Protein AF-0000000078270727 (afdb_homodimer)

Foldseek 3Di:
DDFFEQAFFDADPCLVVLLVVCVVVVPQDLPDDLQVLLQVLLCVQQVFPFKAKWQWLLLQLLLLCVLLVHAAAAEEEEEQQDDPSLCVSCVVRPYFYAYAYCDLLRWGDLVLVLVCCVPDPDHHAEYETECPLQADDPVVSVVVSCVVSNHFYEYECQAHQVKDALRGGRQERTAKGKHGADRRHLHHLVGIMMIGGNDPSSNVSSNCQCCQNFDPDPDTDHPDGHHPTGDGSSSSSSSSSRSVCSNVSLVLLVVLLVLLCVLCVVFWAWNDHDPRIDGSSSWTKIFGPDFPLVVLLQVLCVVVSYHKFFRGDGNCPDPVCPPRHYRYDCPSVNSRRGMITGRRYSPDDSVNSVVSSVSSVVSD/DDFFEQAFFDFDPCLVVLLVVCVVVVPQFLPDDLQVLLQVLLCVQQVFPFKAKWQWLLLQLLLLCVLLVHADAAEEEEEQQDDPSLCVSCVVRPYFYAYAYCDLLRWGDLVLVLVSCVPDPDHHAEYETECPLQADDPVVSVVVSCVVSNHFYEYECQAHQVKDALRGGRQERTAKGKHGADRRHLHHLVGIMMIGGNDPSSNVSSNCQCCQVFDPDPDTDHPDGHHPTGDGSSSSSSSSSRSVCSNVSLVLLVVLLVLLCVLCVVFWAWNDHDPRIDGSSSWTKIFGPDFPLVVLLQVLCVVVSYHKFFRGDTNCPDPVCPPRHYRYDCVSVNSRRGMITGRRYSPDDSVNSVVSSVSSVVSD

Radius of gyration: 26.37 Å; Cα contacts (8 Å, |Δi|>4): 1845; chains: 2; bounding box: 54×76×62 Å

Structure (mmCIF, N/CA/C/O backbone):
data_AF-0000000078270727-model_v1
#
loop_
_entity.id
_entity.type
_entity.pdbx_description
1 polymer 'UDP-4-amino-4, 6-dideoxy-alpha-D-N-acetyl-D-glucosamine transaminase'
#
loop_
_atom_site.group_PDB
_atom_site.id
_atom_site.type_symbol
_atom_site.label_atom_id
_atom_site.label_alt_id
_atom_site.label_comp_id
_atom_site.label_asym_id
_atom_site.label_entity_id
_atom_site.label_seq_id
_atom_site.pdbx_PDB_ins_code
_atom_site.Cartn_x
_atom_site.Cartn_y
_atom_site.Cartn_z
_atom_site.occupancy
_atom_site.B_iso_or_equiv
_atom_site.auth_seq_id
_atom_site.auth_comp_id
_atom_site.auth_asym_id
_atom_site.auth_atom_id
_atom_site.pdbx_PDB_model_num
ATOM 1 N N . MET A 1 1 ? 1.444 8.906 35.625 1 64.19 1 MET A N 1
ATOM 2 C CA . MET A 1 1 ? 0.424 9.148 34.625 1 64.19 1 MET A CA 1
ATOM 3 C C . MET A 1 1 ? 0.782 8.445 33.312 1 64.19 1 MET A C 1
ATOM 5 O O . MET A 1 1 ? 1.961 8.25 33 1 64.19 1 MET A O 1
ATOM 9 N N . ALA A 1 2 ? -0.271 7.973 32.688 1 81 2 ALA A N 1
ATOM 10 C CA . ALA A 1 2 ? -0.072 7.309 31.406 1 81 2 ALA A CA 1
ATOM 11 C C . ALA A 1 2 ? 0.426 8.289 30.344 1 81 2 ALA A C 1
ATOM 13 O O . ALA A 1 2 ? 0.163 9.492 30.438 1 81 2 ALA A O 1
ATOM 14 N N . ARG A 1 3 ? 1.215 7.836 29.469 1 87.88 3 ARG A N 1
ATOM 15 C CA . ARG A 1 3 ? 1.783 8.688 28.422 1 87.88 3 ARG A CA 1
ATOM 16 C C . ARG A 1 3 ? 0.686 9.344 27.594 1 87.88 3 ARG A C 1
ATOM 18 O O . ARG A 1 3 ? -0.294 8.688 27.219 1 87.88 3 ARG A O 1
ATOM 25 N N . VAL A 1 4 ? 0.88 10.656 27.406 1 92.5 4 VAL A N 1
ATOM 26 C CA . VAL A 1 4 ? -0.03 11.406 26.547 1 92.5 4 VAL A CA 1
ATOM 27 C C . VAL A 1 4 ? 0.571 11.531 25.141 1 92.5 4 VAL A C 1
ATOM 29 O O . VAL A 1 4 ? 1.655 12.094 24.969 1 92.5 4 VAL A O 1
ATOM 32 N N . PHE A 1 5 ? -0.192 10.945 24.172 1 90.62 5 PHE A N 1
ATOM 33 C CA . PHE A 1 5 ? 0.286 10.992 22.797 1 90.62 5 PHE A CA 1
ATOM 34 C C . PHE A 1 5 ? -0.259 12.219 22.078 1 90.62 5 PHE A C 1
ATOM 36 O O . PHE A 1 5 ? -1.197 12.859 22.562 1 90.62 5 PHE A O 1
ATOM 43 N N . LEU A 1 6 ? 0.42 12.531 21.016 1 93.19 6 LEU A N 1
ATOM 44 C CA . LEU A 1 6 ? 0.071 13.711 20.234 1 93.19 6 LEU A CA 1
ATOM 45 C C . LEU A 1 6 ? -1.374 13.633 19.75 1 93.19 6 LEU A C 1
ATOM 47 O O . LEU A 1 6 ? -2.133 14.594 19.906 1 93.19 6 LEU A O 1
ATOM 51 N N . SER A 1 7 ? -1.758 12.555 19.094 1 91.19 7 SER A N 1
ATOM 52 C CA . SER A 1 7 ? -3.105 12.266 18.609 1 91.19 7 SER A CA 1
ATOM 53 C C . SER A 1 7 ? -3.352 10.758 18.547 1 91.19 7 SER A C 1
ATOM 55 O O . SER A 1 7 ? -3.311 10.172 17.469 1 91.19 7 SER A O 1
ATOM 57 N N . ALA A 1 8 ? -3.689 10.156 19.609 1 85.25 8 ALA A N 1
ATOM 58 C CA . ALA A 1 8 ? -3.844 8.703 19.688 1 85.25 8 ALA A CA 1
ATOM 59 C C . ALA A 1 8 ? -5.164 8.258 19.078 1 85.25 8 ALA A C 1
ATOM 61 O O . ALA A 1 8 ? -6.16 8.984 19.125 1 85.25 8 ALA A O 1
ATOM 62 N N . PRO A 1 9 ? -5.082 7.027 18.5 1 82.44 9 PRO A N 1
ATOM 63 C CA . PRO A 1 9 ? -6.359 6.477 18.047 1 82.44 9 PRO A CA 1
ATOM 64 C C . PRO A 1 9 ? -7.352 6.258 19.188 1 82.44 9 PRO A C 1
ATOM 66 O O . PRO A 1 9 ? -6.945 5.98 20.312 1 82.44 9 PRO A O 1
ATOM 69 N N . TYR A 1 10 ? -8.594 6.434 18.875 1 80.94 10 TYR A N 1
ATOM 70 C CA . TYR A 1 10 ? -9.68 6.281 19.844 1 80.94 10 TYR A CA 1
ATOM 71 C C . TYR A 1 10 ? -10.891 5.617 19.203 1 80.94 10 TYR A C 1
ATOM 73 O O . TYR A 1 10 ? -11.461 6.145 18.25 1 80.94 10 TYR A O 1
ATOM 81 N N . MET A 1 11 ? -11.273 4.418 19.734 1 84.81 11 MET A N 1
ATOM 82 C CA . MET A 1 11 ? -12.359 3.654 19.125 1 84.81 11 MET A CA 1
ATOM 83 C C . MET A 1 11 ? -13.711 4.207 19.547 1 84.81 11 MET A C 1
ATOM 85 O O . MET A 1 11 ? -13.875 4.672 20.672 1 84.81 11 MET A O 1
ATOM 89 N N . GLY A 1 12 ? -14.625 4.164 18.609 1 85.56 12 GLY A N 1
ATOM 90 C CA . GLY A 1 12 ? -15.938 4.742 18.812 1 85.56 12 GLY A CA 1
ATOM 91 C C . GLY A 1 12 ? -16.938 3.76 19.391 1 85.56 12 GLY A C 1
ATOM 92 O O . GLY A 1 12 ? -18.016 4.156 19.844 1 85.56 12 GLY A O 1
ATOM 93 N N . GLY A 1 13 ? -16.672 2.484 19.328 1 86.62 13 GLY A N 1
ATOM 94 C CA . GLY A 1 13 ? -17.562 1.534 19.984 1 86.62 13 GLY A CA 1
ATOM 95 C C . GLY A 1 13 ? -18.094 0.48 19.031 1 86.62 13 GLY A C 1
ATOM 96 O O . GLY A 1 13 ? -18.297 -0.671 19.422 1 86.62 13 GLY A O 1
ATOM 97 N N . ASN A 1 14 ? -18.359 0.886 17.75 1 93.25 14 ASN A N 1
ATOM 98 C CA . ASN A 1 14 ? -19.031 -0.043 16.859 1 93.25 14 ASN A CA 1
ATOM 99 C C . ASN A 1 14 ? -18.047 -0.731 15.914 1 93.25 14 ASN A C 1
ATOM 101 O O . ASN A 1 14 ? -18.422 -1.662 15.195 1 93.25 14 ASN A O 1
ATOM 105 N N . GLU A 1 15 ? -16.828 -0.343 15.867 1 93.94 15 GLU A N 1
ATOM 106 C CA . GLU A 1 15 ? -15.844 -0.876 14.938 1 93.94 15 GLU A CA 1
ATOM 107 C C . GLU A 1 15 ? -15.703 -2.389 15.086 1 93.94 15 GLU A C 1
ATOM 109 O O . GLU A 1 15 ? -15.695 -3.117 14.094 1 93.94 15 GLU A O 1
ATOM 114 N N . LEU A 1 16 ? -15.578 -2.824 16.328 1 93.12 16 LEU A N 1
ATOM 115 C CA . LEU A 1 16 ? -15.391 -4.25 16.562 1 93.12 16 LEU A CA 1
ATOM 116 C C . LEU A 1 16 ? -16.609 -5.047 16.094 1 93.12 16 LEU A C 1
ATOM 118 O O . LEU A 1 16 ? -16.469 -6.168 15.602 1 93.12 16 LEU A O 1
ATOM 122 N N . LYS A 1 17 ? -17.797 -4.488 16.328 1 94.69 17 LYS A N 1
ATOM 123 C CA . LYS A 1 17 ? -19.016 -5.121 15.828 1 94.69 17 LYS A CA 1
ATOM 124 C C . LYS A 1 17 ? -18.922 -5.359 14.32 1 94.69 17 LYS A C 1
ATOM 126 O O . LYS A 1 17 ? -19.234 -6.453 13.844 1 94.69 17 LYS A O 1
ATOM 131 N N . TYR A 1 18 ? -18.516 -4.387 13.547 1 94.56 18 TYR A N 1
ATOM 132 C CA . TYR A 1 18 ? -18.438 -4.496 12.094 1 94.56 18 TYR A CA 1
ATOM 133 C C . TYR A 1 18 ? -17.312 -5.441 11.68 1 94.56 18 TYR A C 1
ATOM 135 O O . TYR A 1 18 ? -17.422 -6.152 10.68 1 94.56 18 TYR A O 1
ATOM 143 N N . VAL A 1 19 ? -16.188 -5.441 12.414 1 93.75 19 VAL A N 1
ATOM 144 C CA . VAL A 1 19 ? -15.117 -6.391 12.164 1 93.75 19 VAL A CA 1
ATOM 145 C C . VAL A 1 19 ? -15.641 -7.816 12.336 1 93.75 19 VAL A C 1
ATOM 147 O O . VAL A 1 19 ? -15.359 -8.688 11.516 1 93.75 19 VAL A O 1
ATOM 150 N N . ASN A 1 20 ? -16.391 -8.039 13.414 1 93.06 20 ASN A N 1
ATOM 151 C CA . ASN A 1 20 ? -17 -9.352 13.641 1 93.06 20 ASN A CA 1
ATOM 152 C C . ASN A 1 20 ? -17.906 -9.758 12.484 1 93.06 20 ASN A C 1
ATOM 154 O O . ASN A 1 20 ? -17.922 -10.922 12.086 1 93.06 20 ASN A O 1
ATOM 158 N N . GLU A 1 21 ? -18.641 -8.844 11.984 1 92.44 21 GLU A N 1
ATOM 159 C CA . GLU A 1 21 ? -19.516 -9.102 10.844 1 92.44 21 GLU A CA 1
ATOM 160 C C . GLU A 1 21 ? -18.703 -9.484 9.609 1 92.44 21 GLU A C 1
ATOM 162 O O . GLU A 1 21 ? -19.109 -10.367 8.844 1 92.44 21 GLU A O 1
ATOM 167 N N . ALA A 1 22 ? -17.609 -8.789 9.406 1 90.25 22 ALA A N 1
ATOM 168 C CA . ALA A 1 22 ? -16.734 -9.117 8.281 1 90.25 22 ALA A CA 1
ATOM 169 C C . ALA A 1 22 ? -16.203 -10.547 8.398 1 90.25 22 ALA A C 1
ATOM 171 O O . ALA A 1 22 ? -16.094 -11.25 7.391 1 90.25 22 ALA A O 1
ATOM 172 N N . PHE A 1 23 ? -15.844 -10.977 9.594 1 88.38 23 PHE A N 1
ATOM 173 C CA . PHE A 1 23 ? -15.336 -12.328 9.828 1 88.38 23 PHE A CA 1
ATOM 174 C C . PHE A 1 23 ? -16.438 -13.359 9.586 1 88.38 23 PHE A C 1
ATOM 176 O O . PHE A 1 23 ? -16.172 -14.43 9.039 1 88.38 23 PHE A O 1
ATOM 183 N N . LYS A 1 24 ? -17.578 -13.062 10 1 84.25 24 LYS A N 1
ATOM 184 C CA . LYS A 1 24 ? -18.703 -13.992 9.883 1 84.25 24 LYS A CA 1
ATOM 185 C C . LYS A 1 24 ? -19.078 -14.234 8.43 1 84.25 24 LYS A C 1
ATOM 187 O O . LYS A 1 24 ? -19.453 -15.344 8.055 1 84.25 24 LYS A O 1
ATOM 192 N N . SER A 1 25 ? -18.953 -13.266 7.641 1 76.5 25 SER A N 1
ATOM 193 C CA . SER A 1 25 ? -19.312 -13.391 6.234 1 76.5 25 SER A CA 1
ATOM 194 C C . SER A 1 25 ? -18.219 -14.086 5.434 1 76.5 25 SER A C 1
ATOM 196 O O . SER A 1 25 ? -18.406 -14.375 4.25 1 76.5 25 SER A O 1
ATOM 198 N N . ASN A 1 26 ? -17.172 -14.484 6.082 1 67.06 26 ASN A N 1
ATOM 199 C CA . ASN A 1 26 ? -16.016 -15.117 5.477 1 67.06 26 ASN A CA 1
ATOM 200 C C . ASN A 1 26 ? -15.422 -14.266 4.359 1 67.06 26 ASN A C 1
ATOM 202 O O . ASN A 1 26 ? -14.781 -14.789 3.447 1 67.06 26 ASN A O 1
ATOM 206 N N . TYR A 1 27 ? -15.828 -13.086 4.352 1 65.25 27 TYR A N 1
ATOM 207 C CA . TYR A 1 27 ? -15.297 -12.195 3.326 1 65.25 27 TYR A CA 1
ATOM 208 C C . TYR A 1 27 ? -14.227 -11.281 3.902 1 65.25 27 TYR A C 1
ATOM 210 O O . TYR A 1 27 ? -14.406 -10.062 3.963 1 65.25 27 TYR A O 1
ATOM 218 N N . ILE A 1 28 ? -13.188 -11.867 4.309 1 71.25 28 ILE A N 1
ATOM 219 C CA . ILE A 1 28 ? -12.078 -11.062 4.805 1 71.25 28 ILE A CA 1
ATOM 220 C C . ILE A 1 28 ? -11.211 -10.609 3.635 1 71.25 28 ILE A C 1
ATOM 222 O O . ILE A 1 28 ? -10.359 -9.734 3.789 1 71.25 28 ILE A O 1
ATOM 226 N N . ALA A 1 29 ? -11.648 -11.031 2.498 1 67 29 ALA A N 1
ATOM 227 C CA . ALA A 1 29 ? -10.883 -10.719 1.293 1 67 29 ALA A CA 1
ATOM 228 C C . ALA A 1 29 ? -11.047 -9.258 0.905 1 67 29 ALA A C 1
ATOM 230 O O . ALA A 1 29 ? -12.023 -8.609 1.292 1 67 29 ALA A O 1
ATOM 231 N N . PRO A 1 30 ? -10.039 -8.719 0.247 1 61 30 PRO A N 1
ATOM 232 C CA . PRO A 1 30 ? -9.992 -7.293 -0.098 1 61 30 PRO A CA 1
ATOM 233 C C . PRO A 1 30 ? -11.266 -6.812 -0.789 1 61 30 PRO A C 1
ATOM 235 O O . PRO A 1 30 ? -11.711 -5.684 -0.558 1 61 30 PRO A O 1
ATOM 238 N N . LEU A 1 31 ? -11.844 -7.648 -1.564 1 65.06 31 LEU A N 1
ATOM 239 C CA . LEU A 1 31 ? -13.109 -7.219 -2.156 1 65.06 31 LEU A CA 1
ATOM 240 C C . LEU A 1 31 ? -14.281 -7.629 -1.28 1 65.06 31 LEU A C 1
ATOM 242 O O . LEU A 1 31 ? -14.484 -8.82 -1.017 1 65.06 31 LEU A O 1
ATOM 246 N N . GLY A 1 32 ? -14.68 -6.68 -0.399 1 77.94 32 GLY A N 1
ATOM 247 C CA . GLY A 1 32 ? -15.75 -7.043 0.521 1 77.94 32 GLY A CA 1
ATOM 248 C C . GLY A 1 32 ? -16.75 -5.926 0.752 1 77.94 32 GLY A C 1
ATOM 249 O O . GLY A 1 32 ? -16.5 -4.777 0.377 1 77.94 32 GLY A O 1
ATOM 250 N N . GLU A 1 33 ? -17.766 -6.191 1.325 1 90.88 33 GLU A N 1
ATOM 251 C CA . GLU A 1 33 ? -18.922 -5.312 1.523 1 90.88 33 GLU A CA 1
ATOM 252 C C . GLU A 1 33 ? -18.547 -4.094 2.361 1 90.88 33 GLU A C 1
ATOM 254 O O . GLU A 1 33 ? -19.078 -3 2.148 1 90.88 33 GLU A O 1
ATOM 259 N N . PHE A 1 34 ? -17.578 -4.156 3.215 1 95.38 34 PHE A N 1
ATOM 260 C CA . PHE A 1 34 ? -17.297 -3.061 4.137 1 95.38 34 PHE A CA 1
ATOM 261 C C . PHE A 1 34 ? -16.453 -1.986 3.457 1 95.38 34 PHE A C 1
ATOM 263 O O . PHE A 1 34 ? -16.547 -0.807 3.805 1 95.38 34 PHE A O 1
ATOM 270 N N . VAL A 1 35 ? -15.641 -2.391 2.469 1 96.62 35 VAL A N 1
ATOM 271 C CA . VAL A 1 35 ? -14.969 -1.373 1.673 1 96.62 35 VAL A CA 1
ATOM 272 C C . VAL A 1 35 ? -16 -0.496 0.966 1 96.62 35 VAL A C 1
ATOM 274 O O . VAL A 1 35 ? -15.891 0.732 0.985 1 96.62 35 VAL A O 1
ATOM 277 N N . ASP A 1 36 ? -17.016 -1.146 0.432 1 96.62 36 ASP A N 1
ATOM 278 C CA . ASP A 1 36 ? -18.078 -0.41 -0.249 1 96.62 36 ASP A CA 1
ATOM 279 C C . ASP A 1 36 ? -18.828 0.5 0.724 1 96.62 36 ASP A C 1
ATOM 281 O O . ASP A 1 36 ? -19.094 1.661 0.412 1 96.62 36 ASP A O 1
ATOM 285 N N . ARG A 1 37 ? -19.172 -0.028 1.849 1 97.38 37 ARG A N 1
ATOM 286 C CA . ARG A 1 37 ? -19.875 0.75 2.861 1 97.38 37 ARG A CA 1
ATOM 287 C C . ARG A 1 37 ? -19.047 1.945 3.312 1 97.38 37 ARG A C 1
ATOM 289 O O . ARG A 1 37 ? -19.578 3.039 3.516 1 97.38 37 ARG A O 1
ATOM 296 N N . PHE A 1 38 ? -17.797 1.713 3.498 1 98.38 38 PHE A N 1
ATOM 297 C CA . PHE A 1 38 ? -16.891 2.779 3.916 1 98.38 38 PHE A CA 1
ATOM 298 C C . PHE A 1 38 ? -16.812 3.861 2.848 1 98.38 38 PHE A C 1
ATOM 300 O O . PHE A 1 38 ? -16.906 5.051 3.15 1 98.38 38 PHE A O 1
ATOM 307 N N . GLU A 1 39 ? -16.578 3.461 1.572 1 98.69 39 GLU A N 1
ATOM 308 C CA . GLU A 1 39 ? -16.578 4.41 0.462 1 98.69 39 GLU A CA 1
ATOM 309 C C . GLU A 1 39 ? -17.859 5.227 0.428 1 98.69 39 GLU A C 1
ATOM 311 O O . GLU A 1 39 ? -17.828 6.445 0.266 1 98.69 39 GLU A O 1
ATOM 316 N N . ASN A 1 40 ? -18.953 4.578 0.618 1 98.62 40 ASN A N 1
ATOM 317 C CA . ASN A 1 40 ? -20.25 5.258 0.567 1 98.62 40 ASN A CA 1
ATOM 318 C C . ASN A 1 40 ? -20.406 6.246 1.72 1 98.62 40 ASN A C 1
ATOM 320 O O . ASN A 1 40 ? -20.984 7.32 1.549 1 98.62 40 ASN A O 1
ATOM 324 N N . SER A 1 41 ? -19.953 5.867 2.885 1 98.69 41 SER A N 1
ATOM 325 C CA . SER A 1 41 ? -20.016 6.777 4.023 1 98.69 41 SER A CA 1
ATOM 326 C C . SER A 1 41 ? -19.219 8.055 3.752 1 98.69 41 SER A C 1
ATOM 328 O O . SER A 1 41 ? -19.656 9.148 4.117 1 98.69 41 SER A O 1
ATOM 330 N N . ILE A 1 42 ? -18.094 7.914 3.104 1 98.88 42 ILE A N 1
ATOM 331 C CA . ILE A 1 42 ? -17.266 9.07 2.768 1 98.88 42 ILE A CA 1
ATOM 332 C C . ILE A 1 42 ? -17.969 9.906 1.702 1 98.88 42 ILE A C 1
ATOM 334 O O . ILE A 1 42 ? -17.984 11.141 1.79 1 98.88 42 ILE A O 1
ATOM 338 N N . LYS A 1 43 ? -18.516 9.258 0.697 1 98.81 43 LYS A N 1
ATOM 339 C CA . LYS A 1 43 ? -19.266 9.961 -0.345 1 98.81 43 LYS A CA 1
ATOM 340 C C . LYS A 1 43 ? -20.391 10.797 0.254 1 98.81 43 LYS A C 1
ATOM 342 O O . LYS A 1 43 ? -20.531 11.977 -0.078 1 98.81 43 LYS A O 1
ATOM 347 N N . ASP A 1 44 ? -21.078 10.18 1.119 1 98.69 44 ASP A N 1
ATOM 348 C CA . ASP A 1 44 ? -22.234 10.844 1.737 1 98.69 44 ASP A CA 1
ATOM 349 C C . ASP A 1 44 ? -21.781 12.047 2.564 1 98.69 44 ASP A C 1
ATOM 351 O O . ASP A 1 44 ? -22.422 13.102 2.521 1 98.69 44 ASP A O 1
ATOM 355 N N . TYR A 1 45 ? -20.766 11.898 3.299 1 98.75 45 TYR A N 1
ATOM 356 C CA . TYR A 1 45 ? -20.281 12.945 4.199 1 98.75 45 TYR A CA 1
ATOM 357 C C . TYR A 1 45 ? -19.703 14.117 3.414 1 98.75 45 TYR A C 1
ATOM 359 O O . TYR A 1 45 ? -19.953 15.281 3.752 1 98.75 45 TYR A O 1
ATOM 367 N N . THR A 1 46 ? -18.891 13.82 2.375 1 98.69 46 THR A N 1
ATOM 368 C CA . THR A 1 46 ? -18.141 14.852 1.658 1 98.69 46 THR A CA 1
ATOM 369 C C . THR A 1 46 ? -18.953 15.367 0.469 1 98.69 46 THR A C 1
ATOM 371 O O . THR A 1 46 ? -18.594 16.375 -0.142 1 98.69 46 THR A O 1
ATOM 374 N N . LYS A 1 47 ? -19.984 14.633 0.118 1 98.44 47 LYS A N 1
ATOM 375 C CA . LYS A 1 47 ? -20.828 14.906 -1.044 1 98.44 47 LYS A CA 1
ATOM 376 C C . LYS A 1 47 ? -20.047 14.742 -2.342 1 98.44 47 LYS A C 1
ATOM 378 O O . LYS A 1 47 ? -20.391 15.336 -3.363 1 98.44 47 LYS A O 1
ATOM 383 N N . SER A 1 48 ? -18.922 14.055 -2.25 1 98.31 48 SER A N 1
ATOM 384 C CA . SER A 1 48 ? -18.266 13.602 -3.467 1 98.31 48 SER A CA 1
ATOM 385 C C . SER A 1 48 ? -18.938 12.359 -4.035 1 98.31 48 SER A C 1
ATOM 387 O O . SER A 1 48 ? -19.172 11.391 -3.312 1 98.31 48 SER A O 1
ATOM 389 N N . PRO A 1 49 ? -19.234 12.367 -5.297 1 98.56 49 PRO A N 1
ATOM 390 C CA . PRO A 1 49 ? -19.984 11.242 -5.859 1 98.56 49 PRO A CA 1
ATOM 391 C C . PRO A 1 49 ? -19.141 9.977 -5.984 1 98.56 49 PRO A C 1
ATOM 393 O O . PRO A 1 49 ? -19.672 8.883 -6.137 1 98.56 49 PRO A O 1
ATOM 396 N N . ASN A 1 50 ? -17.812 10.117 -5.988 1 98.81 50 ASN A N 1
ATOM 397 C CA . ASN A 1 50 ? -16.938 8.961 -6.168 1 98.81 50 ASN A CA 1
ATOM 398 C C . ASN A 1 50 ? -15.875 8.891 -5.07 1 98.81 50 ASN A C 1
ATOM 400 O O . ASN A 1 50 ? -15.344 9.914 -4.652 1 98.81 50 ASN A O 1
ATOM 404 N N . ALA A 1 51 ? -15.648 7.703 -4.625 1 98.88 51 ALA A N 1
ATOM 405 C CA . ALA A 1 51 ? -14.633 7.426 -3.609 1 98.88 51 ALA A CA 1
ATOM 406 C C . ALA A 1 51 ? -13.977 6.07 -3.848 1 98.88 51 ALA A C 1
ATOM 408 O O . ALA A 1 51 ? -14.641 5.117 -4.262 1 98.88 51 ALA A O 1
ATOM 409 N N . VAL A 1 52 ? -12.703 5.984 -3.691 1 98.81 52 VAL A N 1
ATOM 410 C CA . VAL A 1 52 ? -11.922 4.758 -3.822 1 98.81 52 VAL A CA 1
ATOM 411 C C . VAL A 1 52 ? -11.102 4.531 -2.559 1 98.81 52 VAL A C 1
ATOM 413 O O . VAL A 1 52 ? -10.164 5.281 -2.277 1 98.81 52 VAL A O 1
ATOM 416 N N . ALA A 1 53 ? -11.445 3.514 -1.771 1 98.56 53 ALA A N 1
ATOM 417 C CA . ALA A 1 53 ? -10.703 3.172 -0.56 1 98.56 53 ALA A CA 1
ATOM 418 C C . ALA A 1 53 ? -9.344 2.559 -0.902 1 98.56 53 ALA A C 1
ATOM 420 O O . ALA A 1 53 ? -9.258 1.684 -1.766 1 98.56 53 ALA A O 1
ATOM 421 N N . LEU A 1 54 ? -8.328 3.041 -0.268 1 98.56 54 LEU A N 1
ATOM 422 C CA . LEU A 1 54 ? -6.969 2.641 -0.607 1 98.56 54 LEU A CA 1
ATOM 423 C C . LEU A 1 54 ? -6.172 2.305 0.648 1 98.56 54 LEU A C 1
ATOM 425 O O . LEU A 1 54 ? -6.602 2.613 1.763 1 98.56 54 LEU A O 1
ATOM 429 N N . SER A 1 55 ? -5.035 1.697 0.473 1 97.31 55 SER A N 1
ATOM 430 C CA . SER A 1 55 ? -4.207 1.215 1.574 1 97.31 55 SER A CA 1
ATOM 431 C C . SER A 1 55 ? -3.582 2.373 2.346 1 97.31 55 SER A C 1
ATOM 433 O O . SER A 1 55 ? -3.152 2.203 3.488 1 97.31 55 SER A O 1
ATOM 435 N N . SER A 1 56 ? -3.479 3.527 1.739 1 98.38 56 SER A N 1
ATOM 436 C CA . SER A 1 56 ? -2.936 4.723 2.377 1 98.38 56 SER A CA 1
ATOM 437 C C . SER A 1 56 ? -3.309 5.98 1.6 1 98.38 56 SER A C 1
ATOM 439 O O . SER A 1 56 ? -3.721 5.902 0.441 1 98.38 56 SER A O 1
ATOM 441 N N . ALA A 1 57 ? -3.207 7.09 2.262 1 98.75 57 ALA A N 1
ATOM 442 C CA . ALA A 1 57 ? -3.369 8.359 1.556 1 98.75 57 ALA A CA 1
ATOM 443 C C . ALA A 1 57 ? -2.254 8.562 0.534 1 98.75 57 ALA A C 1
ATOM 445 O O . ALA A 1 57 ? -2.482 9.125 -0.54 1 98.75 57 ALA A O 1
ATOM 446 N N . THR A 1 58 ? -1.009 8.141 0.849 1 98.81 58 THR A N 1
ATOM 447 C CA . THR A 1 58 ? 0.115 8.227 -0.076 1 98.81 58 THR A CA 1
ATOM 448 C C . THR A 1 58 ? -0.2 7.504 -1.383 1 98.81 58 THR A C 1
ATOM 450 O O . THR A 1 58 ? 0.111 8.008 -2.465 1 98.81 58 THR A O 1
ATOM 453 N N . ALA A 1 59 ? -0.823 6.316 -1.264 1 98.88 59 ALA A N 1
ATOM 454 C CA . ALA A 1 59 ? -1.272 5.594 -2.449 1 98.88 59 ALA A CA 1
ATOM 455 C C . ALA A 1 59 ? -2.252 6.43 -3.266 1 98.88 59 ALA A C 1
ATOM 457 O O . ALA A 1 59 ? -2.213 6.414 -4.5 1 98.88 59 ALA A O 1
ATOM 458 N N . GLY A 1 60 ? -3.158 7.141 -2.557 1 98.94 60 GLY A N 1
ATOM 459 C CA . GLY A 1 60 ? -4.109 8 -3.236 1 98.94 60 GLY A CA 1
ATOM 460 C C . GLY A 1 60 ? -3.447 9.125 -4.012 1 98.94 60 GLY A C 1
ATOM 461 O O . GLY A 1 60 ? -3.818 9.406 -5.152 1 98.94 60 GLY A O 1
ATOM 462 N N . LEU A 1 61 ? -2.486 9.781 -3.398 1 98.94 61 LEU A N 1
ATOM 463 C CA . LEU A 1 61 ? -1.749 10.852 -4.059 1 98.94 61 LEU A CA 1
ATOM 464 C C . LEU A 1 61 ? -0.968 10.32 -5.254 1 98.94 61 LEU A C 1
ATOM 466 O O . LEU A 1 61 ? -0.885 10.977 -6.293 1 98.94 61 LEU A O 1
ATOM 470 N N . HIS A 1 62 ? -0.402 9.133 -5.109 1 98.94 62 HIS A N 1
ATOM 471 C CA . HIS A 1 62 ? 0.299 8.492 -6.215 1 98.94 62 HIS A CA 1
ATOM 472 C C . HIS A 1 62 ? -0.642 8.234 -7.387 1 98.94 62 HIS A C 1
ATOM 474 O O . HIS A 1 62 ? -0.326 8.586 -8.531 1 98.94 62 HIS A O 1
ATOM 480 N N . LEU A 1 63 ? -1.774 7.609 -7.094 1 98.94 63 LEU A N 1
ATOM 481 C CA . LEU A 1 63 ? -2.738 7.281 -8.141 1 98.94 63 LEU A CA 1
ATOM 482 C C . LEU A 1 63 ? -3.273 8.547 -8.797 1 98.94 63 LEU A C 1
ATOM 484 O O . LEU A 1 63 ? -3.58 8.547 -9.992 1 98.94 63 LEU A O 1
ATOM 488 N N . ALA A 1 64 ? -3.408 9.633 -7.992 1 98.94 64 ALA A N 1
ATOM 489 C CA . ALA A 1 64 ? -3.842 10.898 -8.578 1 98.94 64 ALA A CA 1
ATOM 490 C C . ALA A 1 64 ? -2.92 11.312 -9.719 1 98.94 64 ALA A C 1
ATOM 492 O O . ALA A 1 64 ? -3.389 11.688 -10.797 1 98.94 64 ALA A O 1
ATOM 493 N N . LEU A 1 65 ? -1.625 11.219 -9.523 1 98.94 65 LEU A N 1
ATOM 494 C CA . LEU A 1 65 ? -0.676 11.562 -10.578 1 98.94 65 LEU A CA 1
ATOM 495 C C . LEU A 1 65 ? -0.792 10.594 -11.75 1 98.94 65 LEU A C 1
ATOM 497 O O . LEU A 1 65 ? -0.816 11.016 -12.914 1 98.94 65 LEU A O 1
ATOM 501 N N . ARG A 1 66 ? -0.9 9.266 -11.445 1 98.81 66 ARG A N 1
ATOM 502 C CA . ARG A 1 66 ? -0.987 8.227 -12.461 1 98.81 66 ARG A CA 1
ATOM 503 C C . ARG A 1 66 ? -2.207 8.438 -13.352 1 98.81 66 ARG A C 1
ATOM 505 O O . ARG A 1 66 ? -2.107 8.352 -14.578 1 98.81 66 ARG A O 1
ATOM 512 N N . VAL A 1 67 ? -3.34 8.711 -12.727 1 98.81 67 VAL A N 1
ATOM 513 C CA . VAL A 1 67 ? -4.594 8.844 -13.461 1 98.81 67 VAL A CA 1
ATOM 514 C C . VAL A 1 67 ? -4.539 10.07 -14.367 1 98.81 67 VAL A C 1
ATOM 516 O O . VAL A 1 67 ? -5.094 10.07 -15.469 1 98.81 67 VAL A O 1
ATOM 519 N N . LEU A 1 68 ? -3.84 11.109 -13.898 1 98.81 68 LEU A N 1
ATOM 520 C CA . LEU A 1 68 ? -3.715 12.344 -14.656 1 98.81 68 LEU A CA 1
ATOM 521 C C . LEU A 1 68 ? -2.592 12.242 -15.68 1 98.81 68 LEU A C 1
ATOM 523 O O . LEU A 1 68 ? -2.303 13.211 -16.391 1 98.81 68 LEU A O 1
ATOM 527 N N . LYS A 1 69 ? -1.935 11.102 -15.773 1 98.5 69 LYS A N 1
ATOM 528 C CA . LYS A 1 69 ? -0.866 10.812 -16.734 1 98.5 69 LYS A CA 1
ATOM 529 C C . LYS A 1 69 ? 0.294 11.789 -16.562 1 98.5 69 LYS A C 1
ATOM 531 O O . LYS A 1 69 ? 0.853 12.273 -17.547 1 98.5 69 LYS A O 1
ATOM 536 N N . ILE A 1 70 ? 0.602 12.141 -15.367 1 98.81 70 ILE A N 1
ATOM 537 C CA . ILE A 1 70 ? 1.713 13.023 -15.016 1 98.81 70 ILE A CA 1
ATOM 538 C C . ILE A 1 70 ? 2.943 12.188 -14.672 1 98.81 70 ILE A C 1
ATOM 540 O O . ILE A 1 70 ? 2.908 11.375 -13.742 1 98.81 70 ILE A O 1
ATOM 544 N N . SER A 1 71 ? 4.039 12.32 -15.422 1 98.31 71 SER A N 1
ATOM 545 C CA . SER A 1 71 ? 5.203 11.461 -15.234 1 98.31 71 SER A CA 1
ATOM 546 C C . SER A 1 71 ? 6.426 12.031 -15.945 1 98.31 71 SER A C 1
ATOM 548 O O . SER A 1 71 ? 6.305 12.938 -16.766 1 98.31 71 SER A O 1
ATOM 550 N N . ASP A 1 72 ? 7.633 11.57 -15.539 1 97.62 72 ASP A N 1
ATOM 551 C CA . ASP A 1 72 ? 8.906 11.617 -16.25 1 97.62 72 ASP A CA 1
ATOM 552 C C . ASP A 1 72 ? 9.227 13.039 -16.703 1 97.62 72 ASP A C 1
ATOM 554 O O . ASP A 1 72 ? 9.273 13.32 -17.906 1 97.62 72 ASP A O 1
ATOM 558 N N . GLY A 1 73 ? 9.531 13.836 -15.734 1 97.69 73 GLY A N 1
ATOM 559 C CA . GLY A 1 73 ? 10.031 15.172 -16.016 1 97.69 73 GLY A CA 1
ATOM 560 C C . GLY A 1 73 ? 8.945 16.234 -15.945 1 97.69 73 GLY A C 1
ATOM 561 O O . GLY A 1 73 ? 9.242 17.422 -15.945 1 97.69 73 GLY A O 1
ATOM 562 N N . ASP A 1 74 ? 7.684 15.836 -15.875 1 98.62 74 ASP A N 1
ATOM 563 C CA . ASP A 1 74 ? 6.621 16.828 -15.711 1 98.62 74 ASP A CA 1
ATOM 564 C C . ASP A 1 74 ? 6.82 17.641 -14.43 1 98.62 74 ASP A C 1
ATOM 566 O O . ASP A 1 74 ? 7.309 17.125 -13.43 1 98.62 74 ASP A O 1
ATOM 570 N N . ALA A 1 75 ? 6.477 18.938 -14.477 1 98.75 75 ALA A N 1
ATOM 571 C CA . ALA A 1 75 ? 6.566 19.797 -13.305 1 98.75 75 ALA A CA 1
ATOM 572 C C . ALA A 1 75 ? 5.305 19.719 -12.453 1 98.75 75 ALA A C 1
ATOM 574 O O . ALA A 1 75 ? 4.191 19.797 -12.977 1 98.75 75 ALA A O 1
ATOM 575 N N . VAL A 1 76 ? 5.469 19.5 -11.195 1 98.94 76 VAL A N 1
ATOM 576 C CA . VAL A 1 76 ? 4.355 19.438 -10.25 1 98.94 76 VAL A CA 1
ATOM 577 C C . VAL A 1 76 ? 4.582 20.422 -9.109 1 98.94 76 VAL A C 1
ATOM 579 O O . VAL A 1 76 ? 5.617 20.391 -8.438 1 98.94 76 VAL A O 1
ATOM 582 N N . LEU A 1 77 ? 3.637 21.375 -8.93 1 98.94 77 LEU A N 1
ATOM 583 C CA . LEU A 1 77 ? 3.662 22.328 -7.812 1 98.94 77 LEU A CA 1
ATOM 584 C C . LEU A 1 77 ? 3.195 21.656 -6.523 1 98.94 77 LEU A C 1
ATOM 586 O O . LEU A 1 77 ? 2.34 20.766 -6.555 1 98.94 77 LEU A O 1
ATOM 590 N N . ALA A 1 78 ? 3.766 22.094 -5.41 1 98.94 78 ALA A N 1
ATOM 591 C CA . ALA A 1 78 ? 3.342 21.484 -4.152 1 98.94 78 ALA A CA 1
ATOM 592 C C . ALA A 1 78 ? 3.6 22.422 -2.975 1 98.94 78 ALA A C 1
ATOM 594 O O . ALA A 1 78 ? 4.504 23.25 -3.027 1 98.94 78 ALA A O 1
ATOM 595 N N . SER A 1 79 ? 2.807 22.234 -1.915 1 98.94 79 SER A N 1
ATOM 596 C CA . SER A 1 79 ? 3.078 22.906 -0.65 1 98.94 79 SER A CA 1
ATOM 597 C C . SER A 1 79 ? 4.445 22.516 -0.097 1 98.94 79 SER A C 1
ATOM 599 O O . SER A 1 79 ? 4.77 21.328 -0.014 1 98.94 79 SER A O 1
ATOM 601 N N . SER A 1 80 ? 5.23 23.531 0.276 1 98.94 80 SER A N 1
ATOM 602 C CA . SER A 1 80 ? 6.492 23.234 0.942 1 98.94 80 SER A CA 1
ATOM 603 C C . SER A 1 80 ? 6.27 22.859 2.406 1 98.94 80 SER A C 1
ATOM 605 O O . SER A 1 80 ? 6.875 21.922 2.912 1 98.94 80 SER A O 1
ATOM 607 N N . PHE A 1 81 ? 5.391 23.656 3.072 1 98.88 81 PHE A N 1
ATOM 608 C CA . PHE A 1 81 ? 5.125 23.469 4.496 1 98.88 81 PHE A CA 1
ATOM 609 C C . PHE A 1 81 ? 4.164 22.312 4.73 1 98.88 81 PHE A C 1
ATOM 611 O O . PHE A 1 81 ? 2.975 22.531 4.977 1 98.88 81 PHE A O 1
ATOM 618 N N . THR A 1 82 ? 4.695 21.125 4.645 1 98.62 82 THR A N 1
ATOM 619 C CA . THR A 1 82 ? 3.891 19.922 4.789 1 98.62 82 THR A CA 1
ATOM 620 C C . THR A 1 82 ? 4.77 18.734 5.156 1 98.62 82 THR A C 1
ATOM 622 O O . THR A 1 82 ? 5.945 18.891 5.477 1 98.62 82 THR A O 1
ATOM 625 N N . PHE A 1 83 ? 4.148 17.578 5.305 1 98.12 83 PHE A N 1
ATOM 626 C CA . PHE A 1 83 ? 4.828 16.312 5.562 1 98.12 83 PHE A CA 1
ATOM 627 C C . PHE A 1 83 ? 5.289 15.672 4.262 1 98.12 83 PHE A C 1
ATOM 629 O O . PHE A 1 83 ? 4.645 15.828 3.223 1 98.12 83 PHE A O 1
ATOM 636 N N . ALA A 1 84 ? 6.32 14.898 4.242 1 98.56 84 ALA A N 1
ATOM 637 C CA . ALA A 1 84 ? 6.98 14.359 3.059 1 98.56 84 ALA A CA 1
ATOM 638 C C . ALA A 1 84 ? 6.039 13.445 2.273 1 98.56 84 ALA A C 1
ATOM 640 O O . ALA A 1 84 ? 6.109 13.383 1.045 1 98.56 84 ALA A O 1
ATOM 641 N N . ALA A 1 85 ? 5.152 12.719 2.939 1 98.5 85 ALA A N 1
ATOM 642 C CA . ALA A 1 85 ? 4.246 11.781 2.279 1 98.5 85 ALA A CA 1
ATOM 643 C C . ALA A 1 85 ? 3.393 12.492 1.23 1 98.5 85 ALA A C 1
ATOM 645 O O . ALA A 1 85 ? 2.939 11.867 0.268 1 98.5 85 ALA A O 1
ATOM 646 N N . SER A 1 86 ? 3.148 13.781 1.396 1 98.5 86 SER A N 1
ATOM 647 C CA . SER A 1 86 ? 2.342 14.57 0.47 1 98.5 86 SER A CA 1
ATOM 648 C C . SER A 1 86 ? 3.027 14.703 -0.886 1 98.5 86 SER A C 1
ATOM 650 O O . SER A 1 86 ? 2.361 14.883 -1.908 1 98.5 86 SER A O 1
ATOM 652 N N . VAL A 1 87 ? 4.391 14.617 -0.909 1 98.81 87 VAL A N 1
ATOM 653 C CA . VAL A 1 87 ? 5.086 15.023 -2.129 1 98.81 87 VAL A CA 1
ATOM 654 C C . VAL A 1 87 ? 5.977 13.883 -2.613 1 98.81 87 VAL A C 1
ATOM 656 O O . VAL A 1 87 ? 6.445 13.891 -3.754 1 98.81 87 VAL A O 1
ATOM 659 N N . ASN A 1 88 ? 6.168 12.805 -1.798 1 98.88 88 ASN A N 1
ATOM 660 C CA . ASN A 1 88 ? 6.984 11.664 -2.203 1 98.88 88 ASN A CA 1
ATOM 661 C C . ASN A 1 88 ? 6.5 11.07 -3.523 1 98.88 88 ASN A C 1
ATOM 663 O O . ASN A 1 88 ? 7.309 10.672 -4.363 1 98.88 88 ASN A O 1
ATOM 667 N N . PRO A 1 89 ? 5.168 10.984 -3.793 1 98.88 89 PRO A N 1
ATOM 668 C CA . PRO A 1 89 ? 4.684 10.406 -5.043 1 98.88 89 PRO A CA 1
ATOM 669 C C . PRO A 1 89 ? 5.195 11.148 -6.277 1 98.88 89 PRO A C 1
ATOM 671 O O . PRO A 1 89 ? 5.273 10.562 -7.363 1 98.88 89 PRO A O 1
ATOM 674 N N . ILE A 1 90 ? 5.504 12.477 -6.133 1 98.94 90 ILE A N 1
ATOM 675 C CA . ILE A 1 90 ? 6.102 13.219 -7.234 1 98.94 90 ILE A CA 1
ATOM 676 C C . ILE A 1 90 ? 7.402 12.539 -7.668 1 98.94 90 ILE A C 1
ATOM 678 O O . ILE A 1 90 ? 7.699 12.461 -8.859 1 98.94 90 ILE A O 1
ATOM 682 N N . MET A 1 91 ? 8.141 12.008 -6.684 1 98.69 91 MET A N 1
ATOM 683 C CA . MET A 1 91 ? 9.398 11.32 -6.949 1 98.69 91 MET A CA 1
ATOM 684 C C . MET A 1 91 ? 9.156 9.93 -7.531 1 98.69 91 MET A C 1
ATOM 686 O O . MET A 1 91 ? 9.938 9.461 -8.359 1 98.69 91 MET A O 1
ATOM 690 N N . TYR A 1 92 ? 8.039 9.227 -7.086 1 98.69 92 TYR A N 1
ATOM 691 C CA . TYR A 1 92 ? 7.707 7.914 -7.641 1 98.69 92 TYR A CA 1
ATOM 692 C C . TYR A 1 92 ? 7.613 7.973 -9.164 1 98.69 92 TYR A C 1
ATOM 694 O O . TYR A 1 92 ? 8.086 7.066 -9.852 1 98.69 92 TYR A O 1
ATOM 702 N N . GLU A 1 93 ? 7.035 9.086 -9.648 1 98.69 93 GLU A N 1
ATOM 703 C CA . GLU A 1 93 ? 6.738 9.219 -11.07 1 98.69 93 GLU A CA 1
ATOM 704 C C . GLU A 1 93 ? 7.844 9.977 -11.797 1 98.69 93 GLU A C 1
ATOM 706 O O . GLU A 1 93 ? 7.684 10.367 -12.953 1 98.69 93 GLU A O 1
ATOM 711 N N . ARG A 1 94 ? 9.008 10.234 -11.125 1 98.38 94 ARG A N 1
ATOM 712 C CA . ARG A 1 94 ? 10.156 10.93 -11.688 1 98.38 94 ARG A CA 1
ATOM 713 C C . ARG A 1 94 ? 9.773 12.312 -12.203 1 98.38 94 ARG A C 1
ATOM 715 O O . ARG A 1 94 ? 10.25 12.742 -13.25 1 98.38 94 ARG A O 1
ATOM 722 N N . CYS A 1 95 ? 8.82 12.945 -11.508 1 98.62 95 CYS A N 1
ATOM 723 C CA . CYS A 1 95 ? 8.43 14.32 -11.805 1 98.62 95 CYS A CA 1
ATOM 724 C C . CYS A 1 95 ? 9.359 15.312 -11.117 1 98.62 95 CYS A C 1
ATOM 726 O O . CYS A 1 95 ? 10.18 14.93 -10.281 1 98.62 95 CYS A O 1
ATOM 728 N N . GLU A 1 96 ? 9.266 16.562 -11.531 1 98.25 96 GLU A N 1
ATOM 729 C CA . GLU A 1 96 ? 10.023 17.656 -10.922 1 98.25 96 GLU A CA 1
ATOM 730 C C . GLU A 1 96 ? 9.148 18.469 -9.961 1 98.25 96 GLU A C 1
ATOM 732 O O . GLU A 1 96 ? 8.273 19.219 -10.398 1 98.25 96 GLU A O 1
ATOM 737 N N . PRO A 1 97 ? 9.422 18.375 -8.711 1 98.75 97 PRO A N 1
ATOM 738 C CA . PRO A 1 97 ? 8.641 19.188 -7.777 1 98.75 97 PRO A CA 1
ATOM 739 C C . PRO A 1 97 ? 9.047 20.656 -7.785 1 98.75 97 PRO A C 1
ATOM 741 O O . PRO A 1 97 ? 10.227 20.984 -7.953 1 98.75 97 PRO A O 1
ATOM 744 N N . ILE A 1 98 ? 8.141 21.516 -7.684 1 98.88 98 ILE A N 1
ATOM 745 C CA . ILE A 1 98 ? 8.336 22.938 -7.398 1 98.88 98 ILE A CA 1
ATOM 746 C C . ILE A 1 98 ? 7.621 23.297 -6.102 1 98.88 98 ILE A C 1
ATOM 748 O O . ILE A 1 98 ? 6.391 23.328 -6.051 1 98.88 98 ILE A O 1
ATOM 752 N N . PHE A 1 99 ? 8.398 23.625 -5.082 1 98.94 99 PHE A N 1
ATOM 753 C CA . PHE A 1 99 ? 7.836 23.844 -3.756 1 98.94 99 PHE A CA 1
ATOM 754 C C . PHE A 1 99 ? 7.484 25.312 -3.551 1 98.94 99 PHE A C 1
ATOM 756 O O . PHE A 1 99 ? 8.273 26.203 -3.895 1 98.94 99 PHE A O 1
ATOM 763 N N . ILE A 1 100 ? 6.344 25.531 -3.031 1 98.94 100 ILE A N 1
ATOM 764 C CA . ILE A 1 100 ? 5.844 26.891 -2.799 1 98.94 100 ILE A CA 1
ATOM 765 C C . ILE A 1 100 ? 5.637 27.109 -1.303 1 98.94 100 ILE A C 1
ATOM 767 O O . ILE A 1 100 ? 5.023 26.281 -0.623 1 98.94 100 ILE A O 1
ATOM 771 N N . ASP A 1 101 ? 6.051 28.203 -0.769 1 98.94 101 ASP A N 1
ATOM 772 C CA . ASP A 1 101 ? 5.984 28.531 0.652 1 98.94 101 ASP A CA 1
ATOM 773 C C . ASP A 1 101 ? 4.555 28.875 1.07 1 98.94 101 ASP A C 1
ATOM 775 O O . ASP A 1 101 ? 3.664 28.984 0.225 1 98.94 101 ASP A O 1
ATOM 779 N N . CYS A 1 102 ? 4.379 28.906 2.361 1 98.88 102 CYS A N 1
ATOM 780 C CA . CYS A 1 102 ? 3.068 29.234 2.91 1 98.88 102 CYS A CA 1
ATOM 781 C C . CYS A 1 102 ? 2.941 30.734 3.162 1 98.88 102 CYS A C 1
ATOM 783 O O . CYS A 1 102 ? 3.9 31.484 2.965 1 98.88 102 CYS A O 1
ATOM 785 N N . ASP A 1 103 ? 1.707 31.266 3.42 1 98.69 103 ASP A N 1
ATOM 786 C CA . ASP A 1 103 ? 1.476 32.625 3.902 1 98.69 103 ASP A CA 1
ATOM 787 C C . ASP A 1 103 ? 1 32.594 5.355 1 98.69 103 ASP A C 1
ATOM 789 O O . ASP A 1 103 ? 1.261 31.656 6.094 1 98.69 103 ASP A O 1
ATOM 793 N N . GLU A 1 104 ? 0.404 33.625 5.828 1 98.25 104 GLU A N 1
ATOM 794 C CA . GLU A 1 104 ? 0.041 33.781 7.234 1 98.25 104 GLU A CA 1
ATOM 795 C C . GLU A 1 104 ? -1.012 32.75 7.648 1 98.25 104 GLU A C 1
ATOM 797 O O . GLU A 1 104 ? -1.22 32.5 8.844 1 98.25 104 GLU A O 1
ATOM 802 N N . SER A 1 105 ? -1.727 32.156 6.68 1 98.5 105 SER A N 1
ATOM 803 C CA . SER A 1 105 ? -2.695 31.109 6.977 1 98.5 105 SER A CA 1
ATOM 804 C C . SER A 1 105 ? -2.002 29.781 7.246 1 98.5 105 SER A C 1
ATOM 806 O O . SER A 1 105 ? -2.645 28.812 7.652 1 98.5 105 SER A O 1
ATOM 808 N N . TRP A 1 106 ? -0.682 29.688 7.023 1 98.81 106 TRP A N 1
ATOM 809 C CA . TRP A 1 106 ? 0.191 28.516 7.176 1 98.81 106 TRP A CA 1
ATOM 810 C C . TRP A 1 106 ? 0.059 27.578 5.984 1 98.81 106 TRP A C 1
ATOM 812 O O . TRP A 1 106 ? 0.854 26.656 5.828 1 98.81 106 TRP A O 1
ATOM 822 N N . ASN A 1 107 ? -0.926 27.719 5.145 1 98.88 107 ASN A N 1
ATOM 823 C CA . ASN A 1 107 ? -1.074 26.969 3.906 1 98.88 107 ASN A CA 1
ATOM 824 C C . ASN A 1 107 ? -0.443 27.703 2.725 1 98.88 107 ASN A C 1
ATOM 826 O O . ASN A 1 107 ? -0.026 28.844 2.854 1 98.88 107 ASN A O 1
ATOM 830 N N . LEU A 1 108 ? -0.327 27.047 1.639 1 98.94 108 LEU A N 1
ATOM 831 C CA . LEU A 1 108 ? 0.336 27.531 0.434 1 98.94 108 LEU A CA 1
ATOM 832 C C . LEU A 1 108 ? -0.151 28.938 0.074 1 98.94 108 LEU A C 1
ATOM 834 O O . LEU A 1 108 ? -1.355 29.203 0.093 1 98.94 108 LEU A O 1
ATOM 838 N N . SER A 1 109 ? 0.781 29.859 -0.234 1 98.94 109 SER A N 1
ATOM 839 C CA . SER A 1 109 ? 0.486 31.25 -0.584 1 98.94 109 SER A CA 1
ATOM 840 C C . SER A 1 109 ? 0.003 31.359 -2.027 1 98.94 109 SER A C 1
ATOM 842 O O . SER A 1 109 ? 0.744 31.047 -2.961 1 98.94 109 SER A O 1
ATOM 844 N N . PRO A 1 110 ? -1.186 31.875 -2.221 1 98.88 110 PRO A N 1
ATOM 845 C CA . PRO A 1 110 ? -1.635 32.094 -3.598 1 98.88 110 PRO A CA 1
ATOM 846 C C . PRO A 1 110 ? -0.732 33.062 -4.367 1 98.88 110 PRO A C 1
ATOM 848 O O . PRO A 1 110 ? -0.507 32.875 -5.566 1 98.88 110 PRO A O 1
ATOM 851 N N . LYS A 1 111 ? -0.254 34.062 -3.66 1 98.88 111 LYS A N 1
ATOM 852 C CA . LYS A 1 111 ? 0.656 35 -4.309 1 98.88 111 LYS A CA 1
ATOM 853 C C . LYS A 1 111 ? 1.91 34.312 -4.812 1 98.88 111 LYS A C 1
ATOM 855 O O . LYS A 1 111 ? 2.32 34.5 -5.957 1 98.88 111 LYS A O 1
ATOM 860 N N . LEU A 1 112 ? 2.508 33.5 -4.016 1 98.94 112 LEU A N 1
ATOM 861 C CA . LEU A 1 112 ? 3.715 32.781 -4.398 1 98.94 112 LEU A CA 1
ATOM 862 C C . LEU A 1 112 ? 3.4 31.719 -5.445 1 98.94 112 LEU A C 1
ATOM 864 O O . LEU A 1 112 ? 4.246 31.391 -6.281 1 98.94 112 LEU A O 1
ATOM 868 N N . LEU A 1 113 ? 2.188 31.172 -5.379 1 98.94 113 LEU A N 1
ATOM 869 C CA . LEU A 1 113 ? 1.748 30.234 -6.414 1 98.94 113 LEU A CA 1
ATOM 870 C C . LEU A 1 113 ? 1.805 30.891 -7.793 1 98.94 113 LEU A C 1
ATOM 872 O O . LEU A 1 113 ? 2.328 30.297 -8.742 1 98.94 113 LEU A O 1
ATOM 876 N N . LYS A 1 114 ? 1.271 32.094 -7.887 1 98.75 114 LYS A N 1
ATOM 877 C CA . LYS A 1 114 ? 1.316 32.812 -9.148 1 98.75 114 LYS A CA 1
ATOM 878 C C . LYS A 1 114 ? 2.756 33.031 -9.602 1 98.75 114 LYS A C 1
ATOM 880 O O . LYS A 1 114 ? 3.07 32.875 -10.781 1 98.75 114 LYS A O 1
ATOM 885 N N . ASP A 1 115 ? 3.582 33.406 -8.695 1 98.75 115 ASP A N 1
ATOM 886 C CA . ASP A 1 115 ? 4.992 33.625 -9 1 98.75 115 ASP A CA 1
ATOM 887 C C . ASP A 1 115 ? 5.648 32.375 -9.523 1 98.75 115 ASP A C 1
ATOM 889 O O . ASP A 1 115 ? 6.43 32.406 -10.477 1 98.75 115 ASP A O 1
ATOM 893 N N . ALA A 1 116 ? 5.359 31.266 -8.891 1 98.81 116 ALA A N 1
ATOM 894 C CA . ALA A 1 116 ? 5.949 29.984 -9.273 1 98.81 116 ALA A CA 1
ATOM 895 C C . ALA A 1 116 ? 5.559 29.609 -10.695 1 98.81 116 ALA A C 1
ATOM 897 O O . ALA A 1 116 ? 6.387 29.109 -11.461 1 98.81 116 ALA A O 1
ATOM 898 N N . ILE A 1 117 ? 4.301 29.781 -11.016 1 98.69 117 ILE A N 1
ATOM 899 C CA . ILE A 1 117 ? 3.814 29.453 -12.352 1 98.69 117 ILE A CA 1
ATOM 900 C C . ILE A 1 117 ? 4.516 30.328 -13.383 1 98.69 117 ILE A C 1
ATOM 902 O O . ILE A 1 117 ? 4.984 29.844 -14.414 1 98.69 117 ILE A O 1
ATOM 906 N N . ASN A 1 118 ? 4.684 31.609 -13.039 1 97.75 118 ASN A N 1
ATOM 907 C CA . ASN A 1 118 ? 5.293 32.562 -13.961 1 97.75 118 ASN A CA 1
ATOM 908 C C . ASN A 1 118 ? 6.777 32.281 -14.164 1 97.75 118 ASN A C 1
ATOM 910 O O . ASN A 1 118 ? 7.316 32.5 -15.242 1 97.75 118 ASN A O 1
ATOM 914 N N . LYS A 1 119 ? 7.422 31.766 -13.219 1 96.62 119 LYS A N 1
ATOM 915 C CA . LYS A 1 119 ? 8.875 31.578 -13.242 1 96.62 119 LYS A CA 1
ATOM 916 C C . LYS A 1 119 ? 9.242 30.188 -13.75 1 96.62 119 LYS A C 1
ATOM 918 O O . LYS A 1 119 ? 10.414 29.922 -14.039 1 96.62 119 LYS A O 1
ATOM 923 N N . SER A 1 120 ? 8.258 29.359 -13.844 1 96.38 120 SER A N 1
ATOM 924 C CA . SER A 1 120 ? 8.555 27.969 -14.203 1 96.38 120 SER A CA 1
ATOM 925 C C . SER A 1 120 ? 8.977 27.859 -15.664 1 96.38 120 SER A C 1
ATOM 927 O O . SER A 1 120 ? 8.375 28.484 -16.547 1 96.38 120 SER A O 1
ATOM 929 N N . ASP A 1 121 ? 10.055 27.031 -15.938 1 93.88 121 ASP A N 1
ATOM 930 C CA . ASP A 1 121 ? 10.508 26.781 -17.312 1 93.88 121 ASP A CA 1
ATOM 931 C C . ASP A 1 121 ? 9.508 25.922 -18.078 1 93.88 121 ASP A C 1
ATOM 933 O O . ASP A 1 121 ? 9.43 26.016 -19.297 1 93.88 121 ASP A O 1
ATOM 937 N N . LYS A 1 122 ? 8.922 25 -17.469 1 94.5 122 LYS A N 1
ATOM 938 C CA . LYS A 1 122 ? 7.891 24.125 -18.016 1 94.5 122 LYS A CA 1
ATOM 939 C C . LYS A 1 122 ? 6.547 24.359 -17.328 1 94.5 122 LYS A C 1
ATOM 941 O O . LYS A 1 122 ? 6.492 24.562 -16.109 1 94.5 122 LYS A O 1
ATOM 946 N N . LYS A 1 123 ? 5.539 24.344 -18.172 1 97.56 123 LYS A N 1
ATOM 947 C CA . LYS A 1 123 ? 4.211 24.5 -17.578 1 97.56 123 LYS A CA 1
ATOM 948 C C . LYS A 1 123 ? 3.912 23.406 -16.578 1 97.56 123 LYS A C 1
ATOM 950 O O . LYS A 1 123 ? 3.951 22.219 -16.922 1 97.56 123 LYS A O 1
ATOM 955 N N . PRO A 1 124 ? 3.6 23.766 -15.336 1 98.81 124 PRO A N 1
ATOM 956 C CA . PRO A 1 124 ? 3.232 22.734 -14.367 1 98.81 124 PRO A CA 1
ATOM 957 C C . PRO A 1 124 ? 1.933 22.016 -14.734 1 98.81 124 PRO A C 1
ATOM 959 O O . PRO A 1 124 ? 0.989 22.656 -15.211 1 98.81 124 PRO A O 1
ATOM 962 N N . LYS A 1 125 ? 1.9 20.75 -14.461 1 98.88 125 LYS A N 1
ATOM 963 C CA . LYS A 1 125 ? 0.735 19.969 -14.852 1 98.88 125 LYS A CA 1
ATOM 964 C C . LYS A 1 125 ? -0.255 19.844 -13.695 1 98.88 125 LYS A C 1
ATOM 966 O O . LYS A 1 125 ? -1.453 19.656 -13.922 1 98.88 125 LYS A O 1
ATOM 971 N N . ALA A 1 126 ? 0.228 19.906 -12.469 1 98.94 126 ALA A N 1
ATOM 972 C CA . ALA A 1 126 ? -0.639 19.75 -11.305 1 98.94 126 ALA A CA 1
ATOM 973 C C . ALA A 1 126 ? -0.099 20.516 -10.109 1 98.94 126 ALA A C 1
ATOM 975 O O . ALA A 1 126 ? 1.071 20.906 -10.086 1 98.94 126 ALA A O 1
ATOM 976 N N . LEU A 1 127 ? -0.969 20.797 -9.188 1 98.94 127 LEU A N 1
ATOM 977 C CA . LEU A 1 127 ? -0.669 21.297 -7.848 1 98.94 127 LEU A CA 1
ATOM 978 C C . LEU A 1 127 ? -1.162 20.328 -6.781 1 98.94 127 LEU A C 1
ATOM 980 O O . LEU A 1 127 ? -2.334 19.938 -6.781 1 98.94 127 LEU A O 1
ATOM 984 N N . ILE A 1 128 ? -0.262 19.875 -5.965 1 99 128 ILE A N 1
ATOM 985 C CA . ILE A 1 128 ? -0.663 19.188 -4.742 1 99 128 ILE A CA 1
ATOM 986 C C . ILE A 1 128 ? -0.736 20.188 -3.588 1 99 128 ILE A C 1
ATOM 988 O O . ILE A 1 128 ? 0.295 20.625 -3.07 1 99 128 ILE A O 1
ATOM 992 N N . ILE A 1 129 ? -1.906 20.562 -3.195 1 98.94 129 ILE A N 1
ATOM 993 C CA . ILE A 1 129 ? -2.131 21.531 -2.125 1 98.94 129 ILE A CA 1
ATOM 994 C C . ILE A 1 129 ? -2.533 20.797 -0.846 1 98.94 129 ILE A C 1
ATOM 996 O O . ILE A 1 129 ? -3.459 19.984 -0.854 1 98.94 129 ILE A O 1
ATOM 1000 N N . THR A 1 130 ? -1.848 21.031 0.21 1 98.88 130 THR A N 1
ATOM 1001 C CA . THR A 1 130 ? -2.133 20.406 1.501 1 98.88 130 THR A CA 1
ATOM 1002 C C . THR A 1 130 ? -3.008 21.328 2.355 1 98.88 130 THR A C 1
ATOM 1004 O O . THR A 1 130 ? -2.793 22.547 2.395 1 98.88 130 THR A O 1
ATOM 1007 N N . HIS A 1 131 ? -4.039 20.781 2.986 1 98.94 131 HIS A N 1
ATOM 1008 C CA . HIS A 1 131 ? -4.754 21.453 4.066 1 98.94 131 HIS A CA 1
ATOM 1009 C C . HIS A 1 131 ? -4.121 21.141 5.422 1 98.94 131 HIS A C 1
ATOM 1011 O O . HIS A 1 131 ? -4.531 20.188 6.102 1 98.94 131 HIS A O 1
ATOM 1017 N N . LEU A 1 132 ? -3.211 21.984 5.738 1 98.75 132 LEU A N 1
ATOM 1018 C CA . LEU A 1 132 ? -2.258 21.703 6.805 1 98.75 132 LEU A CA 1
ATOM 1019 C C . LEU A 1 132 ? -2.949 21.703 8.164 1 98.75 132 LEU A C 1
ATOM 1021 O O . LEU A 1 132 ? -3.748 22.594 8.461 1 98.75 132 LEU A O 1
ATOM 1025 N N . TYR A 1 133 ? -2.668 20.656 9 1 98.56 133 TYR A N 1
ATOM 1026 C CA . TYR A 1 133 ? -3.102 20.469 10.383 1 98.56 133 TYR A CA 1
ATOM 1027 C C . TYR A 1 133 ? -4.617 20.547 10.492 1 98.56 133 TYR A C 1
ATOM 1029 O O . TYR A 1 133 ? -5.152 20.891 11.555 1 98.56 133 TYR A O 1
ATOM 1037 N N . GLY A 1 134 ? -5.297 20.328 9.406 1 98.56 134 GLY A N 1
ATOM 1038 C CA . GLY A 1 134 ? -6.75 20.25 9.406 1 98.56 134 GLY A CA 1
ATOM 1039 C C . GLY A 1 134 ? -7.43 21.562 9.094 1 98.56 134 GLY A C 1
ATOM 1040 O O . GLY A 1 134 ? -8.633 21.719 9.32 1 98.56 134 GLY A O 1
ATOM 1041 N N . GLN A 1 135 ? -6.656 22.562 8.633 1 98.56 135 GLN A N 1
ATOM 1042 C CA . GLN A 1 135 ? -7.184 23.891 8.32 1 98.56 135 GLN A CA 1
ATOM 1043 C C . GLN A 1 135 ? -7.188 24.141 6.812 1 98.56 135 GLN A C 1
ATOM 1045 O O . GLN A 1 135 ? -6.27 23.719 6.105 1 98.56 135 GLN A O 1
ATOM 1050 N N . ALA A 1 136 ? -8.156 24.891 6.359 1 98.81 136 ALA A N 1
ATOM 1051 C CA . ALA A 1 136 ? -8.383 25.094 4.934 1 98.81 136 ALA A CA 1
ATOM 1052 C C . ALA A 1 136 ? -7.332 26.016 4.336 1 98.81 136 ALA A C 1
ATOM 1054 O O . ALA A 1 136 ? -6.934 27 4.965 1 98.81 136 ALA A O 1
ATOM 1055 N N . ALA A 1 137 ? -6.883 25.719 3.135 1 98.88 137 ALA A N 1
ATOM 1056 C CA . ALA A 1 137 ? -6.164 26.672 2.297 1 98.88 137 ALA A CA 1
ATOM 1057 C C . ALA A 1 137 ? -7.129 27.641 1.626 1 98.88 137 ALA A C 1
ATOM 1059 O O . ALA A 1 137 ? -8.344 27.453 1.666 1 98.88 137 ALA A O 1
ATOM 1060 N N . LYS A 1 138 ? -6.551 28.719 1.075 1 98.81 138 LYS A N 1
ATOM 1061 C CA . LYS A 1 138 ? -7.352 29.719 0.375 1 98.81 138 LYS A CA 1
ATOM 1062 C C . LYS A 1 138 ? -7.785 29.219 -0.998 1 98.81 138 LYS A C 1
ATOM 1064 O O . LYS A 1 138 ? -7.297 29.703 -2.023 1 98.81 138 LYS A O 1
ATOM 1069 N N . MET A 1 139 ? -8.797 28.344 -0.986 1 98.81 139 MET A N 1
ATOM 1070 C CA . MET A 1 139 ? -9.109 27.516 -2.15 1 98.81 139 MET A CA 1
ATOM 1071 C C . MET A 1 139 ? -9.727 28.359 -3.264 1 98.81 139 MET A C 1
ATOM 1073 O O . MET A 1 139 ? -9.547 28.062 -4.445 1 98.81 139 MET A O 1
ATOM 1077 N N . ASP A 1 140 ? -10.453 29.469 -2.922 1 98.75 140 ASP A N 1
ATOM 1078 C CA . ASP A 1 140 ? -10.984 30.297 -3.994 1 98.75 140 ASP A CA 1
ATOM 1079 C C . ASP A 1 140 ? -9.859 30.844 -4.879 1 98.75 140 ASP A C 1
ATOM 1081 O O . ASP A 1 140 ? -9.914 30.719 -6.102 1 98.75 140 ASP A O 1
ATOM 1085 N N . GLU A 1 141 ? -8.883 31.453 -4.285 1 98.81 141 GLU A N 1
ATOM 1086 C CA . GLU A 1 141 ? -7.758 32.031 -5.023 1 98.81 141 GLU A CA 1
ATOM 1087 C C . GLU A 1 141 ? -6.969 30.938 -5.746 1 98.81 141 GLU A C 1
ATOM 1089 O O . GLU A 1 141 ? -6.598 31.094 -6.91 1 98.81 141 GLU A O 1
ATOM 1094 N N . ILE A 1 142 ? -6.734 29.828 -5.121 1 98.88 142 ILE A N 1
ATOM 1095 C CA . ILE A 1 142 ? -5.934 28.734 -5.672 1 98.88 142 ILE A CA 1
ATOM 1096 C C . ILE A 1 142 ? -6.633 28.156 -6.895 1 98.88 142 ILE A C 1
ATOM 1098 O O . ILE A 1 142 ? -6.008 27.938 -7.934 1 98.88 142 ILE A O 1
ATOM 1102 N N . VAL A 1 143 ? -7.934 27.875 -6.742 1 98.88 143 VAL A N 1
ATOM 1103 C CA . VAL A 1 143 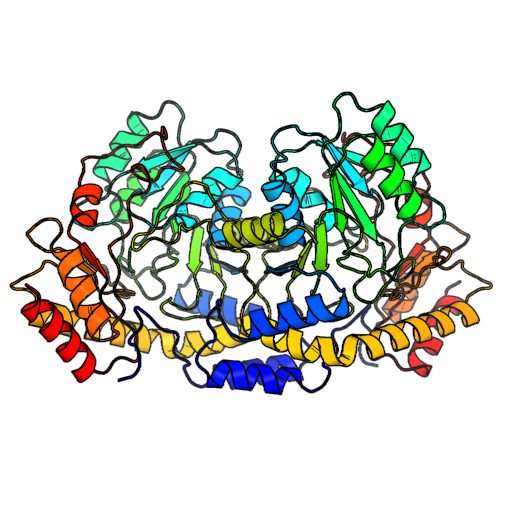? -8.703 27.312 -7.848 1 98.88 143 VAL A CA 1
ATOM 1104 C C . VAL A 1 143 ? -8.688 28.281 -9.031 1 98.88 143 VAL A C 1
ATOM 1106 O O . VAL A 1 143 ? -8.516 27.859 -10.18 1 98.88 143 VAL A O 1
ATOM 1109 N N . GLU A 1 144 ? -8.875 29.562 -8.742 1 98.88 144 GLU A N 1
ATOM 1110 C CA . GLU A 1 144 ? -8.867 30.562 -9.805 1 98.88 144 GLU A CA 1
ATOM 1111 C C . GLU A 1 144 ? -7.535 30.547 -10.555 1 98.88 144 GLU A C 1
ATOM 1113 O O . GLU A 1 144 ? -7.512 30.484 -11.789 1 98.88 144 GLU A O 1
ATOM 1118 N N . ILE A 1 145 ? -6.449 30.594 -9.844 1 98.88 145 ILE A N 1
ATOM 1119 C CA . ILE A 1 145 ? -5.109 30.641 -10.43 1 98.88 145 ILE A CA 1
ATOM 1120 C C . ILE A 1 145 ? -4.863 29.391 -11.258 1 98.88 145 ILE A C 1
ATOM 1122 O O . ILE A 1 145 ? -4.398 29.469 -12.391 1 98.88 145 ILE A O 1
ATOM 1126 N N . CYS A 1 146 ? -5.191 28.188 -10.727 1 98.88 146 CYS A N 1
ATOM 1127 C CA . CYS A 1 146 ? -4.926 26.922 -11.406 1 98.88 146 CYS A CA 1
ATOM 1128 C C . CYS A 1 146 ? -5.809 26.766 -12.641 1 98.88 146 CYS A C 1
ATOM 1130 O O . CYS A 1 146 ? -5.348 26.297 -13.688 1 98.88 146 CYS A O 1
ATOM 1132 N N . THR A 1 147 ? -7.07 27.156 -12.508 1 98.69 147 THR A N 1
ATOM 1133 C CA . THR A 1 147 ? -7.984 27.078 -13.633 1 98.69 147 THR A CA 1
ATOM 1134 C C . THR A 1 147 ? -7.496 27.953 -14.789 1 98.69 147 THR A C 1
ATOM 1136 O O . THR A 1 147 ? -7.477 27.516 -15.938 1 98.69 147 THR A O 1
ATOM 1139 N N . GLU A 1 148 ? -7.082 29.156 -14.469 1 98.44 148 GLU A N 1
ATOM 1140 C CA . GLU A 1 148 ? -6.602 30.094 -15.477 1 98.44 148 GLU A CA 1
ATOM 1141 C C . GLU A 1 148 ? -5.363 29.547 -16.188 1 98.44 148 GLU A C 1
ATOM 1143 O O . GLU A 1 148 ? -5.074 29.938 -17.328 1 98.44 148 GLU A O 1
ATOM 1148 N N . ASN A 1 149 ? -4.664 28.688 -15.586 1 98.62 149 ASN A N 1
ATOM 1149 C CA . ASN A 1 149 ? -3.41 28.203 -16.141 1 98.62 149 ASN A CA 1
ATOM 1150 C C . ASN A 1 149 ? -3.514 26.719 -16.547 1 98.62 149 ASN A C 1
ATOM 1152 O O . ASN A 1 149 ? -2.512 26.109 -16.891 1 98.62 149 ASN A O 1
ATOM 1156 N N . ASN A 1 150 ? -4.719 26.125 -16.484 1 98.56 150 ASN A N 1
ATOM 1157 C CA . ASN A 1 150 ? -4.977 24.734 -16.844 1 98.56 150 ASN A CA 1
ATOM 1158 C C . ASN A 1 150 ? -4.086 23.781 -16.062 1 98.56 150 ASN A C 1
ATOM 1160 O O . ASN A 1 150 ? -3.41 22.922 -16.641 1 98.56 150 ASN A O 1
ATOM 1164 N N . ILE A 1 151 ? -4 23.969 -14.781 1 98.94 151 ILE A N 1
ATOM 1165 C CA . ILE A 1 151 ? -3.254 23.141 -13.844 1 98.94 151 ILE A CA 1
ATOM 1166 C C . ILE A 1 151 ? -4.223 22.312 -13.008 1 98.94 151 ILE A C 1
ATOM 1168 O O . ILE A 1 151 ? -5.145 22.859 -12.391 1 98.94 151 ILE A O 1
ATOM 1172 N N . ALA A 1 152 ? -4.09 20.969 -12.992 1 98.94 152 ALA A N 1
ATOM 1173 C CA . ALA A 1 152 ? -4.941 20.109 -12.18 1 98.94 152 ALA A CA 1
ATOM 1174 C C . ALA A 1 152 ? -4.684 20.312 -10.695 1 98.94 152 ALA A C 1
ATOM 1176 O O . ALA A 1 152 ? -3.545 20.547 -10.281 1 98.94 152 ALA A O 1
ATOM 1177 N N . ILE A 1 153 ? -5.719 20.234 -9.875 1 98.94 153 ILE A N 1
ATOM 1178 C CA . ILE A 1 153 ? -5.582 20.438 -8.438 1 98.94 153 ILE A CA 1
ATOM 1179 C C . ILE A 1 153 ? -5.801 19.125 -7.711 1 98.94 153 ILE A C 1
ATOM 1181 O O . ILE A 1 153 ? -6.871 18.516 -7.809 1 98.94 153 ILE A O 1
ATOM 1185 N N . ILE A 1 154 ? -4.84 18.688 -7.059 1 99 154 ILE A N 1
ATOM 1186 C CA . ILE A 1 154 ? -4.906 17.547 -6.145 1 99 154 ILE A CA 1
ATOM 1187 C C . ILE A 1 154 ? -4.875 18.047 -4.699 1 99 154 ILE A C 1
ATOM 1189 O O . ILE A 1 154 ? -3.881 18.625 -4.258 1 99 154 ILE A O 1
ATOM 1193 N N . GLU A 1 155 ? -5.949 17.828 -3.953 1 99 155 GLU A N 1
ATOM 1194 C CA . GLU A 1 155 ? -6.008 18.219 -2.547 1 99 155 GLU A CA 1
ATOM 1195 C C . GLU A 1 155 ? -5.477 17.109 -1.646 1 99 155 GLU A C 1
ATOM 1197 O O . GLU A 1 155 ? -6.07 16.031 -1.562 1 99 155 GLU A O 1
ATOM 1202 N N . ASP A 1 156 ? -4.328 17.375 -1.049 1 98.94 156 ASP A N 1
ATOM 1203 C CA . ASP A 1 156 ? -3.943 16.547 0.089 1 98.94 156 ASP A CA 1
ATOM 1204 C C . ASP A 1 156 ? -4.73 16.938 1.34 1 98.94 156 ASP A C 1
ATOM 1206 O O . ASP A 1 156 ? -4.312 17.812 2.098 1 98.94 156 ASP A O 1
ATOM 1210 N N . ALA A 1 157 ? -5.781 16.25 1.587 1 98.94 157 ALA A N 1
ATOM 1211 C CA . ALA A 1 157 ? -6.656 16.453 2.74 1 98.94 157 ALA A CA 1
ATOM 1212 C C . ALA A 1 157 ? -6.465 15.336 3.77 1 98.94 157 ALA A C 1
ATOM 1214 O O . ALA A 1 157 ? -7.387 15.008 4.52 1 98.94 157 ALA A O 1
ATOM 1215 N N . ALA A 1 158 ? -5.293 14.719 3.754 1 98.75 158 ALA A N 1
ATOM 1216 C CA . ALA A 1 158 ? -4.977 13.633 4.68 1 98.75 158 ALA A CA 1
ATOM 1217 C C . ALA A 1 158 ? -5.273 14.039 6.121 1 98.75 158 ALA A C 1
ATOM 1219 O O . ALA A 1 158 ? -5.648 13.195 6.941 1 98.75 158 ALA A O 1
ATOM 1220 N N . GLU A 1 159 ? -5.195 15.305 6.43 1 98.56 159 GLU A N 1
ATOM 1221 C CA . GLU A 1 159 ? -5.332 15.789 7.797 1 98.56 159 GLU A CA 1
ATOM 1222 C C . GLU A 1 159 ? -6.645 16.547 7.984 1 98.56 159 GLU A C 1
ATOM 1224 O O . GLU A 1 159 ? -6.902 17.094 9.055 1 98.56 159 GLU A O 1
ATOM 1229 N N . ALA A 1 160 ? -7.535 16.516 6.957 1 98.88 160 ALA A N 1
ATOM 1230 C CA . ALA A 1 160 ? -8.516 17.594 6.984 1 98.88 160 ALA A CA 1
ATOM 1231 C C . ALA A 1 160 ? -9.938 17.047 6.84 1 98.88 160 ALA A C 1
ATOM 1233 O O . ALA A 1 160 ? -10.891 17.812 6.652 1 98.88 160 ALA A O 1
ATOM 1234 N N . LEU A 1 161 ? -10.125 15.703 6.891 1 98.88 161 LEU A N 1
ATOM 1235 C CA . LEU A 1 161 ? -11.484 15.18 6.898 1 98.88 161 LEU A CA 1
ATOM 1236 C C . LEU A 1 161 ? -12.297 15.805 8.023 1 98.88 161 LEU A C 1
ATOM 1238 O O . LEU A 1 161 ? -11.844 15.859 9.172 1 98.88 161 LEU A O 1
ATOM 1242 N N . GLY A 1 162 ? -13.484 16.25 7.711 1 98.81 162 GLY A N 1
ATOM 1243 C CA . GLY A 1 162 ? -14.305 16.953 8.688 1 98.81 162 GLY A CA 1
ATOM 1244 C C . GLY A 1 162 ? -14.195 18.453 8.594 1 98.81 162 GLY A C 1
ATOM 1245 O O . GLY A 1 162 ? -14.961 19.188 9.234 1 98.81 162 GLY A O 1
ATOM 1246 N N . GLY A 1 163 ? -13.242 18.969 7.809 1 98.81 163 GLY A N 1
ATOM 1247 C CA . GLY A 1 163 ? -13.109 20.391 7.543 1 98.81 163 GLY A CA 1
ATOM 1248 C C . GLY A 1 163 ? -13.875 20.844 6.316 1 98.81 163 GLY A C 1
ATOM 1249 O O . GLY A 1 163 ? -14.117 20.047 5.402 1 98.81 163 GLY A O 1
ATOM 1250 N N . PHE A 1 164 ? -14.18 22.109 6.301 1 98.81 164 PHE A N 1
ATOM 1251 C CA . PHE A 1 164 ? -15 22.656 5.223 1 98.81 164 PHE A CA 1
ATOM 1252 C C . PHE A 1 164 ? -14.508 24.047 4.82 1 98.81 164 PHE A C 1
ATOM 1254 O O . PHE A 1 164 ? -13.922 24.766 5.633 1 98.81 164 PHE A O 1
ATOM 1261 N N . TYR A 1 165 ? -14.648 24.391 3.602 1 98.88 165 TYR A N 1
ATOM 1262 C CA . TYR A 1 165 ? -14.445 25.719 3.031 1 98.88 165 TYR A CA 1
ATOM 1263 C C . TYR A 1 165 ? -15.648 26.141 2.199 1 98.88 165 TYR A C 1
ATOM 1265 O O . TYR A 1 165 ? -15.953 25.531 1.173 1 98.88 165 TYR A O 1
ATOM 1273 N N . LYS A 1 166 ? -16.359 27.188 2.67 1 98.38 166 LYS A N 1
ATOM 1274 C CA . LYS A 1 166 ? -17.578 27.672 2.041 1 98.38 166 LYS A CA 1
ATOM 1275 C C . LYS A 1 166 ? -18.578 26.547 1.83 1 98.38 166 LYS A C 1
ATOM 1277 O O . LYS A 1 166 ? -19.141 26.406 0.742 1 98.38 166 LYS A O 1
ATOM 1282 N N . GLY A 1 167 ? -18.688 25.688 2.811 1 97.69 167 GLY A N 1
ATOM 1283 C CA . GLY A 1 167 ? -19.703 24.625 2.832 1 97.69 167 GLY A CA 1
ATOM 1284 C C . GLY A 1 167 ? -19.266 23.375 2.086 1 97.69 167 GLY A C 1
ATOM 1285 O O . GLY A 1 167 ? -19.969 22.359 2.113 1 97.69 167 GLY A O 1
ATOM 1286 N N . LYS A 1 168 ? -18.172 23.422 1.433 1 98.69 168 LYS A N 1
ATOM 1287 C CA . LYS A 1 168 ? -17.656 22.25 0.722 1 98.69 168 LYS A CA 1
ATOM 1288 C C . LYS A 1 168 ? -16.594 21.531 1.544 1 98.69 168 LYS A C 1
ATOM 1290 O O . LYS A 1 168 ? -15.727 22.172 2.145 1 98.69 168 LYS A O 1
ATOM 1295 N N . ALA A 1 169 ? -16.734 20.203 1.576 1 98.88 169 ALA A N 1
ATOM 1296 C CA . ALA A 1 169 ? -15.742 19.438 2.33 1 98.88 169 ALA A CA 1
ATOM 1297 C C . ALA A 1 169 ? -14.344 19.641 1.751 1 98.88 169 ALA A C 1
ATOM 1299 O O . ALA A 1 169 ? -14.164 19.641 0.53 1 98.88 169 ALA A O 1
ATOM 1300 N N . LEU A 1 170 ? -13.375 19.906 2.639 1 98.94 170 LEU A N 1
ATOM 1301 C CA . LEU A 1 170 ? -11.992 19.891 2.166 1 98.94 170 LEU A CA 1
ATOM 1302 C C . LEU A 1 170 ? -11.648 18.547 1.541 1 98.94 170 LEU A C 1
ATOM 1304 O O . LEU A 1 170 ? -12.047 17.5 2.051 1 98.94 170 LEU A O 1
ATOM 1308 N N . GLY A 1 171 ? -10.93 18.516 0.419 1 98.81 171 GLY A N 1
ATOM 1309 C CA . GLY A 1 171 ? -10.664 17.312 -0.359 1 98.81 171 GLY A CA 1
ATOM 1310 C C . GLY A 1 171 ? -11.633 17.125 -1.516 1 98.81 171 GLY A C 1
ATOM 1311 O O . GLY A 1 171 ? -11.406 16.281 -2.387 1 98.81 171 GLY A O 1
ATOM 1312 N N . SER A 1 172 ? -12.688 17.938 -1.558 1 98.81 172 SER A N 1
ATOM 1313 C CA . SER A 1 172 ? -13.703 17.75 -2.588 1 98.81 172 SER A CA 1
ATOM 1314 C C . SER A 1 172 ? -13.82 18.984 -3.48 1 98.81 172 SER A C 1
ATOM 1316 O O . SER A 1 172 ? -14.812 19.141 -4.199 1 98.81 172 SER A O 1
ATOM 1318 N N . ILE A 1 173 ? -12.867 19.906 -3.42 1 98.88 173 ILE A N 1
ATOM 1319 C CA . ILE A 1 173 ? -12.969 21.188 -4.117 1 98.88 173 ILE A CA 1
ATOM 1320 C C . ILE A 1 173 ? -12.188 21.125 -5.426 1 98.88 173 ILE A C 1
ATOM 1322 O O . ILE A 1 173 ? -12.656 21.609 -6.461 1 98.88 173 ILE A O 1
ATOM 1326 N N . GLY A 1 174 ? -10.922 20.562 -5.414 1 98.75 174 GLY A N 1
ATOM 1327 C CA . GLY A 1 174 ? -10.109 20.406 -6.605 1 98.75 174 GLY A CA 1
ATOM 1328 C C . GLY A 1 174 ? -10.539 19.219 -7.469 1 98.75 174 GLY A C 1
ATOM 1329 O O . GLY A 1 174 ? -11.703 18.812 -7.438 1 98.75 174 GLY A O 1
ATOM 1330 N N . ASP A 1 175 ? -9.617 18.719 -8.32 1 98.88 175 ASP A N 1
ATOM 1331 C CA . ASP A 1 175 ? -9.922 17.625 -9.25 1 98.88 175 ASP A CA 1
ATOM 1332 C C . ASP A 1 175 ? -9.938 16.281 -8.531 1 98.88 175 ASP A C 1
ATOM 1334 O O . ASP A 1 175 ? -10.75 15.406 -8.852 1 98.88 175 ASP A O 1
ATOM 1338 N N . ILE A 1 176 ? -9.031 16.125 -7.664 1 98.94 176 ILE A N 1
ATOM 1339 C CA . ILE A 1 176 ? -8.883 14.914 -6.871 1 98.94 176 ILE A CA 1
ATOM 1340 C C . ILE A 1 176 ? -8.57 15.273 -5.422 1 98.94 176 ILE A C 1
ATOM 1342 O O . ILE A 1 176 ? -7.812 16.203 -5.156 1 98.94 176 ILE A O 1
ATOM 1346 N N . GLY A 1 177 ? -9.188 14.633 -4.484 1 98.94 177 GLY A N 1
ATOM 1347 C CA . GLY A 1 177 ? -8.852 14.742 -3.074 1 98.94 177 GLY A CA 1
ATOM 1348 C C . GLY A 1 177 ? -8.461 13.414 -2.449 1 98.94 177 GLY A C 1
ATOM 1349 O O . GLY A 1 177 ? -8.875 12.352 -2.924 1 98.94 177 GLY A O 1
ATOM 1350 N N . VAL A 1 178 ? -7.664 13.508 -1.387 1 98.94 178 VAL A N 1
ATOM 1351 C CA . VAL A 1 178 ? -7.211 12.297 -0.715 1 98.94 178 VAL A CA 1
ATOM 1352 C C . VAL A 1 178 ? -7.309 12.477 0.798 1 98.94 178 VAL A C 1
ATOM 1354 O O . VAL A 1 178 ? -6.902 13.508 1.333 1 98.94 178 VAL A O 1
ATOM 1357 N N . TYR A 1 179 ? -7.871 11.477 1.524 1 98.94 179 TYR A N 1
ATOM 1358 C CA . TYR A 1 179 ? -7.938 11.445 2.98 1 98.94 179 TYR A CA 1
ATOM 1359 C C . TYR A 1 179 ? -7.051 10.336 3.541 1 98.94 179 TYR A C 1
ATOM 1361 O O . TYR A 1 179 ? -6.836 9.312 2.885 1 98.94 179 TYR A O 1
ATOM 1369 N N . SER A 1 180 ? -6.535 10.523 4.754 1 98.69 180 SER A N 1
ATOM 1370 C CA . SER A 1 180 ? -5.734 9.516 5.438 1 98.69 180 SER A CA 1
ATOM 1371 C C . SER A 1 180 ? -6.469 8.953 6.652 1 98.69 180 SER A C 1
ATOM 1373 O O . SER A 1 180 ? -7.16 9.695 7.359 1 98.69 180 SER A O 1
ATOM 1375 N N . PHE A 1 181 ? -6.273 7.699 6.883 1 97.44 181 PHE A N 1
ATOM 1376 C CA . PHE A 1 181 ? -6.852 7.035 8.047 1 97.44 181 PHE A CA 1
ATOM 1377 C C . PHE A 1 181 ? -5.766 6.352 8.867 1 97.44 181 PHE A C 1
ATOM 1379 O O . PHE A 1 181 ? -5.996 5.281 9.438 1 97.44 181 PHE A O 1
ATOM 1386 N N . ASN A 1 182 ? -4.578 6.906 8.781 1 94.38 182 ASN A N 1
ATOM 1387 C CA . ASN A 1 182 ? -3.516 6.469 9.68 1 94.38 182 ASN A CA 1
ATOM 1388 C C . ASN A 1 182 ? -3.934 6.586 11.141 1 94.38 182 ASN A C 1
ATOM 1390 O O . ASN A 1 182 ? -4.934 7.23 11.453 1 94.38 182 ASN A O 1
ATOM 1394 N N . GLY A 1 183 ? -3.24 6.012 11.977 1 91.19 183 GLY A N 1
ATOM 1395 C CA . GLY A 1 183 ? -3.6 5.875 13.375 1 91.19 183 GLY A CA 1
ATOM 1396 C C . GLY A 1 183 ? -3.803 7.207 14.078 1 91.19 183 GLY A C 1
ATOM 1397 O O . GLY A 1 183 ? -4.656 7.328 14.953 1 91.19 183 GLY A O 1
ATOM 1398 N N . ASN A 1 184 ? -3.119 8.18 13.664 1 91.62 184 ASN A N 1
ATOM 1399 C CA . ASN A 1 184 ? -3.123 9.43 14.422 1 91.62 184 ASN A CA 1
ATOM 1400 C C . ASN A 1 184 ? -4.062 10.453 13.797 1 91.62 184 ASN A C 1
ATOM 1402 O O . ASN A 1 184 ? -4.074 11.617 14.203 1 91.62 184 ASN A O 1
ATOM 1406 N N . LYS A 1 185 ? -4.785 10.07 12.812 1 95.69 185 LYS A N 1
ATOM 1407 C CA . LYS A 1 185 ? -5.664 11.016 12.133 1 95.69 185 LYS A CA 1
ATOM 1408 C C . LYS A 1 185 ? -7 11.148 12.852 1 95.69 185 LYS A C 1
ATOM 1410 O O . LYS A 1 185 ? -7.207 10.539 13.906 1 95.69 185 LYS A O 1
ATOM 1415 N N . ILE A 1 186 ? -7.895 12.016 12.375 1 96.12 186 ILE A N 1
ATOM 1416 C CA . ILE A 1 186 ? -9.148 12.367 13.023 1 96.12 186 ILE A CA 1
ATOM 1417 C C . ILE A 1 186 ? -9.992 11.109 13.227 1 96.12 186 ILE A C 1
ATOM 1419 O O . ILE A 1 186 ? -10.68 10.977 14.242 1 96.12 186 ILE A O 1
ATOM 1423 N N . ILE A 1 187 ? -9.969 10.266 12.219 1 96.12 187 ILE A N 1
ATOM 1424 C CA . ILE A 1 187 ? -10.453 8.891 12.344 1 96.12 187 ILE A CA 1
ATOM 1425 C C . ILE A 1 187 ? -9.414 7.93 11.766 1 96.12 187 ILE A C 1
ATOM 1427 O O . ILE A 1 187 ? -8.516 8.344 11.031 1 96.12 187 ILE A O 1
ATOM 1431 N N . THR A 1 188 ? -9.562 6.645 12.133 1 95.25 188 THR A N 1
ATOM 1432 C CA . THR A 1 188 ? -8.5 5.727 11.719 1 95.25 188 THR A CA 1
ATOM 1433 C C . THR A 1 188 ? -9.086 4.383 11.297 1 95.25 188 THR A C 1
ATOM 1435 O O . THR A 1 188 ? -10.156 3.988 11.766 1 95.25 188 THR A O 1
ATOM 1438 N N . THR A 1 189 ? -8.438 3.732 10.383 1 95.06 189 THR A N 1
ATOM 1439 C CA . THR A 1 189 ? -8.664 2.322 10.094 1 95.06 189 THR A CA 1
ATOM 1440 C C . THR A 1 189 ? -7.418 1.5 10.406 1 95.06 189 THR A C 1
ATOM 1442 O O . THR A 1 189 ? -7.273 0.374 9.922 1 95.06 189 THR A O 1
ATOM 1445 N N . GLY A 1 190 ? -6.473 2.086 11.195 1 91.62 190 GLY A N 1
ATOM 1446 C CA . GLY A 1 190 ? -5.191 1.441 11.438 1 91.62 190 GLY A CA 1
ATOM 1447 C C . GLY A 1 190 ? -4.199 1.648 10.305 1 91.62 190 GLY A C 1
ATOM 1448 O O . GLY A 1 190 ? -3.057 1.191 10.391 1 91.62 190 GLY A O 1
ATOM 1449 N N . GLY A 1 191 ? -4.473 2.184 9.336 1 93.62 191 GLY A N 1
ATOM 1450 C CA . GLY A 1 191 ? -3.834 2.48 8.062 1 93.62 191 GLY A CA 1
ATOM 1451 C C . GLY A 1 191 ? -4.801 2.463 6.895 1 93.62 191 GLY A C 1
ATOM 1452 O O . GLY A 1 191 ? -5.656 1.581 6.805 1 93.62 191 GLY A O 1
ATOM 1453 N N . GLY A 1 192 ? -4.758 3.418 6.07 1 96.81 192 GLY A N 1
ATOM 1454 C CA . GLY A 1 192 ? -5.707 3.514 4.973 1 96.81 192 GLY A CA 1
ATOM 1455 C C . GLY A 1 192 ? -5.801 4.91 4.387 1 96.81 192 GLY A C 1
ATOM 1456 O O . GLY A 1 192 ? -5.223 5.855 4.922 1 96.81 192 GLY A O 1
ATOM 1457 N N . GLY A 1 193 ? -6.48 4.98 3.305 1 98.56 193 GLY A N 1
ATOM 1458 C CA . GLY A 1 193 ? -6.762 6.246 2.645 1 98.56 193 GLY A CA 1
ATOM 1459 C C . GLY A 1 193 ? -7.984 6.191 1.75 1 98.56 193 GLY A C 1
ATOM 1460 O O . GLY A 1 193 ? -8.609 5.141 1.604 1 98.56 193 GLY A O 1
ATOM 1461 N N . MET A 1 194 ? -8.375 7.281 1.294 1 98.94 194 MET A N 1
ATOM 1462 C CA . MET A 1 194 ? -9.508 7.426 0.385 1 98.94 194 MET A CA 1
ATOM 1463 C C . MET A 1 194 ? -9.219 8.469 -0.689 1 98.94 194 MET A C 1
ATOM 1465 O 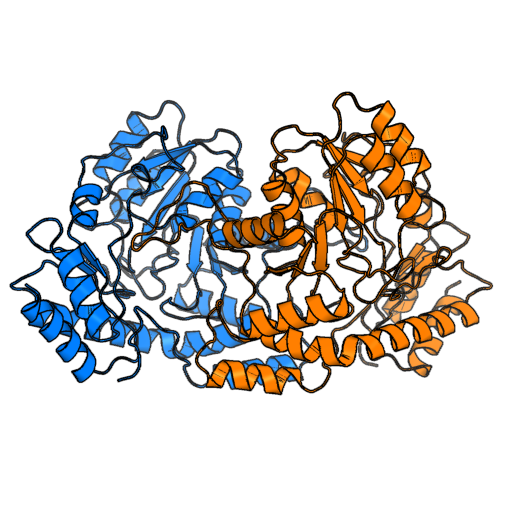O . MET A 1 194 ? -8.789 9.578 -0.38 1 98.94 194 MET A O 1
ATOM 1469 N N . LEU A 1 195 ? -9.336 8.055 -1.929 1 98.94 195 LEU A N 1
ATOM 1470 C CA . LEU A 1 195 ? -9.312 9.008 -3.037 1 98.94 195 LEU A CA 1
ATOM 1471 C C . LEU A 1 195 ? -10.727 9.406 -3.434 1 98.94 195 LEU A C 1
ATOM 1473 O O . LEU A 1 195 ? -11.602 8.547 -3.605 1 98.94 195 LEU A O 1
ATOM 1477 N N . VAL A 1 196 ? -11.031 10.695 -3.508 1 98.94 196 VAL A N 1
ATOM 1478 C CA . VAL A 1 196 ? -12.352 11.156 -3.916 1 98.94 196 VAL A CA 1
ATOM 1479 C C . VAL A 1 196 ? -12.227 12.062 -5.141 1 98.94 196 VAL A C 1
ATOM 1481 O O . VAL A 1 196 ? -11.211 12.727 -5.328 1 98.94 196 VAL A O 1
ATOM 1484 N N . SER A 1 197 ? -13.203 12.078 -5.965 1 98.88 197 SER A N 1
ATOM 1485 C CA . SER A 1 197 ? -13.273 12.938 -7.141 1 98.88 197 SER A CA 1
ATOM 1486 C C . SER A 1 197 ? -14.711 13.094 -7.621 1 98.88 197 SER A C 1
ATOM 1488 O O . SER A 1 197 ? -15.531 12.188 -7.441 1 98.88 197 SER A O 1
ATOM 1490 N N . HIS A 1 198 ? -14.977 14.242 -8.211 1 98.5 198 HIS A N 1
ATOM 1491 C CA . HIS A 1 198 ? -16.281 14.43 -8.844 1 98.5 198 HIS A CA 1
ATOM 1492 C C . HIS A 1 198 ? -16.328 13.766 -10.219 1 98.5 198 HIS A C 1
ATOM 1494 O O . HIS A 1 198 ? -17.406 13.578 -10.781 1 98.5 198 HIS A O 1
ATOM 1500 N N . ASP A 1 199 ? -15.188 13.461 -10.758 1 98.62 199 ASP A N 1
ATOM 1501 C CA . ASP A 1 199 ? -15.094 12.812 -12.07 1 98.62 199 ASP A CA 1
ATOM 1502 C C . ASP A 1 199 ? -15.07 11.297 -11.93 1 98.62 199 ASP A C 1
ATOM 1504 O O . ASP A 1 199 ? -14.086 10.727 -11.453 1 98.62 199 ASP A O 1
ATOM 1508 N N . GLU A 1 200 ? -16.047 10.656 -12.43 1 98.56 200 GLU A N 1
ATOM 1509 C CA . GLU A 1 200 ? -16.188 9.203 -12.328 1 98.56 200 GLU A CA 1
ATOM 1510 C C . GLU A 1 200 ? -15.062 8.484 -13.062 1 98.56 200 GLU A C 1
ATOM 1512 O O . GLU A 1 200 ? -14.617 7.418 -12.633 1 98.56 200 GLU A O 1
ATOM 1517 N N . ASN A 1 201 ? -14.641 9.039 -14.148 1 98.69 201 ASN A N 1
ATOM 1518 C CA . ASN A 1 201 ? -13.555 8.422 -14.906 1 98.69 201 ASN A CA 1
ATOM 1519 C C . ASN A 1 201 ? -12.258 8.375 -14.094 1 98.69 201 ASN A C 1
ATOM 1521 O O . ASN A 1 201 ? -11.508 7.398 -14.18 1 98.69 201 ASN A O 1
ATOM 1525 N N . ILE A 1 202 ? -12 9.438 -13.344 1 98.75 202 ILE A N 1
ATOM 1526 C CA . ILE A 1 202 ? -10.828 9.484 -12.477 1 98.75 202 ILE A CA 1
ATOM 1527 C C . ILE A 1 202 ? -10.914 8.375 -11.43 1 98.75 202 ILE A C 1
ATOM 1529 O O . ILE A 1 202 ? -9.961 7.617 -11.242 1 98.75 202 ILE A O 1
ATOM 1533 N N . ALA A 1 203 ? -12.039 8.242 -10.797 1 98.75 203 ALA A N 1
ATOM 1534 C CA . ALA A 1 203 ? -12.219 7.25 -9.742 1 98.75 203 ALA A CA 1
ATOM 1535 C C . ALA A 1 203 ? -12.102 5.832 -10.297 1 98.75 203 ALA A C 1
ATOM 1537 O O . ALA A 1 203 ? -11.477 4.965 -9.688 1 98.75 203 ALA A O 1
ATOM 1538 N N . ASN A 1 204 ? -12.742 5.574 -11.445 1 98.62 204 ASN A N 1
ATOM 1539 C CA . ASN A 1 204 ? -12.688 4.258 -12.062 1 98.62 204 ASN A CA 1
ATOM 1540 C C . ASN A 1 204 ? -11.266 3.879 -12.461 1 98.62 204 ASN A C 1
ATOM 1542 O O . ASN A 1 204 ? -10.852 2.734 -12.273 1 98.62 204 ASN A O 1
ATOM 1546 N N . LYS A 1 205 ? -10.594 4.816 -12.992 1 98.75 205 LYS A N 1
ATOM 1547 C CA . LYS A 1 205 ? -9.211 4.559 -13.391 1 98.75 205 LYS A CA 1
ATOM 1548 C C . LYS A 1 205 ? -8.328 4.324 -12.164 1 98.75 205 LYS A C 1
ATOM 1550 O O . LYS A 1 205 ? -7.418 3.488 -12.203 1 98.75 205 LYS A O 1
ATOM 1555 N N . ALA A 1 206 ? -8.562 5.125 -11.133 1 98.88 206 ALA A N 1
ATOM 1556 C CA . ALA A 1 206 ? -7.82 4.902 -9.891 1 98.88 206 ALA A CA 1
ATOM 1557 C C . ALA A 1 206 ? -8.07 3.498 -9.352 1 98.88 206 ALA A C 1
ATOM 1559 O O . ALA A 1 206 ? -7.133 2.822 -8.914 1 98.88 206 ALA A O 1
ATOM 1560 N N . ARG A 1 207 ? -9.305 3.057 -9.32 1 98.25 207 ARG A N 1
ATOM 1561 C CA . ARG A 1 207 ? -9.648 1.707 -8.891 1 98.25 207 ARG A CA 1
ATOM 1562 C C . ARG A 1 207 ? -8.969 0.66 -9.766 1 98.25 207 ARG A C 1
ATOM 1564 O O . ARG A 1 207 ? -8.438 -0.331 -9.258 1 98.25 207 ARG A O 1
ATOM 1571 N N . TYR A 1 208 ? -9 0.908 -11.086 1 98.5 208 TYR A N 1
ATOM 1572 C CA . TYR A 1 208 ? -8.352 0.041 -12.062 1 98.5 208 TYR A CA 1
ATOM 1573 C C . TYR A 1 208 ? -6.863 -0.097 -11.773 1 98.5 208 TYR A C 1
ATOM 1575 O O . TYR A 1 208 ? -6.348 -1.211 -11.641 1 98.5 208 TYR A O 1
ATOM 1583 N N . TYR A 1 209 ? -6.137 1.021 -11.5 1 98.81 209 TYR A N 1
ATOM 1584 C CA . TYR A 1 209 ? -4.707 1.015 -11.203 1 98.81 209 TYR A CA 1
ATOM 1585 C C . TYR A 1 209 ? -4.434 0.387 -9.844 1 98.81 209 TYR A C 1
ATOM 1587 O O . TYR A 1 209 ? -3.404 -0.267 -9.648 1 98.81 209 TYR A O 1
ATOM 1595 N N . SER A 1 210 ? -5.355 0.53 -8.914 1 98.31 210 SER A N 1
ATOM 1596 C CA . SER A 1 210 ? -5.125 0.102 -7.539 1 98.31 210 SER A CA 1
ATOM 1597 C C . SER A 1 210 ? -5.195 -1.416 -7.41 1 98.31 210 SER A C 1
ATOM 1599 O O . SER A 1 210 ? -4.77 -1.981 -6.402 1 98.31 210 SER A O 1
ATOM 1601 N N . THR A 1 211 ? -5.707 -2.119 -8.43 1 96.62 211 THR A N 1
ATOM 1602 C CA . THR A 1 211 ? -5.891 -3.564 -8.406 1 96.62 211 THR A CA 1
ATOM 1603 C C . THR A 1 211 ? -5.188 -4.223 -9.586 1 96.62 211 THR A C 1
ATOM 1605 O O . THR A 1 211 ? -5.793 -5.016 -10.312 1 96.62 211 THR A O 1
ATOM 1608 N N . GLN A 1 212 ? -3.982 -3.846 -9.805 1 97.69 212 GLN A N 1
ATOM 1609 C CA . GLN A 1 212 ? -3.029 -4.445 -10.734 1 97.69 212 GLN A CA 1
ATOM 1610 C C . GLN A 1 212 ? -3.424 -4.176 -12.188 1 97.69 212 GLN A C 1
ATOM 1612 O O . GLN A 1 212 ? -2.902 -4.809 -13.102 1 97.69 212 GLN A O 1
ATOM 1617 N N . ALA A 1 213 ? -4.43 -3.316 -12.422 1 98.25 213 ALA A N 1
ATOM 1618 C CA . ALA A 1 213 ? -4.859 -2.92 -13.766 1 98.25 213 ALA A CA 1
ATOM 1619 C C . ALA A 1 213 ? -5.301 -4.129 -14.578 1 98.25 213 ALA A C 1
ATOM 1621 O O . ALA A 1 213 ? -4.906 -4.281 -15.742 1 98.25 213 ALA A O 1
ATOM 1622 N N . ARG A 1 214 ? -5.961 -5.027 -13.945 1 97.19 214 ARG A N 1
ATOM 1623 C CA . ARG A 1 214 ? -6.434 -6.238 -14.602 1 97.19 214 ARG A CA 1
ATOM 1624 C C . ARG A 1 214 ? -7.648 -5.945 -15.477 1 97.19 214 ARG A C 1
ATOM 1626 O O . ARG A 1 214 ? -8.586 -5.266 -15.047 1 97.19 214 ARG A O 1
ATOM 1633 N N . GLU A 1 215 ? -7.691 -6.449 -16.734 1 97.19 215 GLU A N 1
ATOM 1634 C CA . GLU A 1 215 ? -8.852 -6.352 -17.609 1 97.19 215 GLU A CA 1
ATOM 1635 C C . GLU A 1 215 ? -9.953 -7.324 -17.172 1 97.19 215 GLU A C 1
ATOM 1637 O O . GLU A 1 215 ? -9.664 -8.367 -16.594 1 97.19 215 GLU A O 1
ATOM 1642 N N . PRO A 1 216 ? -11.258 -6.977 -17.391 1 95.25 216 PRO A N 1
ATOM 1643 C CA . PRO A 1 216 ? -12.375 -7.844 -17 1 95.25 216 PRO A CA 1
ATOM 1644 C C . PRO A 1 216 ? -12.57 -9.008 -17.969 1 95.25 216 PRO A C 1
ATOM 1646 O O . PRO A 1 216 ? -13.641 -9.133 -18.578 1 95.25 216 PRO A O 1
ATOM 1649 N N . LEU A 1 217 ? -11.586 -9.859 -18.078 1 95.38 217 LEU A N 1
ATOM 1650 C CA . LEU A 1 217 ? -11.586 -11.055 -18.922 1 95.38 217 LEU A CA 1
ATOM 1651 C C . LEU A 1 217 ? -11.398 -12.312 -18.078 1 95.38 217 LEU A C 1
ATOM 1653 O O . LEU A 1 217 ? -11.047 -12.227 -16.906 1 95.38 217 LEU A O 1
ATOM 1657 N N . LEU A 1 218 ? -11.703 -13.453 -18.703 1 93.38 218 LEU A N 1
ATOM 1658 C CA . LEU A 1 218 ? -11.547 -14.727 -18.016 1 93.38 218 LEU A CA 1
ATOM 1659 C C . LEU A 1 218 ? -10.094 -14.945 -17.594 1 93.38 218 LEU A C 1
ATOM 1661 O O . LEU A 1 218 ? -9.82 -15.297 -16.438 1 93.38 218 LEU A O 1
ATOM 1665 N N . HIS A 1 219 ? -9.195 -14.758 -18.578 1 94.62 219 HIS A N 1
ATOM 1666 C CA . HIS A 1 219 ? -7.77 -14.828 -18.281 1 94.62 219 HIS A CA 1
ATOM 1667 C C . HIS A 1 219 ? -7.242 -13.484 -17.797 1 94.62 219 HIS A C 1
ATOM 1669 O O . HIS A 1 219 ? -7.895 -12.453 -17.984 1 94.62 219 HIS A O 1
ATOM 1675 N N . TYR A 1 220 ? -6.145 -13.477 -17.094 1 94.75 220 TYR A N 1
ATOM 1676 C CA . TYR A 1 220 ? -5.523 -12.234 -16.656 1 94.75 220 TYR A CA 1
ATOM 1677 C C . TYR A 1 220 ? -4.855 -11.523 -17.828 1 94.75 220 TYR A C 1
ATOM 1679 O O . TYR A 1 220 ? -3.908 -12.039 -18.422 1 94.75 220 TYR A O 1
ATOM 1687 N N . GLU A 1 221 ? -5.363 -10.383 -18.156 1 97.5 221 GLU A N 1
ATOM 1688 C CA . GLU A 1 221 ? -4.895 -9.516 -19.234 1 97.5 221 GLU A CA 1
ATOM 1689 C C . GLU A 1 221 ? -4.613 -8.109 -18.719 1 97.5 221 GLU A C 1
ATOM 1691 O O . GLU A 1 221 ? -5.383 -7.562 -17.922 1 97.5 221 GLU A O 1
ATOM 1696 N N . HIS A 1 222 ? -3.475 -7.613 -19.203 1 98.56 222 HIS A N 1
ATOM 1697 C CA . HIS A 1 222 ? -3.062 -6.293 -18.75 1 98.56 222 HIS A CA 1
ATOM 1698 C C . HIS A 1 222 ? -2.666 -5.398 -19.906 1 98.56 222 HIS A C 1
ATOM 1700 O O . HIS A 1 222 ? -1.761 -5.738 -20.672 1 98.56 222 HIS A O 1
ATOM 1706 N N . LEU A 1 223 ? -3.336 -4.262 -20.047 1 98.5 223 LEU A N 1
ATOM 1707 C CA . LEU A 1 223 ? -3.006 -3.25 -21.047 1 98.5 223 LEU A CA 1
ATOM 1708 C C . LEU A 1 223 ? -2.059 -2.203 -20.469 1 98.5 223 LEU A C 1
ATOM 1710 O O . LEU A 1 223 ? -1.403 -1.473 -21.203 1 98.5 223 LEU A O 1
ATOM 1714 N N . ASP A 1 224 ? -2.006 -2.107 -19.156 1 98.38 224 ASP A N 1
ATOM 1715 C CA . ASP A 1 224 ? -1.153 -1.224 -18.359 1 98.38 224 ASP A CA 1
ATOM 1716 C C . ASP A 1 224 ? -0.697 -1.907 -17.078 1 98.38 224 ASP A C 1
ATOM 1718 O O . ASP A 1 224 ? -1.157 -3.004 -16.75 1 98.38 224 ASP A O 1
ATOM 1722 N N . TYR A 1 225 ? 0.352 -1.373 -16.469 1 98.62 225 TYR A N 1
ATOM 1723 C CA . TYR A 1 225 ? 0.732 -1.907 -15.164 1 98.62 225 TYR A CA 1
ATOM 1724 C C . TYR A 1 225 ? -0.008 -1.188 -14.039 1 98.62 225 TYR A C 1
ATOM 1726 O O . TYR A 1 225 ? -0.399 -0.028 -14.188 1 98.62 225 TYR A O 1
ATOM 1734 N N . GLY A 1 226 ? -0.325 -1.874 -13 1 98.69 226 GLY A N 1
ATOM 1735 C CA . GLY A 1 226 ? -1.002 -1.33 -11.836 1 98.69 226 GLY A CA 1
ATOM 1736 C C . GLY A 1 226 ? -0.281 -1.627 -10.539 1 98.69 226 GLY A C 1
ATOM 1737 O O . GLY A 1 226 ? 0.915 -1.927 -10.539 1 98.69 226 GLY A O 1
ATOM 1738 N N . TYR A 1 227 ? -0.983 -1.383 -9.477 1 98.69 227 TYR A N 1
ATOM 1739 C CA . TYR A 1 227 ? -0.463 -1.508 -8.117 1 98.69 227 TYR A CA 1
ATOM 1740 C C . TYR A 1 227 ? -1.375 -2.379 -7.262 1 98.69 227 TYR A C 1
ATOM 1742 O O . TYR A 1 227 ? -2.416 -2.846 -7.73 1 98.69 227 TYR A O 1
ATOM 1750 N N . ASN A 1 228 ? -0.924 -2.742 -6.117 1 98 228 ASN A N 1
ATOM 1751 C CA . ASN A 1 228 ? -1.767 -3.344 -5.09 1 98 228 ASN A CA 1
ATOM 1752 C C . ASN A 1 228 ? -2.008 -2.383 -3.93 1 98 228 ASN A C 1
ATOM 1754 O O . ASN A 1 228 ? -1.346 -2.475 -2.895 1 98 228 ASN A O 1
ATOM 1758 N N . TYR A 1 229 ? -3.057 -1.51 -4.137 1 98.06 229 TYR A N 1
ATOM 1759 C CA . TYR A 1 229 ? -3.309 -0.421 -3.201 1 98.06 229 TYR A CA 1
ATOM 1760 C C . TYR A 1 229 ? -4.684 -0.562 -2.559 1 98.06 229 TYR A C 1
ATOM 1762 O O . TYR A 1 229 ? -5.152 0.349 -1.872 1 98.06 229 TYR A O 1
ATOM 1770 N N . ARG A 1 230 ? -5.363 -1.626 -2.738 1 95.25 230 ARG A N 1
ATOM 1771 C CA . ARG A 1 230 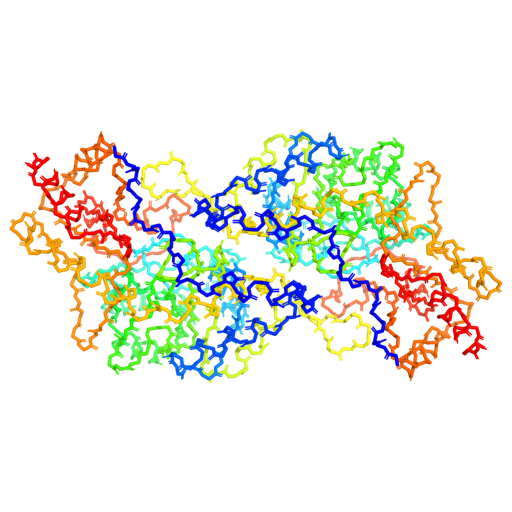? -6.723 -1.768 -2.223 1 95.25 230 ARG A CA 1
ATOM 1772 C C . ARG A 1 230 ? -6.719 -1.872 -0.701 1 95.25 230 ARG A C 1
ATOM 1774 O O . ARG A 1 230 ? -5.855 -2.529 -0.119 1 95.25 230 ARG A O 1
ATOM 1781 N N . LEU A 1 231 ? -7.699 -1.253 -0.077 1 96.94 231 LEU A N 1
ATOM 1782 C CA . LEU A 1 231 ? -7.895 -1.358 1.364 1 96.94 231 LEU A CA 1
ATOM 1783 C C . LEU A 1 231 ? -8.508 -2.705 1.733 1 96.94 231 LEU A C 1
ATOM 1785 O O . LEU A 1 231 ? -9.398 -3.195 1.044 1 96.94 231 LEU A O 1
ATOM 1789 N N . SER A 1 232 ? -8.023 -3.283 2.811 1 94.88 232 SER A N 1
ATOM 1790 C CA . SER A 1 232 ? -8.602 -4.527 3.312 1 94.88 232 SER A CA 1
ATOM 1791 C C . SER A 1 232 ? -10.047 -4.324 3.764 1 94.88 232 SER A C 1
ATOM 1793 O O . SER A 1 232 ? -10.383 -3.287 4.34 1 94.88 232 SER A O 1
ATOM 1795 N N . ASN A 1 233 ? -10.844 -5.367 3.557 1 95 233 ASN A N 1
ATOM 1796 C CA . ASN A 1 233 ? -12.242 -5.328 3.977 1 95 233 ASN A CA 1
ATOM 1797 C C . ASN A 1 233 ? -12.367 -5.168 5.488 1 95 233 ASN A C 1
ATOM 1799 O O . ASN A 1 233 ? -13.289 -4.512 5.973 1 95 233 ASN A O 1
ATOM 1803 N N . VAL A 1 234 ? -11.477 -5.754 6.262 1 94.31 234 VAL A N 1
ATOM 1804 C CA . VAL A 1 234 ? -11.469 -5.656 7.715 1 94.31 234 VAL A CA 1
ATOM 1805 C C . VAL A 1 234 ? -11.227 -4.211 8.141 1 94.31 234 VAL A C 1
ATOM 1807 O O . VAL A 1 234 ? -11.898 -3.695 9.031 1 94.31 234 VAL A O 1
ATOM 1810 N N . LEU A 1 235 ? -10.297 -3.604 7.512 1 95.69 235 LEU A N 1
ATOM 1811 C CA . LEU A 1 235 ? -10.008 -2.205 7.816 1 95.69 235 LEU A CA 1
ATOM 1812 C C . LEU A 1 235 ? -11.164 -1.306 7.375 1 95.69 235 LEU A C 1
ATOM 1814 O O . LEU A 1 235 ? -11.453 -0.3 8.023 1 95.69 235 LEU A O 1
ATOM 1818 N N . GLY A 1 236 ? -11.781 -1.698 6.207 1 96.62 236 GLY A N 1
ATOM 1819 C CA . GLY A 1 236 ? -12.992 -0.997 5.812 1 96.62 236 GLY A CA 1
ATOM 1820 C C . GLY A 1 236 ? -14.07 -1.02 6.883 1 96.62 236 GLY A C 1
ATOM 1821 O O . GLY A 1 236 ? -14.75 -0.017 7.109 1 96.62 236 GLY A O 1
ATOM 1822 N N . ALA A 1 237 ? -14.211 -2.166 7.551 1 96.12 237 ALA A N 1
ATOM 1823 C CA . ALA A 1 237 ? -15.18 -2.303 8.633 1 96.12 237 ALA A CA 1
ATOM 1824 C C . ALA A 1 237 ? -14.891 -1.319 9.766 1 96.12 237 ALA A C 1
ATOM 1826 O O . ALA A 1 237 ? -15.805 -0.713 10.32 1 96.12 237 ALA A O 1
ATOM 1827 N N . ILE A 1 238 ? -13.641 -1.176 10.102 1 96.06 238 ILE A N 1
ATOM 1828 C CA . ILE A 1 238 ? -13.242 -0.207 11.117 1 96.06 238 ILE A CA 1
ATOM 1829 C C . ILE A 1 238 ? -13.633 1.199 10.672 1 96.06 238 ILE A C 1
ATOM 1831 O O . ILE A 1 238 ? -14.156 1.984 11.461 1 96.06 238 ILE A O 1
ATOM 1835 N N . GLY A 1 239 ? -13.383 1.473 9.383 1 97.38 239 GLY A N 1
ATOM 1836 C CA . GLY A 1 239 ? -13.719 2.779 8.844 1 97.38 239 GLY A CA 1
ATOM 1837 C C . GLY A 1 239 ? -15.195 3.111 8.961 1 97.38 239 GLY A C 1
ATOM 1838 O O . GLY A 1 239 ? -15.555 4.242 9.297 1 97.38 239 GLY A O 1
ATOM 1839 N N . VAL A 1 240 ? -16.031 2.127 8.68 1 97.62 240 VAL A N 1
ATOM 1840 C CA . VAL A 1 240 ? -17.469 2.316 8.789 1 97.62 240 VAL A CA 1
ATOM 1841 C C . VAL A 1 240 ? -17.828 2.75 10.211 1 97.62 240 VAL A C 1
ATOM 1843 O O . VAL A 1 240 ? -18.578 3.715 10.406 1 97.62 240 VAL A O 1
ATOM 1846 N N . GLY A 1 241 ? -17.297 2.055 11.172 1 97.56 241 GLY A N 1
ATOM 1847 C CA . GLY A 1 241 ? -17.562 2.412 12.562 1 97.56 241 GLY A CA 1
ATOM 1848 C C . GLY A 1 241 ? -17.016 3.779 12.93 1 97.56 241 GLY A C 1
ATOM 1849 O O . GLY A 1 241 ? -17.672 4.543 13.641 1 97.56 241 GLY A O 1
ATOM 1850 N N . GLN A 1 242 ? -15.852 4.129 12.5 1 97.31 242 GLN A N 1
ATOM 1851 C CA . GLN A 1 242 ? -15.188 5.379 12.844 1 97.31 242 GLN A CA 1
ATOM 1852 C C . GLN A 1 242 ? -15.93 6.574 12.25 1 97.31 242 GLN A C 1
ATOM 1854 O O . GLN A 1 242 ? -15.961 7.652 12.852 1 97.31 242 GLN A O 1
ATOM 1859 N N . MET A 1 243 ? -16.516 6.391 11.07 1 98.19 243 MET A N 1
ATOM 1860 C CA . MET A 1 243 ? -17.25 7.484 10.438 1 98.19 243 MET A CA 1
ATOM 1861 C C . MET A 1 243 ? -18.453 7.906 11.281 1 98.19 243 MET A C 1
ATOM 1863 O O . MET A 1 243 ? -18.875 9.062 11.234 1 98.19 243 MET A O 1
ATOM 1867 N N . GLU A 1 244 ? -18.969 7.012 12.109 1 97.69 244 GLU A N 1
ATOM 1868 C CA . GLU A 1 244 ? -20.125 7.289 12.938 1 97.69 244 GLU A CA 1
ATOM 1869 C C . GLU A 1 244 ? -19.812 8.32 14.016 1 97.69 244 GLU A C 1
ATOM 1871 O O . GLU A 1 244 ? -20.703 8.984 14.539 1 97.69 244 GLU A O 1
ATOM 1876 N N . VAL A 1 245 ? -18.531 8.516 14.344 1 96.81 245 VAL A N 1
ATOM 1877 C CA . VAL A 1 245 ? -18.172 9.391 15.461 1 96.81 245 VAL A CA 1
ATOM 1878 C C . VAL A 1 245 ? -17.344 10.57 14.945 1 96.81 245 VAL A C 1
ATOM 1880 O O . VAL A 1 245 ? -16.828 11.359 15.734 1 96.81 245 VAL A O 1
ATOM 1883 N N . LEU A 1 246 ? -17.203 10.734 13.648 1 97.94 246 LEU A N 1
ATOM 1884 C CA . LEU A 1 246 ? -16.359 11.766 13.047 1 97.94 246 LEU A CA 1
ATOM 1885 C C . LEU A 1 246 ? -16.75 13.148 13.578 1 97.94 246 LEU A C 1
ATOM 1887 O O . LEU A 1 246 ? -15.883 13.898 14.031 1 97.94 246 LEU A O 1
ATOM 1891 N N . GLN A 1 247 ? -17.984 13.492 13.547 1 97.44 247 GLN A N 1
ATOM 1892 C CA . GLN A 1 247 ? -18.422 14.828 13.922 1 97.44 247 GLN A CA 1
ATOM 1893 C C . GLN A 1 247 ? -18.109 15.133 15.383 1 97.44 247 GLN A C 1
ATOM 1895 O O . GLN A 1 247 ? -17.656 16.234 15.711 1 97.44 247 GLN A O 1
ATOM 1900 N N . SER A 1 248 ? -18.359 14.164 16.266 1 97.38 248 SER A N 1
ATOM 1901 C CA . SER A 1 248 ? -18.062 14.367 17.672 1 97.38 248 SER A CA 1
ATOM 1902 C C . SER A 1 248 ? -16.562 14.57 17.891 1 97.38 248 SER A C 1
ATOM 1904 O O . SER A 1 248 ? -16.156 15.344 18.766 1 97.38 248 SER A O 1
ATOM 1906 N N . ARG A 1 249 ? -15.758 13.875 17.125 1 97.44 249 ARG A N 1
ATOM 1907 C CA . ARG A 1 249 ? -14.305 14.039 17.234 1 97.44 249 ARG A CA 1
ATOM 1908 C C . ARG A 1 249 ? -13.875 15.43 16.781 1 97.44 249 ARG A C 1
ATOM 1910 O O . ARG A 1 249 ? -13.031 16.062 17.422 1 97.44 249 ARG A O 1
ATOM 1917 N N . VAL A 1 250 ? -14.438 15.867 15.664 1 98.25 250 VAL A N 1
ATOM 1918 C CA . VAL A 1 250 ? -14.117 17.203 15.18 1 98.25 250 VAL A CA 1
ATOM 1919 C C . VAL A 1 250 ? -14.5 18.25 16.234 1 98.25 250 VAL A C 1
ATOM 1921 O O . VAL A 1 250 ? -13.711 19.141 16.547 1 98.25 250 VAL A O 1
ATOM 1924 N N . GLU A 1 251 ? -15.672 18.125 16.781 1 98.38 251 GLU A N 1
ATOM 1925 C CA . GLU A 1 251 ? -16.141 19.062 17.797 1 98.38 251 GLU A CA 1
ATOM 1926 C C . GLU A 1 251 ? -15.203 19.062 19.016 1 98.38 251 GLU A C 1
ATOM 1928 O O . GLU A 1 251 ? -14.867 20.125 19.547 1 98.38 251 GLU A O 1
ATOM 1933 N N . ARG A 1 252 ? -14.836 17.891 19.438 1 98 252 ARG A N 1
ATOM 1934 C CA . ARG A 1 252 ? -13.953 17.797 20.594 1 98 252 ARG A CA 1
ATOM 1935 C C . ARG A 1 252 ? -12.602 18.438 20.312 1 98 252 ARG A C 1
ATOM 1937 O O . ARG A 1 252 ? -12.055 19.141 21.156 1 98 252 ARG A O 1
ATOM 1944 N N . LYS A 1 253 ? -12.023 18.156 19.141 1 98.31 253 LYS A N 1
ATOM 1945 C CA . LYS A 1 253 ? -10.734 18.75 18.781 1 98.31 253 LYS A CA 1
ATOM 1946 C C . LYS A 1 253 ? -10.812 20.266 18.734 1 98.31 253 LYS A C 1
ATOM 1948 O O . LYS A 1 253 ? -9.859 20.953 19.109 1 98.31 253 LYS A O 1
ATOM 1953 N N . ARG A 1 254 ? -11.875 20.797 18.25 1 98.62 254 ARG A N 1
ATOM 1954 C CA . ARG A 1 254 ? -12.062 22.234 18.234 1 98.62 254 ARG A CA 1
ATOM 1955 C C . ARG A 1 254 ? -12.195 22.797 19.641 1 98.62 254 ARG A C 1
ATOM 1957 O O . ARG A 1 254 ? -11.695 23.891 19.922 1 98.62 254 ARG A O 1
ATOM 1964 N N . GLN A 1 255 ? -12.875 22.031 20.547 1 98.75 255 GLN A N 1
ATOM 1965 C CA . GLN A 1 255 ? -12.945 22.438 21.953 1 98.75 255 GLN A CA 1
ATOM 1966 C C . GLN A 1 255 ? -11.555 22.484 22.578 1 98.75 255 GLN A C 1
ATOM 1968 O O . GLN A 1 255 ? -11.234 23.406 23.328 1 98.75 255 GLN A O 1
ATOM 1973 N N . ILE A 1 256 ? -10.797 21.469 22.328 1 98.69 256 ILE A N 1
ATOM 1974 C CA . ILE A 1 256 ? -9.43 21.391 22.828 1 98.69 256 ILE A CA 1
ATOM 1975 C C . ILE A 1 256 ? -8.633 22.609 22.359 1 98.69 256 ILE A C 1
ATOM 1977 O O . ILE A 1 256 ? -7.934 23.25 23.141 1 98.69 256 ILE A O 1
ATOM 1981 N N . PHE A 1 257 ? -8.734 22.922 21.094 1 98.69 257 PHE A N 1
ATOM 1982 C CA . PHE A 1 257 ? -8.102 24.125 20.547 1 98.69 257 PHE A CA 1
ATOM 1983 C C . PHE A 1 257 ? -8.508 25.359 21.328 1 98.69 257 PHE A C 1
ATOM 1985 O O . PHE A 1 257 ? -7.668 26.188 21.672 1 98.69 257 PHE A O 1
ATOM 1992 N N . ASP A 1 258 ? -9.766 25.469 21.594 1 98.69 258 ASP A N 1
ATOM 1993 C CA . ASP A 1 258 ? -10.289 26.641 22.297 1 98.69 258 ASP A CA 1
ATOM 1994 C C . ASP A 1 258 ? -9.695 26.75 23.688 1 98.69 258 ASP A C 1
ATOM 1996 O O . ASP A 1 258 ? -9.352 27.844 24.141 1 98.69 258 ASP A O 1
ATOM 2000 N N . ILE A 1 259 ? -9.594 25.641 24.359 1 98.75 259 ILE A N 1
ATOM 2001 C CA . ILE A 1 259 ? -9.031 25.641 25.703 1 98.75 259 ILE A CA 1
ATOM 2002 C C . ILE A 1 259 ? -7.57 26.078 25.656 1 98.75 259 ILE A C 1
ATOM 2004 O O . ILE A 1 259 ? -7.168 26.984 26.391 1 98.75 259 ILE A O 1
ATOM 2008 N N . TYR A 1 260 ? -6.762 25.469 24.781 1 98.75 260 TYR A N 1
ATOM 2009 C CA . TYR A 1 260 ? -5.355 25.844 24.641 1 98.75 260 TYR A CA 1
ATOM 2010 C C . TYR A 1 260 ? -5.211 27.328 24.328 1 98.75 260 TYR A C 1
ATOM 2012 O O . TYR A 1 260 ? -4.395 28.031 24.922 1 98.75 260 TYR A O 1
ATOM 2020 N N . SER A 1 261 ? -5.961 27.781 23.297 1 98.31 261 SER A N 1
ATOM 2021 C CA . SER A 1 261 ? -5.832 29.156 22.812 1 98.31 261 SER A CA 1
ATOM 2022 C C . SER A 1 261 ? -6.195 30.156 23.906 1 98.31 261 SER A C 1
ATOM 2024 O O . SER A 1 261 ? -5.562 31.203 24.016 1 98.31 261 SER A O 1
ATOM 2026 N N . ASN A 1 262 ? -7.199 29.859 24.672 1 98.25 262 ASN A N 1
ATOM 2027 C CA . ASN A 1 262 ? -7.598 30.734 25.766 1 98.25 262 ASN A CA 1
ATOM 2028 C C . ASN A 1 262 ? -6.523 30.812 26.844 1 98.25 262 ASN A C 1
ATOM 2030 O O . ASN A 1 262 ? -6.289 31.891 27.422 1 98.25 262 ASN A O 1
ATOM 2034 N N . LEU A 1 263 ? -5.918 29.734 27.078 1 98.38 263 LEU A N 1
ATOM 2035 C CA . LEU A 1 263 ? -4.973 29.672 28.188 1 98.38 263 LEU A CA 1
ATOM 2036 C C . LEU A 1 263 ? -3.604 30.188 27.766 1 98.38 263 LEU A C 1
ATOM 2038 O O . LEU A 1 263 ? -2.812 30.609 28.609 1 98.38 263 LEU A O 1
ATOM 2042 N N . LEU A 1 264 ? -3.32 30.203 26.484 1 98.31 264 LEU A N 1
ATOM 2043 C CA . LEU A 1 264 ? -1.94 30.453 26.078 1 98.31 264 LEU A CA 1
ATOM 2044 C C . LEU A 1 264 ? -1.865 31.609 25.094 1 98.31 264 LEU A C 1
ATOM 2046 O O . LEU A 1 264 ? -0.794 31.906 24.562 1 98.31 264 LEU A O 1
ATOM 2050 N N . LYS A 1 265 ? -2.938 32.281 24.75 1 96.88 265 LYS A N 1
ATOM 2051 C CA . LYS A 1 265 ? -3.004 33.344 23.719 1 96.88 265 LYS A CA 1
ATOM 2052 C C . LYS A 1 265 ? -2.031 34.469 24.031 1 96.88 265 LYS A C 1
ATOM 2054 O O . LYS A 1 265 ? -1.611 35.188 23.125 1 96.88 265 LYS A O 1
ATOM 2059 N N . ASP A 1 266 ? -1.681 34.656 25.266 1 97.12 266 ASP A N 1
ATOM 2060 C CA . ASP A 1 266 ? -0.798 35.75 25.641 1 97.12 266 ASP A CA 1
ATOM 2061 C C . ASP A 1 266 ? 0.664 35.406 25.375 1 97.12 266 ASP A C 1
ATOM 2063 O O . ASP A 1 266 ? 1.521 36.281 25.312 1 97.12 266 ASP A O 1
ATOM 2067 N N . VAL A 1 267 ? 0.991 34.156 25.219 1 97.12 267 VAL A N 1
ATOM 2068 C CA . VAL A 1 267 ? 2.396 33.781 25.125 1 97.12 267 VAL A CA 1
ATOM 2069 C C . VAL A 1 267 ? 2.658 33.125 23.766 1 97.12 267 VAL A C 1
ATOM 2071 O O . VAL A 1 267 ? 3.811 32.875 23.406 1 97.12 267 VAL A O 1
ATOM 2074 N N . ALA A 1 268 ? 1.67 32.844 22.984 1 97.94 268 ALA A N 1
ATOM 2075 C CA . ALA A 1 268 ? 1.828 32.188 21.703 1 97.94 268 ALA A CA 1
ATOM 2076 C C . ALA A 1 268 ? 0.738 32.594 20.719 1 97.94 268 ALA A C 1
ATOM 2078 O O . ALA A 1 268 ? -0.314 33.094 21.125 1 97.94 268 ALA A O 1
ATOM 2079 N N . GLU A 1 269 ? 1.016 32.469 19.422 1 98.31 269 GLU A N 1
ATOM 2080 C CA . GLU A 1 269 ? 0.037 32.656 18.359 1 98.31 269 GLU A CA 1
ATOM 2081 C C . GLU A 1 269 ? -0.407 31.297 17.781 1 98.31 269 GLU A C 1
ATOM 2083 O O . GLU A 1 269 ? 0.413 30.391 17.594 1 98.31 269 GLU A O 1
ATOM 2088 N N . PHE A 1 270 ? -1.671 31.156 17.594 1 98.62 270 PHE A N 1
ATOM 2089 C CA . PHE A 1 270 ? -2.207 29.891 17.094 1 98.62 270 PHE A CA 1
ATOM 2090 C C . PHE A 1 270 ? -2.525 29.984 15.609 1 98.62 270 PHE A C 1
ATOM 2092 O O . PHE A 1 270 ? -2.721 31.078 15.086 1 98.62 270 PHE A O 1
ATOM 2099 N N . MET A 1 271 ? -2.471 28.812 14.875 1 98.44 271 MET A N 1
ATOM 2100 C CA . MET A 1 271 ? -2.832 28.797 13.461 1 98.44 271 MET A CA 1
ATOM 2101 C C . MET A 1 271 ? -4.23 29.359 13.25 1 98.44 271 MET A C 1
ATOM 2103 O O . MET A 1 271 ? -5.188 28.906 13.883 1 98.44 271 MET A O 1
ATOM 2107 N N . PRO A 1 272 ? -4.324 30.344 12.383 1 97.5 272 PRO A N 1
ATOM 2108 C CA . PRO A 1 272 ? -5.641 30.953 12.188 1 97.5 272 PRO A CA 1
ATOM 2109 C C . PRO A 1 272 ? -6.555 30.125 11.297 1 97.5 272 PRO A C 1
ATOM 2111 O O . PRO A 1 272 ? -6.078 29.25 10.578 1 97.5 272 PRO A O 1
ATOM 2114 N N . GLU A 1 273 ? -7.809 30.312 11.469 1 97.44 273 GLU A N 1
ATOM 2115 C CA . GLU A 1 273 ? -8.812 29.812 10.531 1 97.44 273 GLU A CA 1
ATOM 2116 C C . GLU A 1 273 ? -9.188 30.891 9.516 1 97.44 273 GLU A C 1
ATOM 2118 O O . GLU A 1 273 ? -9.508 32.031 9.891 1 97.44 273 GLU A O 1
ATOM 2123 N N . ILE A 1 274 ? -9.102 30.641 8.211 1 98 274 ILE A N 1
ATOM 2124 C CA . ILE A 1 274 ? -9.383 31.656 7.207 1 98 274 ILE A CA 1
ATOM 2125 C C . ILE A 1 274 ? -10.891 31.891 7.109 1 98 274 ILE A C 1
ATOM 2127 O O . ILE A 1 274 ? -11.68 31.047 7.527 1 98 274 ILE A O 1
ATOM 2131 N N . PRO A 1 275 ? -11.297 33.031 6.547 1 97.94 275 PRO A N 1
ATOM 2132 C CA . PRO A 1 275 ? -12.727 33.312 6.449 1 97.94 275 PRO A CA 1
ATOM 2133 C C . PRO A 1 275 ? -13.508 32.25 5.691 1 97.94 275 PRO A C 1
ATOM 2135 O O . PRO A 1 275 ? -13.008 31.703 4.699 1 97.94 275 PRO A O 1
ATOM 2138 N N . ASN A 1 276 ? -14.695 31.984 6.18 1 97.75 276 ASN A N 1
ATOM 2139 C CA . ASN A 1 276 ? -15.656 31.078 5.562 1 97.75 276 ASN A CA 1
ATOM 2140 C C . ASN A 1 276 ? -15.148 29.625 5.574 1 97.75 276 ASN A C 1
ATOM 2142 O O . ASN A 1 276 ? -15.438 28.859 4.656 1 97.75 276 ASN A O 1
ATOM 2146 N N . SER A 1 277 ? -14.328 29.359 6.535 1 98.62 277 SER A N 1
ATOM 2147 C CA . SER A 1 277 ? -13.812 28 6.676 1 98.62 277 SER A CA 1
ATOM 2148 C C . SER A 1 277 ? -14.047 27.469 8.086 1 98.62 277 SER A C 1
ATOM 2150 O O . SER A 1 277 ? -14.312 28.234 9.008 1 98.62 277 SER A O 1
ATOM 2152 N N . ARG A 1 278 ? -14.102 26.203 8.195 1 98.56 278 ARG A N 1
ATOM 2153 C CA . ARG A 1 278 ? -14.164 25.469 9.453 1 98.56 278 ARG A CA 1
ATOM 2154 C C . ARG A 1 278 ? -13.25 24.25 9.43 1 98.56 278 ARG A C 1
ATOM 2156 O O . ARG A 1 278 ? -13.594 23.234 8.844 1 98.56 278 ARG A O 1
ATOM 2163 N N . GLY A 1 279 ? -12.117 24.391 10.016 1 98.62 279 GLY A N 1
ATOM 2164 C CA . GLY A 1 279 ? -11.18 23.281 10.055 1 98.62 279 GLY A CA 1
ATOM 2165 C C . GLY A 1 279 ? -11.547 22.219 11.086 1 98.62 279 GLY A C 1
ATOM 2166 O O . GLY A 1 279 ? -12.414 22.453 11.93 1 98.62 279 GLY A O 1
ATOM 2167 N N . ASN A 1 280 ? -10.914 21 10.984 1 98.56 280 ASN A N 1
ATOM 2168 C CA . ASN A 1 280 ? -11.172 19.938 11.953 1 98.56 280 ASN A CA 1
ATOM 2169 C C . ASN A 1 280 ? -10.242 20.031 13.148 1 98.56 280 ASN A C 1
ATOM 2171 O O . ASN A 1 280 ? -10.438 19.359 14.156 1 98.56 280 ASN A O 1
ATOM 2175 N N . ARG A 1 281 ? -9.25 20.969 13.023 1 98.19 281 ARG A N 1
ATOM 2176 C CA . ARG A 1 281 ? -8.266 21.109 14.086 1 98.19 281 ARG A CA 1
ATOM 2177 C C . ARG A 1 281 ? -7.688 19.766 14.5 1 98.19 281 ARG A C 1
ATOM 2179 O O . ARG A 1 281 ? -7.652 19.438 15.688 1 98.19 281 ARG A O 1
ATOM 2186 N N . TRP A 1 282 ? -7.227 19 13.453 1 98.25 282 TRP A N 1
ATOM 2187 C CA . TRP A 1 282 ? -6.602 17.719 13.758 1 98.25 282 TRP A CA 1
ATOM 2188 C C . TRP A 1 282 ? -5.57 17.859 14.867 1 98.25 282 TRP A C 1
ATOM 2190 O O . TRP A 1 282 ? -5.625 17.141 15.867 1 98.25 282 TRP A O 1
ATOM 2200 N N . LEU A 1 283 ? -4.688 18.828 14.695 1 98.44 283 LEU A N 1
ATOM 2201 C CA . LEU A 1 283 ? -3.74 19.203 15.742 1 98.44 283 LEU A CA 1
ATOM 2202 C C . LEU A 1 283 ? -3.867 20.672 16.109 1 98.44 283 LEU A C 1
ATOM 2204 O O . LEU A 1 283 ? -4.125 21.516 15.234 1 98.44 283 LEU A O 1
ATOM 2208 N N . THR A 1 284 ? -3.711 20.953 17.391 1 98.62 284 THR A N 1
ATOM 2209 C CA . THR A 1 284 ? -3.539 22.328 17.828 1 98.62 284 THR A CA 1
ATOM 2210 C C . THR A 1 284 ? -2.076 22.75 17.734 1 98.62 284 THR A C 1
ATOM 2212 O O . THR A 1 284 ? -1.211 22.141 18.375 1 98.62 284 THR A O 1
ATOM 2215 N N . THR A 1 285 ? -1.847 23.766 16.938 1 98.75 285 THR A N 1
ATOM 2216 C CA . THR A 1 285 ? -0.484 24.203 16.672 1 98.75 285 THR A CA 1
ATOM 2217 C C . THR A 1 285 ? -0.306 25.672 17.047 1 98.75 285 THR A C 1
ATOM 2219 O O . THR A 1 285 ? -1.263 26.453 17.016 1 98.75 285 THR A O 1
ATOM 2222 N N . LEU A 1 286 ? 0.898 26.016 17.438 1 98.69 286 LEU A N 1
ATOM 2223 C CA . LEU A 1 286 ? 1.125 27.375 17.875 1 98.69 286 LEU A CA 1
ATOM 2224 C C . LEU A 1 286 ? 2.543 27.828 17.547 1 98.69 286 LEU A C 1
ATOM 2226 O O . LEU A 1 286 ? 3.393 27.016 17.188 1 98.69 286 LEU A O 1
ATOM 2230 N N . LEU A 1 287 ? 2.764 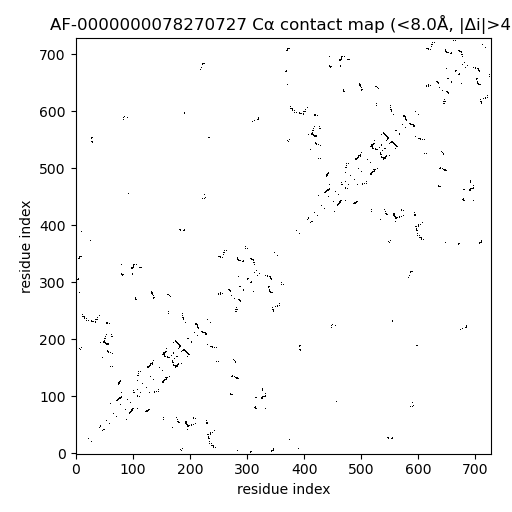29.094 17.531 1 98.69 287 LEU A N 1
ATOM 2231 C CA . LEU A 1 287 ? 4.047 29.766 17.359 1 98.69 287 LEU A CA 1
ATOM 2232 C C . LEU A 1 287 ? 4.406 30.594 18.594 1 98.69 287 LEU A C 1
ATOM 2234 O O . LEU A 1 287 ? 3.59 31.375 19.078 1 98.69 287 LEU A O 1
ATOM 2238 N N . PHE A 1 288 ? 5.594 30.438 19.078 1 98.5 288 PHE A N 1
ATOM 2239 C CA . PHE A 1 288 ? 6.121 31.328 20.109 1 98.5 288 PHE A CA 1
ATOM 2240 C C . PHE A 1 288 ? 6.793 32.531 19.484 1 98.5 288 PHE A C 1
ATOM 2242 O O . PHE A 1 288 ? 7.078 32.531 18.281 1 98.5 288 PHE A O 1
ATOM 2249 N N . LYS A 1 289 ? 7.023 33.531 20.266 1 95.94 289 LYS A N 1
ATOM 2250 C CA . LYS A 1 289 ? 7.648 34.75 19.766 1 95.94 289 LYS A CA 1
ATOM 2251 C C . LYS A 1 289 ? 9.133 34.531 19.5 1 95.94 289 LYS A C 1
ATOM 2253 O O . LYS A 1 289 ? 9.664 35.031 18.5 1 95.94 289 LYS A O 1
ATOM 2258 N N . GLU A 1 290 ? 9.734 33.875 20.359 1 96 290 GLU A N 1
ATOM 2259 C CA . GLU A 1 290 ? 11.18 33.688 20.266 1 96 290 GLU A CA 1
ATOM 2260 C C . GLU A 1 290 ? 11.531 32.375 19.578 1 96 290 GLU A C 1
ATOM 2262 O O . GLU A 1 290 ? 10.914 31.344 19.844 1 96 290 GLU A O 1
ATOM 2267 N N . LYS A 1 291 ? 12.57 32.469 18.75 1 96.75 291 LYS A N 1
ATOM 2268 C CA . LYS A 1 291 ? 13.086 31.266 18.094 1 96.75 291 LYS A CA 1
ATOM 2269 C C . LYS A 1 291 ? 13.594 30.25 19.109 1 96.75 291 LYS A C 1
ATOM 2271 O O . LYS A 1 291 ? 14.164 30.625 20.125 1 96.75 291 LYS A O 1
ATOM 2276 N N . ASN A 1 292 ? 13.312 28.953 18.859 1 96.44 292 ASN A N 1
ATOM 2277 C CA . ASN A 1 292 ? 13.828 27.812 19.594 1 96.44 292 ASN A CA 1
ATOM 2278 C C . ASN A 1 292 ? 13.117 27.625 20.922 1 96.44 292 ASN A C 1
ATOM 2280 O O . ASN A 1 292 ? 13.359 26.641 21.641 1 96.44 292 ASN A O 1
ATOM 2284 N N . LYS A 1 293 ? 12.227 28.516 21.266 1 97.06 293 LYS A N 1
ATOM 2285 C CA . LYS A 1 293 ? 11.469 28.344 22.5 1 97.06 293 LYS A CA 1
ATOM 2286 C C . LYS A 1 293 ? 10.664 27.047 22.484 1 97.06 293 LYS A C 1
ATOM 2288 O O . LYS A 1 293 ? 10.477 26.422 23.516 1 97.06 293 LYS A O 1
ATOM 2293 N N . HIS A 1 294 ? 10.141 26.688 21.297 1 98.12 294 HIS A N 1
ATOM 2294 C CA . HIS A 1 294 ? 9.344 25.469 21.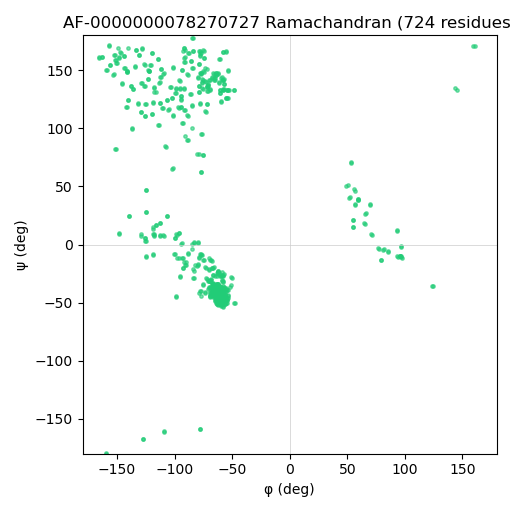172 1 98.12 294 HIS A CA 1
ATOM 2295 C C . HIS A 1 294 ? 10.133 24.234 21.609 1 98.12 294 HIS A C 1
ATOM 2297 O O . HIS A 1 294 ? 9.57 23.297 22.172 1 98.12 294 HIS A O 1
ATOM 2303 N N . LEU A 1 295 ? 11.469 24.203 21.422 1 98.12 295 LEU A N 1
ATOM 2304 C CA . LEU A 1 295 ? 12.297 23.062 21.781 1 98.12 295 LEU A CA 1
ATOM 2305 C C . LEU A 1 295 ? 12.344 22.891 23.297 1 98.12 295 LEU A C 1
ATOM 2307 O O . LEU A 1 295 ? 12.32 21.766 23.812 1 98.12 295 LEU A O 1
ATOM 2311 N N . LYS A 1 296 ? 12.391 24.016 24.016 1 97.62 296 LYS A N 1
ATOM 2312 C CA . LYS A 1 296 ? 12.367 23.969 25.469 1 97.62 296 LYS A CA 1
ATOM 2313 C C . LYS A 1 296 ? 11.039 23.438 25.984 1 97.62 296 LYS A C 1
ATOM 2315 O O . LYS A 1 296 ? 11.008 22.656 26.938 1 97.62 296 LYS A O 1
ATOM 2320 N N . VAL A 1 297 ? 10.031 23.891 25.406 1 98.56 297 VAL A N 1
ATOM 2321 C CA . VAL A 1 297 ? 8.695 23.469 25.797 1 98.56 297 VAL A CA 1
ATOM 2322 C C . VAL A 1 297 ? 8.523 21.969 25.516 1 98.56 297 VAL A C 1
ATOM 2324 O O . VAL A 1 297 ? 7.965 21.234 26.344 1 98.56 297 VAL A O 1
ATOM 2327 N N . ILE A 1 298 ? 8.93 21.484 24.359 1 98.56 298 ILE A N 1
ATOM 2328 C CA . ILE A 1 298 ? 8.836 20.078 23.984 1 98.56 298 ILE A CA 1
ATOM 2329 C C . ILE A 1 298 ? 9.586 19.219 25 1 98.56 298 ILE A C 1
ATOM 2331 O O . ILE A 1 298 ? 9.094 18.172 25.422 1 98.56 298 ILE A O 1
ATOM 2335 N N . GLU A 1 299 ? 10.758 19.656 25.391 1 98.19 299 GLU A N 1
ATOM 2336 C CA . GLU A 1 299 ? 11.539 18.938 26.406 1 98.19 299 GLU A CA 1
ATOM 2337 C C . GLU A 1 299 ? 10.805 18.875 27.734 1 98.19 299 GLU A C 1
ATOM 2339 O O . GLU A 1 299 ? 10.781 17.828 28.391 1 98.19 299 GLU A O 1
ATOM 2344 N N . ALA A 1 300 ? 10.25 20 28.156 1 98.25 300 ALA A N 1
ATOM 2345 C CA . ALA A 1 300 ? 9.5 20.062 29.406 1 98.25 300 ALA A CA 1
ATOM 2346 C C . ALA A 1 300 ? 8.32 19.094 29.391 1 98.25 300 ALA A C 1
ATOM 2348 O O . ALA A 1 300 ? 8.055 18.406 30.375 1 98.25 300 ALA A O 1
ATOM 2349 N N . LEU A 1 301 ? 7.598 19.125 28.312 1 98.5 301 LEU A N 1
ATOM 2350 C CA . LEU A 1 301 ? 6.457 18.234 28.188 1 98.5 301 LEU A CA 1
ATOM 2351 C C . LEU A 1 301 ? 6.91 16.766 28.219 1 98.5 301 LEU A C 1
ATOM 2353 O O . LEU A 1 301 ? 6.27 15.938 28.859 1 98.5 301 LEU A O 1
ATOM 2357 N N . ASN A 1 302 ? 7.973 16.484 27.516 1 97.62 302 ASN A N 1
ATOM 2358 C CA . ASN A 1 302 ? 8.5 15.133 27.484 1 97.62 302 ASN A CA 1
ATOM 2359 C C . ASN A 1 302 ? 8.867 14.641 28.875 1 97.62 302 ASN A C 1
ATOM 2361 O O . ASN A 1 302 ? 8.719 13.453 29.188 1 97.62 302 ASN A O 1
ATOM 2365 N N . LYS A 1 303 ? 9.398 15.453 29.75 1 97.25 303 LYS A N 1
ATOM 2366 C CA . LYS A 1 303 ? 9.742 15.109 31.125 1 97.25 303 LYS A CA 1
ATOM 2367 C C . LYS A 1 303 ? 8.508 14.672 31.906 1 97.25 303 LYS A C 1
ATOM 2369 O O . LYS A 1 303 ? 8.617 13.938 32.875 1 97.25 303 LYS A O 1
ATOM 2374 N N . HIS A 1 304 ? 7.371 15.125 31.5 1 97.19 304 HIS A N 1
ATOM 2375 C CA . HIS A 1 304 ? 6.113 14.742 32.125 1 97.19 304 HIS A CA 1
ATOM 2376 C C . HIS A 1 304 ? 5.414 13.633 31.344 1 97.19 304 HIS A C 1
ATOM 2378 O O . HIS A 1 304 ? 4.211 13.422 31.5 1 97.19 304 HIS A O 1
ATOM 2384 N N . ASP A 1 305 ? 6.047 13.031 30.344 1 97 305 ASP A N 1
ATOM 2385 C CA . ASP A 1 305 ? 5.566 11.93 29.531 1 97 305 ASP A CA 1
ATOM 2386 C C . ASP A 1 305 ? 4.426 12.375 28.609 1 97 305 ASP A C 1
ATOM 2388 O O . ASP A 1 305 ? 3.447 11.641 28.438 1 97 305 ASP A O 1
ATOM 2392 N N . ILE A 1 306 ? 4.547 13.617 28.172 1 97.81 306 ILE A N 1
ATOM 2393 C CA . ILE A 1 306 ? 3.586 14.188 27.234 1 97.81 306 ILE A CA 1
ATOM 2394 C C . ILE A 1 306 ? 4.266 14.438 25.891 1 97.81 306 ILE A C 1
ATOM 2396 O O . ILE A 1 306 ? 5.25 15.172 25.812 1 97.81 306 ILE A O 1
ATOM 2400 N N . GLU A 1 307 ? 3.67 13.781 24.828 1 96.56 307 GLU A N 1
ATOM 2401 C CA . GLU A 1 307 ? 4.238 13.898 23.5 1 96.56 307 GLU A CA 1
ATOM 2402 C C . GLU A 1 307 ? 3.848 15.227 22.844 1 96.56 307 GLU A C 1
ATOM 2404 O O . GLU A 1 307 ? 2.711 15.68 22.984 1 96.56 307 GLU A O 1
ATOM 2409 N N . SER A 1 308 ? 4.742 15.875 22.234 1 97.75 308 SER A N 1
ATOM 2410 C CA . SER A 1 308 ? 4.602 17.016 21.344 1 97.75 308 SER A CA 1
ATOM 2411 C C . SER A 1 308 ? 5.652 17 20.234 1 97.75 308 SER A C 1
ATOM 2413 O O . SER A 1 308 ? 6.582 16.188 20.266 1 97.75 308 SER A O 1
ATOM 2415 N N . ARG A 1 309 ? 5.418 17.797 19.219 1 97.88 309 ARG A N 1
ATOM 2416 C CA . ARG A 1 309 ? 6.32 17.797 18.078 1 97.88 309 ARG A CA 1
ATOM 2417 C C . ARG A 1 309 ? 6.496 19.188 17.5 1 97.88 309 ARG A C 1
ATOM 2419 O O . ARG A 1 309 ? 5.59 20.016 17.578 1 97.88 309 ARG A O 1
ATOM 2426 N N . PRO A 1 310 ? 7.742 19.391 16.859 1 98.44 310 PRO A N 1
ATOM 2427 C CA . PRO A 1 310 ? 7.82 20.609 16.047 1 98.44 310 PRO A CA 1
ATOM 2428 C C . PRO A 1 310 ? 6.812 20.609 14.898 1 98.44 310 PRO A C 1
ATOM 2430 O O . PRO A 1 310 ? 6.258 19.562 14.555 1 98.44 310 PRO A O 1
ATOM 2433 N N . LEU A 1 311 ? 6.547 21.828 14.422 1 98.69 311 LEU A N 1
ATOM 2434 C CA . LEU A 1 311 ? 5.832 21.875 13.156 1 98.69 311 LEU A CA 1
ATOM 2435 C C . LEU A 1 311 ? 6.605 21.141 12.062 1 98.69 311 LEU A C 1
ATOM 2437 O O . LEU A 1 311 ? 7.781 20.812 12.242 1 98.69 311 LEU A O 1
ATOM 2441 N N . TRP A 1 312 ? 5.957 20.859 10.969 1 98.38 312 TRP A N 1
ATOM 2442 C CA . TRP A 1 312 ? 6.621 20.203 9.844 1 98.38 312 TRP A CA 1
ATOM 2443 C C . TRP A 1 312 ? 7.82 21.016 9.375 1 98.38 312 TRP A C 1
ATOM 2445 O O . TRP A 1 312 ? 7.742 22.234 9.25 1 98.38 312 TRP A O 1
ATOM 2455 N N . LYS A 1 313 ? 8.961 20.359 9.148 1 98.62 313 LYS A N 1
ATOM 2456 C CA . LYS A 1 313 ? 10.062 21 8.438 1 98.62 313 LYS A CA 1
ATOM 2457 C C . LYS A 1 313 ? 9.742 21.156 6.953 1 98.62 313 LYS A C 1
ATOM 2459 O O . LYS A 1 313 ? 9.453 20.172 6.273 1 98.62 313 LYS A O 1
ATOM 2464 N N . PRO A 1 314 ? 9.75 22.375 6.457 1 98.88 314 PRO A N 1
ATOM 2465 C CA . PRO A 1 314 ? 9.352 22.578 5.062 1 98.88 314 PRO A CA 1
ATOM 2466 C C . PRO A 1 314 ? 10.133 21.703 4.09 1 98.88 314 PRO A C 1
ATOM 2468 O O . PRO A 1 314 ? 11.312 21.406 4.324 1 98.88 314 PRO A O 1
ATOM 2471 N N . MET A 1 315 ? 9.516 21.344 2.99 1 98.88 315 MET A N 1
ATOM 2472 C CA . MET A 1 315 ? 10.07 20.406 2.018 1 98.88 315 MET A CA 1
ATOM 2473 C C . MET A 1 315 ? 11.305 21 1.345 1 98.88 315 MET A C 1
ATOM 2475 O O . MET A 1 315 ? 12.273 20.281 1.071 1 98.88 315 MET A O 1
ATOM 2479 N N . HIS A 1 316 ? 11.344 22.344 1.065 1 98.75 316 HIS A N 1
ATOM 2480 C CA . HIS A 1 316 ? 12.477 22.953 0.385 1 98.75 316 HIS A CA 1
ATOM 2481 C C . HIS A 1 316 ? 13.727 22.938 1.262 1 98.75 316 HIS A C 1
ATOM 2483 O O . HIS A 1 316 ? 14.836 23.172 0.775 1 98.75 316 HIS A O 1
ATOM 2489 N N . LEU A 1 317 ? 13.523 22.641 2.545 1 98.62 317 LEU A N 1
ATOM 2490 C CA . LEU A 1 317 ? 14.656 22.562 3.463 1 98.62 317 LEU A CA 1
ATOM 2491 C C . LEU A 1 317 ? 15.094 21.109 3.648 1 98.62 317 LEU A C 1
ATOM 2493 O O . LEU A 1 317 ? 16.125 20.844 4.277 1 98.62 317 LEU A O 1
ATOM 2497 N N . GLN A 1 318 ? 14.328 20.109 3.205 1 98.75 318 GLN A N 1
ATOM 2498 C CA . GLN A 1 318 ? 14.641 18.703 3.379 1 98.75 318 GLN A CA 1
ATOM 2499 C C . GLN A 1 318 ? 15.812 18.281 2.49 1 98.75 318 GLN A C 1
ATOM 2501 O O . GLN A 1 318 ? 15.82 18.578 1.293 1 98.75 318 GLN A O 1
ATOM 2506 N N . PRO A 1 319 ? 16.766 17.516 3.002 1 98.62 319 PRO A N 1
ATOM 2507 C CA . PRO A 1 319 ? 17.922 17.062 2.205 1 98.62 319 PRO A CA 1
ATOM 2508 C C . PRO A 1 319 ? 17.5 16.297 0.953 1 98.62 319 PRO A C 1
ATOM 2510 O O . PRO A 1 319 ? 18.141 16.422 -0.095 1 98.62 319 PRO A O 1
ATOM 2513 N N . VAL A 1 320 ? 16.5 15.516 0.962 1 98.5 320 VAL A N 1
ATOM 2514 C CA . VAL A 1 320 ? 16.047 14.695 -0.158 1 98.5 320 VAL A CA 1
ATOM 2515 C C . VAL A 1 320 ? 15.633 15.594 -1.324 1 98.5 320 VAL A C 1
ATOM 2517 O O . VAL A 1 320 ? 15.68 15.18 -2.482 1 98.5 320 VAL A O 1
ATOM 2520 N N . PHE A 1 321 ? 15.297 16.859 -1.037 1 98.56 321 PHE A N 1
ATOM 2521 C CA . PHE A 1 321 ? 14.812 17.766 -2.078 1 98.56 321 PHE A CA 1
ATOM 2522 C C . PHE A 1 321 ? 15.812 18.875 -2.336 1 98.56 321 PHE A C 1
ATOM 2524 O O . PHE A 1 321 ? 15.438 19.953 -2.816 1 98.56 321 PHE A O 1
ATOM 2531 N N . LYS A 1 322 ? 17.062 18.641 -1.898 1 97.75 322 LYS A N 1
ATOM 2532 C CA . LYS A 1 322 ? 18.109 19.609 -2.186 1 97.75 322 LYS A CA 1
ATOM 2533 C C . LYS A 1 322 ? 18.188 19.906 -3.682 1 97.75 322 LYS A C 1
ATOM 2535 O O . LYS A 1 322 ? 18.25 18.969 -4.496 1 97.75 322 LYS A O 1
ATOM 2540 N N . GLY A 1 323 ? 18.125 21.125 -4.07 1 96.75 323 GLY A N 1
ATOM 2541 C CA . GLY A 1 323 ? 18.266 21.516 -5.465 1 96.75 323 GLY A CA 1
ATOM 2542 C C . GLY A 1 323 ? 16.922 21.625 -6.184 1 96.75 323 GLY A C 1
ATOM 2543 O O . GLY A 1 323 ? 16.859 22.156 -7.293 1 96.75 323 GLY A O 1
ATOM 2544 N N . ALA A 1 324 ? 15.867 21.172 -5.562 1 97.88 324 ALA A N 1
ATOM 2545 C CA . ALA A 1 324 ? 14.555 21.328 -6.176 1 97.88 324 ALA A CA 1
ATOM 2546 C C . ALA A 1 324 ? 14.18 22.797 -6.316 1 97.88 324 ALA A C 1
ATOM 2548 O O . ALA A 1 324 ? 14.562 23.625 -5.488 1 97.88 324 ALA A O 1
ATOM 2549 N N . LYS A 1 325 ? 13.461 23.094 -7.328 1 98.31 325 LYS A N 1
ATOM 2550 C CA . LYS A 1 325 ? 12.961 24.453 -7.5 1 98.31 325 LYS A CA 1
ATOM 2551 C C . LYS A 1 325 ? 11.977 24.828 -6.398 1 98.31 325 LYS A C 1
ATOM 2553 O O . LYS A 1 325 ? 11.211 23.969 -5.934 1 98.31 325 LYS A O 1
ATOM 2558 N N . CYS A 1 326 ? 12.062 26.062 -5.957 1 98.56 326 CYS A N 1
ATOM 2559 C CA . CYS A 1 326 ? 11.125 26.516 -4.934 1 98.56 326 CYS A CA 1
ATOM 2560 C C . CYS A 1 326 ? 10.914 28.031 -5.027 1 98.56 326 CYS A C 1
ATOM 2562 O O . CYS A 1 326 ? 11.773 28.75 -5.543 1 98.56 326 CYS A O 1
ATOM 2564 N N . VAL A 1 327 ? 9.789 28.453 -4.73 1 98.88 327 VAL A N 1
ATOM 2565 C CA . VAL A 1 327 ? 9.43 29.844 -4.543 1 98.88 327 VAL A CA 1
ATOM 2566 C C . VAL A 1 327 ? 9.031 30.094 -3.09 1 98.88 327 VAL A C 1
ATOM 2568 O O . VAL A 1 327 ? 7.918 29.766 -2.68 1 98.88 327 VAL A O 1
ATOM 2571 N N . VAL A 1 328 ? 9.969 30.688 -2.365 1 98.62 328 VAL A N 1
ATOM 2572 C CA . VAL A 1 328 ? 9.82 30.781 -0.917 1 98.62 328 VAL A CA 1
ATOM 2573 C C . VAL A 1 328 ? 10.156 32.188 -0.454 1 98.62 328 VAL A C 1
ATOM 2575 O O . VAL A 1 328 ? 10.914 32.906 -1.115 1 98.62 328 VAL A O 1
ATOM 2578 N N . ASP A 1 329 ? 9.578 32.625 0.663 1 98.56 329 ASP A N 1
ATOM 2579 C CA . ASP A 1 329 ? 9.891 33.938 1.223 1 98.56 329 ASP A CA 1
ATOM 2580 C C . ASP A 1 329 ? 10.336 33.812 2.68 1 98.56 329 ASP A C 1
ATOM 2582 O O . ASP A 1 329 ? 10.414 34.812 3.393 1 98.56 329 ASP A O 1
ATOM 2586 N N . GLY A 1 330 ? 10.477 32.531 3.16 1 98.56 330 GLY A N 1
ATOM 2587 C CA . GLY A 1 330 ? 11.039 32.312 4.484 1 98.56 330 GLY A CA 1
ATOM 2588 C C . GLY A 1 330 ? 9.977 32.125 5.555 1 98.56 330 GLY A C 1
ATOM 2589 O O . GLY A 1 330 ? 10.297 31.797 6.699 1 98.56 330 GLY A O 1
ATOM 2590 N N . THR A 1 331 ? 8.75 32.219 5.188 1 98.81 331 THR A N 1
ATOM 2591 C CA . THR A 1 331 ? 7.676 32.156 6.168 1 98.81 331 THR A CA 1
ATOM 2592 C C . THR A 1 331 ? 7.656 30.797 6.863 1 98.81 331 THR A C 1
ATOM 2594 O O . THR A 1 331 ? 7.645 30.719 8.094 1 98.81 331 THR A O 1
ATOM 2597 N N . SER A 1 332 ? 7.652 29.719 6.109 1 98.81 332 SER A N 1
ATOM 2598 C CA . SER A 1 332 ? 7.59 28.391 6.723 1 98.81 332 SER A CA 1
ATOM 2599 C C . SER A 1 332 ? 8.852 28.094 7.52 1 98.81 332 SER A C 1
ATOM 2601 O O . SER A 1 332 ? 8.805 27.391 8.531 1 98.81 332 SER A O 1
ATOM 2603 N N . GLU A 1 333 ? 10.016 28.594 7.102 1 98.69 333 GLU A N 1
ATOM 2604 C CA . GLU A 1 333 ? 11.242 28.453 7.871 1 98.69 333 GLU A CA 1
ATOM 2605 C C . GLU A 1 333 ? 11.117 29.094 9.25 1 98.69 333 GLU A C 1
ATOM 2607 O O . GLU A 1 333 ? 11.531 28.516 10.25 1 98.69 333 GLU A O 1
ATOM 2612 N N . ASP A 1 334 ? 10.602 30.266 9.172 1 98.75 334 ASP A N 1
ATOM 2613 C CA . ASP A 1 334 ? 10.367 30.969 10.43 1 98.75 334 ASP A CA 1
ATOM 2614 C C . ASP A 1 334 ? 9.422 30.188 11.336 1 98.75 334 ASP A C 1
ATOM 2616 O O . ASP A 1 334 ? 9.695 30 12.523 1 98.75 334 ASP A O 1
ATOM 2620 N N . TYR A 1 335 ? 8.289 29.75 10.812 1 98.81 335 TYR A N 1
ATOM 2621 C CA . TYR A 1 335 ? 7.312 29 11.586 1 98.81 335 TYR A CA 1
ATOM 2622 C C . TYR A 1 335 ? 7.93 27.719 12.156 1 98.81 335 TYR A C 1
ATOM 2624 O O . TYR A 1 335 ? 7.719 27.391 13.328 1 98.81 335 TYR A O 1
ATOM 2632 N N . PHE A 1 336 ? 8.742 27.016 11.391 1 98.75 336 PHE A N 1
ATOM 2633 C CA . PHE A 1 336 ? 9.398 25.781 11.828 1 98.75 336 PHE A CA 1
ATOM 2634 C C . PHE A 1 336 ? 10.352 26.062 12.984 1 98.75 336 PHE A C 1
ATOM 2636 O O . PHE A 1 336 ? 10.492 25.25 13.891 1 98.75 336 PHE A O 1
ATOM 2643 N N . SER A 1 337 ? 10.961 27.203 12.984 1 98.56 337 SER A N 1
ATOM 2644 C CA . SER A 1 337 ? 12.008 27.516 13.945 1 98.56 337 SER A CA 1
ATOM 2645 C C . SER A 1 337 ? 11.43 27.875 15.305 1 98.56 337 SER A C 1
ATOM 2647 O O . SER A 1 337 ? 12.156 27.953 16.297 1 98.56 337 SER A O 1
ATOM 2649 N N . ARG A 1 338 ? 10.047 28.031 15.383 1 98.31 338 ARG A N 1
ATOM 2650 C CA . ARG A 1 338 ? 9.523 28.484 16.672 1 98.31 338 ARG A CA 1
ATOM 2651 C C . ARG A 1 338 ? 8.141 27.906 16.938 1 98.31 338 ARG A C 1
ATOM 2653 O O . ARG A 1 338 ? 7.441 28.359 17.859 1 98.31 338 ARG A O 1
ATOM 2660 N N . GLY A 1 339 ? 7.695 27 16.156 1 98.69 339 GLY A N 1
ATOM 2661 C CA . GLY A 1 339 ? 6.344 26.469 16.281 1 98.69 339 GLY A CA 1
ATOM 2662 C C . GLY A 1 339 ? 6.312 25 16.688 1 98.69 339 GLY A C 1
ATOM 2663 O O . GLY A 1 339 ? 7.305 24.297 16.547 1 98.69 339 GLY A O 1
ATOM 2664 N N . MET A 1 340 ? 5.227 24.578 17.203 1 98.62 340 MET A N 1
ATOM 2665 C CA . MET A 1 340 ? 5.094 23.188 17.656 1 98.62 340 MET A CA 1
ATOM 2666 C C . MET A 1 340 ? 3.639 22.734 17.578 1 98.62 340 MET A C 1
ATOM 2668 O O . MET A 1 340 ? 2.736 23.562 17.391 1 98.62 340 MET A O 1
ATOM 2672 N N . CYS A 1 341 ? 3.41 21.484 17.609 1 98.69 341 CYS A N 1
ATOM 2673 C CA . CYS A 1 341 ? 2.121 20.812 17.75 1 98.69 341 CYS A CA 1
ATOM 2674 C C . CYS A 1 341 ? 1.881 20.375 19.188 1 98.69 341 CYS A C 1
ATOM 2676 O O . CYS A 1 341 ? 2.734 19.719 19.781 1 98.69 341 CYS A O 1
ATOM 2678 N N . LEU A 1 342 ? 0.778 20.672 19.75 1 98.69 342 LEU A N 1
ATOM 2679 C CA . LEU A 1 342 ? 0.39 20.234 21.078 1 98.69 342 LEU A CA 1
ATOM 2680 C C . LEU A 1 342 ? -0.426 18.953 21.016 1 98.69 342 LEU A C 1
ATOM 2682 O O . LEU A 1 342 ? -1.089 18.688 20 1 98.69 342 LEU A O 1
ATOM 2686 N N . PRO A 1 343 ? -0.305 18.125 22.125 1 97.75 343 PRO A N 1
ATOM 2687 C CA . PRO A 1 343 ? -1.218 16.969 22.125 1 97.75 343 PRO A CA 1
ATOM 2688 C C . PRO A 1 343 ? -2.678 17.375 21.938 1 97.75 343 PRO A C 1
ATOM 2690 O O . PRO A 1 343 ? -3.143 18.328 22.594 1 97.75 343 PRO A O 1
ATOM 2693 N N . SER A 1 344 ? -3.357 16.688 21.047 1 97.25 344 SER A N 1
ATOM 2694 C CA . SER A 1 344 ? -4.699 17.094 20.641 1 97.25 344 SER A CA 1
ATOM 2695 C C . SER A 1 344 ? -5.621 15.891 20.484 1 97.25 344 SER A C 1
ATOM 2697 O O . SER A 1 344 ? -6.59 15.938 19.719 1 97.25 344 SER A O 1
ATOM 2699 N N . GLY A 1 345 ? -5.359 14.805 21.141 1 94.62 345 GLY A N 1
ATOM 2700 C CA . GLY A 1 345 ? -6.227 13.641 21.031 1 94.62 345 GLY A CA 1
ATOM 2701 C C . GLY A 1 345 ? -7.656 13.922 21.453 1 94.62 345 GLY A C 1
ATOM 2702 O O . GLY A 1 345 ? -7.891 14.648 22.422 1 94.62 345 GLY A O 1
ATOM 2703 N N . ALA A 1 346 ? -8.562 13.328 20.734 1 93.38 346 ALA A N 1
ATOM 2704 C CA . ALA A 1 346 ? -9.977 13.594 20.969 1 93.38 346 ALA A CA 1
ATOM 2705 C C . ALA A 1 346 ? -10.43 12.992 22.297 1 93.38 346 ALA A C 1
ATOM 2707 O O . ALA A 1 346 ? -11.492 13.336 22.812 1 93.38 346 ALA A O 1
ATOM 2708 N N . ASP A 1 347 ? -9.656 12.188 22.875 1 90.94 347 ASP A N 1
ATOM 2709 C CA . ASP A 1 347 ? -10.008 11.531 24.125 1 90.94 347 ASP A CA 1
ATOM 2710 C C . ASP A 1 347 ? -9.477 12.312 25.328 1 90.94 347 ASP A C 1
ATOM 2712 O O . ASP A 1 347 ? -9.688 11.914 26.469 1 90.94 347 ASP A O 1
ATOM 2716 N N . MET A 1 348 ? -8.82 13.422 25.125 1 95.69 348 MET A N 1
ATOM 2717 C CA . MET A 1 348 ? -8.242 14.195 26.219 1 95.69 348 MET A CA 1
ATOM 2718 C C . MET A 1 348 ? -9.328 14.898 27.031 1 95.69 348 MET A C 1
ATOM 2720 O O . MET A 1 348 ? -10.273 15.453 26.469 1 95.69 348 MET A O 1
ATOM 2724 N N . SER A 1 349 ? -9.195 14.836 28.312 1 96.62 349 SER A N 1
ATOM 2725 C CA . SER A 1 349 ? -10.078 15.609 29.188 1 96.62 349 SER A CA 1
ATOM 2726 C C . SER A 1 349 ? -9.664 17.078 29.234 1 96.62 349 SER A C 1
ATOM 2728 O O . SER A 1 349 ? -8.523 17.422 28.922 1 96.62 349 SER A O 1
ATOM 2730 N N . ASP A 1 350 ? -10.641 17.859 29.703 1 98.12 350 ASP A N 1
ATOM 2731 C CA . ASP A 1 350 ? -10.32 19.281 29.859 1 98.12 350 ASP A CA 1
ATOM 2732 C C . ASP A 1 350 ? -9.195 19.469 30.875 1 98.12 350 ASP A C 1
ATOM 2734 O O . ASP A 1 350 ? -8.328 20.328 30.688 1 98.12 350 ASP A O 1
ATOM 2738 N N . GLU A 1 351 ? -9.195 18.703 31.906 1 97.88 351 GLU A N 1
ATOM 2739 C CA . GLU A 1 351 ? -8.18 18.797 32.938 1 97.88 351 GLU A CA 1
ATOM 2740 C C . GLU A 1 351 ? -6.789 18.5 32.375 1 97.88 351 GLU A C 1
ATOM 2742 O O . GLU A 1 351 ? -5.816 19.172 32.75 1 97.88 351 GLU A O 1
ATOM 2747 N N . LEU A 1 352 ? -6.75 17.469 31.562 1 97.5 352 LEU A N 1
ATOM 2748 C CA . LEU A 1 352 ? -5.473 17.109 30.969 1 97.5 352 LEU A CA 1
ATOM 2749 C C . LEU A 1 352 ? -4.984 18.219 30.047 1 97.5 352 LEU A C 1
ATOM 2751 O O . LEU A 1 352 ? -3.791 18.531 30.016 1 97.5 352 LEU A O 1
ATOM 2755 N N . VAL A 1 353 ? -5.883 18.828 29.266 1 98.5 353 VAL A N 1
ATOM 2756 C CA . VAL A 1 353 ? -5.539 19.938 28.375 1 98.5 353 VAL A CA 1
ATOM 2757 C C . VAL A 1 353 ? -5.004 21.109 29.188 1 98.5 353 VAL A C 1
ATOM 2759 O O . VAL A 1 353 ? -3.998 21.719 28.812 1 98.5 353 VAL A O 1
ATOM 2762 N N . GLU A 1 354 ? -5.633 21.406 30.266 1 98.5 354 GLU A N 1
ATOM 2763 C CA . GLU A 1 354 ? -5.207 22.5 31.141 1 98.5 354 GLU A CA 1
ATOM 2764 C C . GLU A 1 354 ? -3.836 22.203 31.734 1 98.5 354 GLU A C 1
ATOM 2766 O O . GLU A 1 354 ? -3.004 23.109 31.859 1 98.5 354 GLU A O 1
ATOM 2771 N N . LYS A 1 355 ? -3.68 20.969 32.125 1 98.06 355 LYS A N 1
ATOM 2772 C CA . LYS A 1 355 ? -2.381 20.562 32.656 1 98.06 355 LYS A CA 1
ATOM 2773 C C . LYS A 1 355 ? -1.27 20.797 31.641 1 98.06 355 LYS A C 1
ATOM 2775 O O . LYS A 1 355 ? -0.201 21.312 31.984 1 98.06 355 LYS A O 1
ATOM 2780 N N . VAL A 1 356 ? -1.492 20.391 30.406 1 98.56 356 VAL A N 1
ATOM 2781 C CA . VAL A 1 356 ? -0.519 20.594 29.344 1 98.56 356 VAL A CA 1
ATOM 2782 C C . VAL A 1 356 ? -0.232 22.078 29.188 1 98.56 356 VAL A C 1
ATOM 2784 O O . VAL A 1 356 ? 0.928 22.5 29.125 1 98.56 356 VAL A O 1
ATOM 2787 N N . ALA A 1 357 ? -1.272 22.891 29.156 1 98.62 357 ALA A N 1
ATOM 2788 C CA . ALA A 1 357 ? -1.124 24.328 28.984 1 98.62 357 ALA A CA 1
ATOM 2789 C C . ALA A 1 357 ? -0.293 24.922 30.125 1 98.62 357 ALA A C 1
ATOM 2791 O O . ALA A 1 357 ? 0.527 25.812 29.891 1 98.62 357 ALA A O 1
ATOM 2792 N N . ASN A 1 358 ? -0.508 24.422 31.297 1 98.19 358 ASN A N 1
ATOM 2793 C CA . ASN A 1 358 ? 0.232 24.922 32.438 1 98.19 358 ASN A CA 1
ATOM 2794 C C . ASN A 1 358 ? 1.716 24.578 32.344 1 98.19 358 ASN A C 1
ATOM 2796 O O . ASN A 1 358 ? 2.568 25.375 32.719 1 98.19 358 ASN A O 1
ATOM 2800 N N . ILE A 1 359 ? 1.968 23.391 31.922 1 98.25 359 ILE A N 1
ATOM 2801 C CA . ILE A 1 359 ? 3.357 22.984 31.734 1 98.25 359 ILE A CA 1
ATOM 2802 C C . ILE A 1 359 ? 4.016 23.859 30.672 1 98.25 359 ILE A C 1
ATOM 2804 O O . ILE A 1 359 ? 5.164 24.281 30.828 1 98.25 359 ILE A O 1
ATOM 2808 N N . VAL A 1 360 ? 3.305 24.156 29.578 1 98.38 360 VAL A N 1
ATOM 2809 C CA . VAL A 1 360 ? 3.805 25.031 28.531 1 98.38 360 VAL A CA 1
ATOM 2810 C C . VAL A 1 360 ? 4.148 26.391 29.109 1 98.38 360 VAL A C 1
ATOM 2812 O O . VAL A 1 360 ? 5.246 26.922 28.891 1 98.38 360 VAL A O 1
ATOM 2815 N N . ARG A 1 361 ? 3.291 26.938 29.891 1 96.94 361 ARG A N 1
ATOM 2816 C CA . ARG A 1 361 ? 3.484 28.25 30.484 1 96.94 361 ARG A CA 1
ATOM 2817 C C . ARG A 1 361 ? 4.691 28.266 31.422 1 96.94 361 ARG A C 1
ATOM 2819 O O . ARG A 1 361 ? 5.473 29.219 31.422 1 96.94 361 ARG A O 1
ATOM 2826 N N . SER A 1 362 ? 4.809 27.234 32.156 1 96.75 362 SER A N 1
ATOM 2827 C CA . SER A 1 362 ? 5.879 27.156 33.125 1 96.75 362 SER A CA 1
ATOM 2828 C C . SER A 1 362 ? 7.242 27.047 32.469 1 96.75 362 SER A C 1
ATOM 2830 O O . SER A 1 362 ? 8.258 27.453 33.031 1 96.75 362 SER A O 1
ATOM 2832 N N . ALA A 1 363 ? 7.219 26.438 31.328 1 96.69 363 ALA A N 1
ATOM 2833 C CA . ALA A 1 363 ? 8.477 26.203 30.609 1 96.69 363 ALA A CA 1
ATOM 2834 C C . ALA A 1 363 ? 8.938 27.469 29.891 1 96.69 363 ALA A C 1
ATOM 2836 O O . ALA A 1 363 ? 10.07 27.547 29.406 1 96.69 363 ALA A O 1
ATOM 2837 N N . LEU A 1 364 ? 8.102 28.484 29.812 1 94.75 364 LEU A N 1
ATOM 2838 C CA . LEU A 1 364 ? 8.422 29.734 29.125 1 94.75 364 LEU A CA 1
ATOM 2839 C C . LEU A 1 364 ? 9.047 30.734 30.094 1 94.75 364 LEU A C 1
ATOM 2841 O O . LEU A 1 364 ? 9.867 31.562 29.688 1 94.75 364 LEU A O 1
ATOM 2845 N N . MET B 1 1 ? -26.359 -25.344 -4.363 1 63.84 1 MET B N 1
ATOM 2846 C CA . MET B 1 1 ? -25.062 -25.406 -3.688 1 63.84 1 MET B CA 1
ATOM 2847 C C . MET B 1 1 ? -24.391 -24.047 -3.678 1 63.84 1 MET B C 1
ATOM 2849 O O . MET B 1 1 ? -24.594 -23.234 -4.582 1 63.84 1 MET B O 1
ATOM 2853 N N . ALA B 1 2 ? -23.719 -23.812 -2.582 1 81.06 2 ALA B N 1
ATOM 2854 C CA . ALA B 1 2 ? -23 -22.562 -2.457 1 81.06 2 ALA B CA 1
ATOM 2855 C C . ALA B 1 2 ? -21.844 -22.484 -3.455 1 81.06 2 ALA B C 1
ATOM 2857 O O . ALA B 1 2 ? -21.312 -23.531 -3.869 1 81.06 2 ALA B O 1
ATOM 2858 N N . ARG B 1 3 ? -21.547 -21.344 -3.92 1 88.12 3 ARG B N 1
ATOM 2859 C CA . ARG B 1 3 ? -20.484 -21.156 -4.906 1 88.12 3 ARG B CA 1
ATOM 2860 C C . ARG B 1 3 ? -19.156 -21.672 -4.371 1 88.12 3 ARG B C 1
ATOM 2862 O O . ARG B 1 3 ? -18.812 -21.422 -3.215 1 88.12 3 ARG B O 1
ATOM 2869 N N . VAL B 1 4 ? -18.484 -22.453 -5.254 1 92.62 4 VAL B N 1
ATOM 2870 C CA . VAL B 1 4 ? -17.141 -22.922 -4.934 1 92.62 4 VAL B CA 1
ATOM 2871 C C . VAL B 1 4 ? -16.109 -22 -5.566 1 92.62 4 VAL B C 1
ATOM 2873 O O . VAL B 1 4 ? -16.078 -21.844 -6.793 1 92.62 4 VAL B O 1
ATOM 2876 N N . PHE B 1 5 ? -15.312 -21.375 -4.648 1 90.5 5 PHE B N 1
ATOM 2877 C CA . PHE B 1 5 ? -14.281 -20.469 -5.141 1 90.5 5 PHE B CA 1
ATOM 2878 C C . PHE B 1 5 ? -12.969 -21.203 -5.375 1 90.5 5 PHE B C 1
ATOM 2880 O O . PHE B 1 5 ? -12.797 -22.328 -4.91 1 90.5 5 PHE B O 1
ATOM 2887 N N . LEU B 1 6 ? -12.156 -20.562 -6.16 1 93.25 6 LEU B N 1
ATOM 2888 C CA . LEU B 1 6 ? -10.875 -21.141 -6.535 1 93.25 6 LEU B CA 1
ATOM 2889 C C . LEU B 1 6 ? -10.039 -21.453 -5.297 1 93.25 6 LEU B C 1
ATOM 2891 O O . LEU B 1 6 ? -9.508 -22.562 -5.164 1 93.25 6 LEU B O 1
ATOM 2895 N N . SER B 1 7 ? -9.82 -20.484 -4.426 1 91 7 SER B N 1
ATOM 2896 C CA . SER B 1 7 ? -9.109 -20.609 -3.156 1 91 7 SER B CA 1
ATOM 2897 C C . SER B 1 7 ? -9.633 -19.594 -2.145 1 91 7 SER B C 1
ATOM 2899 O O . SER B 1 7 ? -8.992 -18.562 -1.906 1 91 7 SER B O 1
ATOM 2901 N N . ALA B 1 8 ? -10.68 -19.859 -1.488 1 84.88 8 ALA B N 1
ATOM 2902 C CA . ALA B 1 8 ? -11.336 -18.938 -0.576 1 84.88 8 ALA B CA 1
ATOM 2903 C C . ALA B 1 8 ? -10.586 -18.844 0.75 1 84.88 8 ALA B C 1
ATOM 2905 O O . ALA B 1 8 ? -9.992 -19.828 1.202 1 84.88 8 ALA B O 1
ATOM 2906 N N . PRO B 1 9 ? -10.664 -17.625 1.319 1 82.75 9 PRO B N 1
ATOM 2907 C CA . PRO B 1 9 ? -10.102 -17.531 2.67 1 82.75 9 PRO B CA 1
ATOM 2908 C C . PRO B 1 9 ? -10.836 -18.422 3.674 1 82.75 9 PRO B C 1
ATOM 2910 O O . PRO B 1 9 ? -12.039 -18.656 3.527 1 82.75 9 PRO B O 1
ATOM 2913 N N . TYR B 1 10 ? -10.109 -18.906 4.605 1 80.88 10 TYR B N 1
ATOM 2914 C CA . TYR B 1 10 ? -10.633 -19.781 5.641 1 80.88 10 TYR B CA 1
ATOM 2915 C C . TYR B 1 10 ? -9.992 -19.484 6.988 1 80.88 10 TYR B C 1
ATOM 2917 O O . TYR B 1 10 ? -8.773 -19.609 7.148 1 80.88 10 TYR B O 1
ATOM 2925 N N . MET B 1 11 ? -10.836 -19.062 7.98 1 84.75 11 MET B N 1
ATOM 2926 C CA . MET B 1 11 ? -10.312 -18.656 9.281 1 84.75 11 MET B CA 1
ATOM 2927 C C . MET B 1 11 ? -9.992 -19.859 10.148 1 84.75 11 MET B C 1
ATOM 2929 O O . MET B 1 11 ? -10.695 -20.875 10.086 1 84.75 11 MET B O 1
ATOM 2933 N N . GLY B 1 12 ? -8.938 -19.719 10.898 1 85.19 12 GLY B N 1
ATOM 2934 C CA . GLY B 1 12 ? -8.438 -20.828 11.703 1 85.19 12 GLY B CA 1
ATOM 2935 C C . GLY B 1 12 ? -9.023 -20.859 13.102 1 85.19 12 GLY B C 1
ATOM 2936 O O . GLY B 1 12 ? -8.891 -21.859 13.812 1 85.19 12 GLY B O 1
ATOM 2937 N N . GLY B 1 13 ? -9.594 -19.781 13.562 1 86.62 13 GLY B N 1
ATOM 2938 C CA . GLY B 1 13 ? -10.266 -19.828 14.852 1 86.62 13 GLY B CA 1
ATOM 2939 C C . GLY B 1 13 ? -9.758 -18.797 15.828 1 86.62 13 GLY B C 1
ATOM 2940 O O . GLY B 1 13 ? -10.523 -18.25 16.609 1 86.62 13 GLY B O 1
ATOM 2941 N N . ASN B 1 14 ? -8.414 -18.516 15.781 1 93.31 14 ASN B N 1
ATOM 2942 C CA . ASN B 1 14 ? -7.844 -17.641 16.812 1 93.31 14 ASN B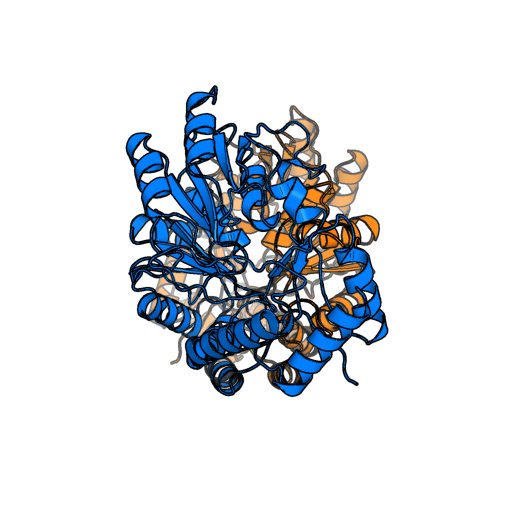 CA 1
ATOM 2943 C C . ASN B 1 14 ? -7.668 -16.219 16.297 1 93.31 14 ASN B C 1
ATOM 2945 O O . ASN B 1 14 ? -7.348 -15.32 17.078 1 93.31 14 ASN B O 1
ATOM 2949 N N . GLU B 1 15 ? -7.863 -15.953 15.055 1 94 15 GLU B N 1
ATOM 2950 C CA . GLU B 1 15 ? -7.633 -14.641 14.469 1 94 15 GLU B CA 1
ATOM 2951 C C . GLU B 1 15 ? -8.461 -13.57 15.172 1 94 15 GLU B C 1
ATOM 2953 O O . GLU B 1 15 ? -7.938 -12.508 15.516 1 94 15 GLU B O 1
ATOM 2958 N N . LEU B 1 16 ? -9.727 -13.859 15.359 1 93.19 16 LEU B N 1
ATOM 2959 C CA . LEU B 1 16 ? -10.609 -12.875 15.984 1 93.19 16 LEU B CA 1
ATOM 2960 C C . LEU B 1 16 ? -10.164 -12.57 17.406 1 93.19 16 LEU B C 1
ATOM 2962 O O . LEU B 1 16 ? -10.273 -11.438 17.875 1 93.19 16 LEU B O 1
ATOM 2966 N N . LYS B 1 17 ? -9.734 -13.625 18.125 1 94.69 17 LYS B N 1
ATOM 2967 C CA . LYS B 1 17 ? -9.188 -13.422 19.469 1 94.69 17 LYS B CA 1
ATOM 2968 C C . LYS B 1 17 ? -8.055 -12.398 19.453 1 94.69 17 LYS B C 1
ATOM 2970 O O . LYS B 1 17 ? -8.031 -11.484 20.281 1 94.69 17 LYS B O 1
ATOM 2975 N N . TYR B 1 18 ? -7.113 -12.516 18.547 1 94.62 18 TYR B N 1
ATOM 2976 C CA . TYR B 1 18 ? -5.965 -11.617 18.469 1 94.62 18 TYR B CA 1
ATOM 2977 C C . TYR B 1 18 ? -6.391 -10.227 18.016 1 94.62 18 TYR B C 1
ATOM 2979 O O . TYR B 1 18 ? -5.816 -9.219 18.438 1 94.62 18 TYR B O 1
ATOM 2987 N N . VAL B 1 19 ? -7.371 -10.133 17.109 1 93.81 19 VAL B N 1
ATOM 2988 C CA . VAL B 1 19 ? -7.914 -8.844 16.703 1 93.81 19 VAL B CA 1
ATOM 2989 C C . VAL B 1 19 ? -8.508 -8.133 17.922 1 93.81 19 VAL B C 1
ATOM 2991 O O . VAL B 1 19 ? -8.281 -6.934 18.109 1 93.81 19 VAL B O 1
ATOM 2994 N N . ASN B 1 20 ? -9.273 -8.875 18.734 1 93.12 20 ASN B N 1
ATOM 2995 C CA . ASN B 1 20 ? -9.836 -8.305 19.953 1 93.12 20 ASN B CA 1
ATOM 2996 C C . ASN B 1 20 ? -8.742 -7.785 20.875 1 93.12 20 ASN B C 1
ATOM 2998 O O . ASN B 1 20 ? -8.898 -6.734 21.5 1 93.12 20 ASN B O 1
ATOM 3002 N N . GLU B 1 21 ? -7.688 -8.508 20.984 1 92.56 21 GLU B N 1
ATOM 3003 C CA . GLU B 1 21 ? -6.559 -8.078 21.812 1 92.56 21 GLU B CA 1
ATOM 3004 C C . GLU B 1 21 ? -5.945 -6.789 21.266 1 92.56 21 GLU B C 1
ATOM 3006 O O . GLU B 1 21 ? -5.551 -5.914 22.047 1 92.56 21 GLU B O 1
ATOM 3011 N N . ALA B 1 22 ? -5.824 -6.707 19.969 1 90.38 22 ALA B N 1
ATOM 3012 C CA . ALA B 1 22 ? -5.305 -5.488 19.344 1 90.38 22 ALA B CA 1
ATOM 3013 C C . ALA B 1 22 ? -6.184 -4.289 19.672 1 90.38 22 ALA B C 1
ATOM 3015 O O . ALA B 1 22 ? -5.684 -3.189 19.922 1 90.38 22 ALA B O 1
ATOM 3016 N N . PHE B 1 23 ? -7.508 -4.453 19.672 1 88.38 23 PHE B N 1
ATOM 3017 C CA . PHE B 1 23 ? -8.453 -3.387 19.984 1 88.38 23 PHE B CA 1
ATOM 3018 C C . PHE B 1 23 ? -8.344 -2.982 21.453 1 88.38 23 PHE B C 1
ATOM 3020 O O . PHE B 1 23 ? -8.438 -1.798 21.781 1 88.38 23 PHE B O 1
ATOM 3027 N N . LYS B 1 24 ? -8.188 -3.918 22.266 1 84.38 24 LYS B N 1
ATOM 3028 C CA . LYS B 1 24 ? -8.133 -3.666 23.703 1 84.38 24 LYS B CA 1
ATOM 3029 C C . LYS B 1 24 ? -6.887 -2.873 24.078 1 84.38 24 LYS B C 1
ATOM 3031 O O . LYS B 1 24 ? -6.926 -2.039 24.984 1 84.38 24 LYS B O 1
ATOM 3036 N N . SER B 1 25 ? -5.844 -3.1 23.438 1 76.81 25 SER B N 1
ATOM 3037 C CA . SER B 1 25 ? -4.594 -2.416 23.75 1 76.81 25 SER B CA 1
ATOM 3038 C C . SER B 1 25 ? -4.57 -1.01 23.156 1 76.81 25 SER B C 1
ATOM 3040 O O . SER B 1 25 ? -3.637 -0.241 23.406 1 76.81 25 SER B O 1
ATOM 3042 N N . ASN B 1 26 ? -5.617 -0.617 22.531 1 67.06 26 ASN B N 1
ATOM 3043 C CA . ASN B 1 26 ? -5.754 0.675 21.859 1 67.06 26 ASN B CA 1
ATOM 3044 C C . ASN B 1 26 ? -4.633 0.908 20.844 1 67.06 26 ASN B C 1
ATOM 3046 O O . ASN B 1 26 ? -4.289 2.053 20.547 1 67.06 26 ASN B O 1
ATOM 3050 N N . TYR B 1 27 ? -3.994 -0.129 20.547 1 65.12 27 TYR B N 1
ATOM 3051 C CA . TYR B 1 27 ? -2.922 0.003 19.578 1 65.12 27 TYR B CA 1
ATOM 3052 C C . TYR B 1 27 ? -3.371 -0.494 18.203 1 65.12 27 TYR B C 1
ATOM 3054 O O . TYR B 1 27 ? -2.863 -1.501 17.703 1 65.12 27 TYR B O 1
ATOM 3062 N N . ILE B 1 28 ? -4.289 0.201 17.672 1 71.75 28 ILE B N 1
ATOM 3063 C CA . ILE B 1 28 ? -4.738 -0.14 16.312 1 71.75 28 ILE B CA 1
ATOM 3064 C C . ILE B 1 28 ? -3.838 0.533 15.289 1 71.75 28 ILE B C 1
ATOM 3066 O O . ILE B 1 28 ? -3.846 0.162 14.109 1 71.75 28 ILE B O 1
ATOM 3070 N N . ALA B 1 29 ? -2.957 1.291 15.797 1 67.38 29 ALA B N 1
ATOM 3071 C CA . ALA B 1 29 ? -2.029 1.998 14.914 1 67.38 29 ALA B CA 1
ATOM 3072 C C . ALA B 1 29 ? -1.022 1.036 14.289 1 67.38 29 ALA B C 1
ATOM 3074 O O . ALA B 1 29 ? -0.79 -0.055 14.82 1 67.38 29 ALA B O 1
ATOM 3075 N N . PRO B 1 30 ? -0.549 1.377 13.109 1 58.84 30 PRO B N 1
ATOM 3076 C CA . PRO B 1 30 ? 0.337 0.492 12.352 1 58.84 30 PRO B CA 1
ATOM 3077 C C . PRO B 1 30 ? 1.529 0.005 13.172 1 58.84 30 PRO B C 1
ATOM 3079 O O . PRO B 1 30 ? 1.949 -1.146 13.039 1 58.84 30 PRO B O 1
ATOM 3082 N N . LEU B 1 31 ? 2.031 0.846 13.984 1 65.12 31 LEU B N 1
ATOM 3083 C CA . LEU B 1 31 ? 3.104 0.338 14.828 1 65.12 31 LEU B CA 1
ATOM 3084 C C . LEU B 1 31 ? 2.537 -0.343 16.078 1 65.12 31 LEU B C 1
ATOM 3086 O O . LEU B 1 31 ? 1.79 0.273 16.844 1 65.12 31 LEU B O 1
ATOM 3090 N N . GLY B 1 32 ? 2.52 -1.7 15.977 1 77.38 32 GLY B N 1
ATOM 3091 C CA . GLY B 1 32 ? 1.903 -2.4 17.094 1 77.38 32 GLY B CA 1
ATOM 3092 C C . GLY B 1 32 ? 2.504 -3.77 17.344 1 77.38 32 GLY B C 1
ATOM 3093 O O . GLY B 1 32 ? 3.229 -4.301 16.5 1 77.38 32 GLY B O 1
ATOM 3094 N N . GLU B 1 33 ? 2.189 -4.328 18.359 1 90.62 33 GLU B N 1
ATOM 3095 C CA . GLU B 1 33 ? 2.756 -5.574 18.875 1 90.62 33 GLU B CA 1
ATOM 3096 C C . GLU B 1 33 ? 2.453 -6.738 17.938 1 90.62 33 GLU B C 1
ATOM 3098 O O . GLU B 1 33 ? 3.27 -7.652 17.781 1 90.62 33 GLU B O 1
ATOM 3103 N N . PHE B 1 34 ? 1.397 -6.719 17.172 1 95.5 34 PHE B N 1
ATOM 3104 C CA . PHE B 1 34 ? 1.004 -7.883 16.375 1 95.5 34 PHE B CA 1
ATOM 3105 C C . PHE B 1 34 ? 1.769 -7.926 15.062 1 95.5 34 PHE B C 1
ATOM 3107 O O . PHE B 1 34 ? 2.014 -9 14.516 1 95.5 34 PHE B O 1
ATOM 3114 N N . VAL B 1 35 ? 2.158 -6.754 14.555 1 96.69 35 VAL B N 1
ATOM 3115 C CA . VAL B 1 35 ? 3.051 -6.766 13.398 1 96.69 35 VAL B CA 1
ATOM 3116 C C . VAL B 1 35 ? 4.359 -7.465 13.766 1 96.69 35 VAL B C 1
ATOM 3118 O O . VAL B 1 35 ? 4.84 -8.32 13.016 1 96.69 35 VAL B O 1
ATOM 3121 N N . ASP B 1 36 ? 4.855 -7.145 14.945 1 96.81 36 ASP B N 1
ATOM 3122 C CA . ASP B 1 36 ? 6.09 -7.77 15.414 1 96.81 36 ASP B CA 1
ATOM 3123 C C . ASP B 1 36 ? 5.906 -9.273 15.594 1 96.81 36 ASP B C 1
ATOM 3125 O O . ASP B 1 36 ? 6.758 -10.062 15.188 1 96.81 36 ASP B O 1
ATOM 3129 N N . ARG B 1 37 ? 4.848 -9.648 16.234 1 97.44 37 ARG B N 1
ATOM 3130 C CA . ARG B 1 37 ? 4.562 -11.062 16.453 1 97.44 37 ARG B CA 1
ATOM 3131 C C . ARG B 1 37 ? 4.43 -11.805 15.125 1 97.44 37 ARG B C 1
ATOM 3133 O O . ARG B 1 37 ? 4.906 -12.938 14.992 1 97.44 37 ARG B O 1
ATOM 3140 N N . PHE B 1 38 ? 3.756 -11.203 14.211 1 98.44 38 PHE B N 1
ATOM 3141 C CA . PHE B 1 38 ? 3.576 -11.805 12.898 1 98.44 38 PHE B CA 1
ATOM 3142 C C . PHE B 1 38 ? 4.914 -11.977 12.188 1 98.44 38 PHE B C 1
ATOM 3144 O O . PHE B 1 38 ? 5.207 -13.047 11.656 1 98.44 38 PHE B O 1
ATOM 3151 N N . GLU B 1 39 ? 5.746 -10.898 12.156 1 98.69 39 GLU B N 1
ATOM 3152 C CA . GLU B 1 39 ? 7.09 -10.984 11.594 1 98.69 39 GLU B CA 1
ATOM 3153 C C . GLU B 1 39 ? 7.887 -12.117 12.234 1 98.69 39 GLU B C 1
ATOM 3155 O O . GLU B 1 39 ? 8.539 -12.898 11.539 1 98.69 39 GLU B O 1
ATOM 3160 N N . ASN B 1 40 ? 7.805 -12.227 13.516 1 98.62 40 ASN B N 1
ATOM 3161 C CA . ASN B 1 40 ? 8.555 -13.25 14.227 1 98.62 40 ASN B CA 1
ATOM 3162 C C . ASN B 1 40 ? 8.062 -14.656 13.883 1 98.62 40 ASN B C 1
ATOM 3164 O O . ASN B 1 40 ? 8.859 -15.594 13.789 1 98.62 40 ASN B O 1
ATOM 3168 N N . SER B 1 41 ? 6.781 -14.805 13.766 1 98.62 41 SER B N 1
ATOM 3169 C CA . SER B 1 41 ? 6.238 -16.109 13.383 1 98.62 41 SER B CA 1
ATOM 3170 C C . SER B 1 41 ? 6.762 -16.547 12.016 1 98.62 41 SER B C 1
ATOM 3172 O O . SER B 1 41 ? 7.07 -17.719 11.812 1 98.62 41 SER B O 1
ATOM 3174 N N . ILE B 1 42 ? 6.875 -15.602 11.102 1 98.88 42 ILE B N 1
ATOM 3175 C CA . ILE B 1 42 ? 7.391 -15.898 9.773 1 98.88 42 ILE B CA 1
ATOM 3176 C C . ILE B 1 42 ? 8.875 -16.234 9.859 1 98.88 42 ILE B C 1
ATOM 3178 O O . ILE B 1 42 ? 9.344 -17.188 9.219 1 98.88 42 ILE B O 1
ATOM 3182 N N . LYS B 1 43 ? 9.617 -15.461 10.633 1 98.81 43 LYS B N 1
ATOM 3183 C CA . LYS B 1 43 ? 11.039 -15.727 10.828 1 98.81 43 LYS B CA 1
ATOM 3184 C C . LYS B 1 43 ? 11.266 -17.141 11.352 1 98.81 43 LYS B C 1
ATOM 3186 O O . LYS B 1 43 ? 12.102 -17.875 10.82 1 98.81 43 LYS B O 1
ATOM 3191 N N . ASP B 1 44 ? 10.492 -17.469 12.312 1 98.69 44 ASP B N 1
ATOM 3192 C CA . ASP B 1 44 ? 10.633 -18.781 12.945 1 98.69 44 ASP B CA 1
ATOM 3193 C C . ASP B 1 44 ? 10.32 -19.891 11.953 1 98.69 44 ASP B C 1
ATOM 3195 O O . ASP B 1 44 ? 11.016 -20.906 11.914 1 98.69 44 ASP B O 1
ATOM 3199 N N . TYR B 1 45 ? 9.305 -19.75 11.219 1 98.75 45 TYR B N 1
ATOM 3200 C CA . TYR B 1 45 ? 8.844 -20.781 10.305 1 98.75 45 TYR B CA 1
ATOM 3201 C C . TYR B 1 45 ? 9.828 -20.953 9.148 1 98.75 45 TYR B C 1
ATOM 3203 O O . TYR B 1 45 ? 10.125 -22.078 8.742 1 98.75 45 TYR B O 1
ATOM 3211 N N . THR B 1 46 ? 10.297 -19.828 8.562 1 98.69 46 THR B N 1
ATOM 3212 C CA . THR B 1 46 ? 11.109 -19.859 7.355 1 98.69 46 THR B CA 1
ATOM 3213 C C . THR B 1 46 ? 12.594 -19.953 7.699 1 98.69 46 THR B C 1
ATOM 3215 O O . THR B 1 46 ? 13.43 -20.188 6.824 1 98.69 46 THR B O 1
ATOM 3218 N N . LYS B 1 47 ? 12.906 -19.688 8.953 1 98.44 47 LYS B N 1
ATOM 3219 C CA . LYS B 1 47 ? 14.273 -19.625 9.461 1 98.44 47 LYS B CA 1
ATOM 3220 C C . LYS B 1 47 ? 15.039 -18.469 8.82 1 98.44 47 LYS B C 1
ATOM 3222 O O . LYS B 1 47 ? 16.266 -18.5 8.734 1 98.44 47 LYS B O 1
ATOM 3227 N N . SER B 1 48 ? 14.305 -17.531 8.266 1 98.31 48 SER B N 1
ATOM 3228 C CA . SER B 1 48 ? 14.922 -16.25 7.898 1 98.31 48 SER B CA 1
ATOM 3229 C C . SER B 1 48 ? 15.086 -15.344 9.109 1 98.31 48 SER B C 1
ATOM 3231 O O . SER B 1 48 ? 14.133 -15.133 9.859 1 98.31 48 SER B O 1
ATOM 3233 N N . PRO B 1 49 ? 16.25 -14.797 9.289 1 98.56 49 PRO B N 1
ATOM 3234 C CA . PRO B 1 49 ? 16.469 -14.008 10.5 1 98.56 49 PRO B CA 1
ATOM 3235 C C . PRO B 1 49 ? 15.758 -12.656 10.453 1 98.56 49 PRO B C 1
ATOM 3237 O O . PRO B 1 49 ? 15.586 -12.008 11.492 1 98.56 49 PRO B O 1
ATOM 3240 N N . ASN B 1 50 ? 15.391 -12.188 9.266 1 98.81 50 ASN B N 1
ATOM 3241 C CA . ASN B 1 50 ? 14.766 -10.875 9.141 1 98.81 50 ASN B CA 1
ATOM 3242 C C . ASN B 1 50 ? 13.469 -10.953 8.336 1 98.81 50 ASN B C 1
ATOM 3244 O O . ASN B 1 50 ? 13.383 -11.688 7.352 1 98.81 50 ASN B O 1
ATOM 3248 N N . ALA B 1 51 ? 12.5 -10.227 8.805 1 98.88 51 ALA B N 1
ATOM 3249 C CA . ALA B 1 51 ? 11.203 -10.133 8.141 1 98.88 51 ALA B CA 1
ATOM 3250 C C . ALA B 1 51 ? 10.602 -8.742 8.312 1 98.88 51 ALA B C 1
ATOM 3252 O O . ALA B 1 51 ? 10.75 -8.117 9.359 1 98.88 51 ALA B O 1
ATOM 3253 N N . VAL B 1 52 ? 10.023 -8.211 7.293 1 98.81 52 VAL B N 1
ATOM 3254 C CA . VAL B 1 52 ? 9.352 -6.918 7.297 1 98.81 52 VAL B CA 1
ATOM 3255 C C . VAL B 1 52 ? 7.922 -7.074 6.781 1 98.81 52 VAL B C 1
ATOM 3257 O O . VAL B 1 52 ? 7.707 -7.367 5.605 1 98.81 52 VAL B O 1
ATOM 3260 N N . ALA B 1 53 ? 6.934 -6.91 7.656 1 98.62 53 ALA B N 1
ATOM 3261 C CA . ALA B 1 53 ? 5.527 -6.992 7.273 1 98.62 53 ALA B CA 1
ATOM 3262 C C . ALA B 1 53 ? 5.113 -5.781 6.441 1 98.62 53 ALA B C 1
ATOM 3264 O O . ALA B 1 53 ? 5.438 -4.641 6.789 1 98.62 53 ALA B O 1
ATOM 3265 N N . LEU B 1 54 ? 4.461 -6.035 5.363 1 98.56 54 LEU B N 1
ATOM 3266 C CA . LEU B 1 54 ? 4.133 -4.977 4.414 1 98.56 54 LEU B CA 1
ATOM 3267 C C . LEU B 1 54 ? 2.674 -5.066 3.98 1 98.56 54 LEU B C 1
ATOM 3269 O O . LEU B 1 54 ? 2.008 -6.07 4.227 1 98.56 54 LEU B O 1
ATOM 3273 N N . SER B 1 55 ? 2.193 -4.039 3.34 1 97.38 55 SER B N 1
ATOM 3274 C CA . SER B 1 55 ? 0.792 -3.924 2.949 1 97.38 55 SER B CA 1
ATOM 3275 C C . SER B 1 55 ? 0.445 -4.91 1.84 1 97.38 55 SER B C 1
ATOM 3277 O O . SER B 1 55 ? -0.729 -5.223 1.625 1 97.38 55 SER B O 1
ATOM 3279 N N . SER B 1 56 ? 1.42 -5.375 1.1 1 98.38 56 SER B N 1
ATOM 3280 C CA . SER B 1 56 ? 1.227 -6.348 0.03 1 98.38 56 SER B CA 1
ATOM 3281 C C . SER B 1 56 ? 2.547 -7 -0.371 1 98.38 56 SER B C 1
ATOM 3283 O O . SER B 1 56 ? 3.619 -6.496 -0.036 1 98.38 56 SER B O 1
ATOM 3285 N N . ALA B 1 57 ? 2.436 -8.117 -1.03 1 98.75 57 ALA B N 1
ATOM 3286 C CA . ALA B 1 57 ? 3.631 -8.719 -1.61 1 98.75 57 ALA B CA 1
ATOM 3287 C C . ALA B 1 57 ? 4.219 -7.836 -2.705 1 98.75 57 ALA B C 1
ATOM 3289 O O . ALA B 1 57 ? 5.438 -7.766 -2.867 1 98.75 57 ALA B O 1
ATOM 3290 N N . THR B 1 58 ? 3.365 -7.16 -3.506 1 98.81 58 THR B N 1
ATOM 3291 C CA . THR B 1 58 ? 3.818 -6.242 -4.543 1 98.81 58 THR B CA 1
ATOM 3292 C C . THR B 1 58 ? 4.707 -5.152 -3.947 1 98.81 58 THR B C 1
ATOM 3294 O O . THR B 1 58 ? 5.738 -4.801 -4.523 1 98.81 58 THR B O 1
ATOM 3297 N N . ALA B 1 59 ? 4.289 -4.629 -2.783 1 98.88 59 ALA B N 1
ATOM 3298 C CA . ALA B 1 59 ? 5.117 -3.662 -2.066 1 98.88 59 ALA B CA 1
ATOM 3299 C C . ALA B 1 59 ? 6.48 -4.254 -1.728 1 98.88 59 ALA B C 1
ATOM 3301 O O . ALA B 1 59 ? 7.5 -3.562 -1.804 1 98.88 59 ALA B O 1
ATOM 3302 N N . GLY B 1 60 ? 6.484 -5.531 -1.314 1 98.94 60 GLY B N 1
ATOM 3303 C CA . GLY B 1 60 ? 7.734 -6.207 -1.007 1 98.94 60 GLY B CA 1
ATOM 3304 C C . GLY B 1 60 ? 8.664 -6.316 -2.203 1 98.94 60 GLY B C 1
ATOM 3305 O O . GLY B 1 60 ? 9.867 -6.059 -2.09 1 98.94 60 GLY B O 1
ATOM 3306 N N . LEU B 1 61 ? 8.125 -6.699 -3.332 1 98.94 61 LEU B N 1
ATOM 3307 C CA . LEU B 1 61 ? 8.914 -6.797 -4.559 1 98.94 61 LEU B CA 1
ATOM 3308 C C . LEU B 1 61 ? 9.438 -5.43 -4.98 1 98.94 61 LEU B C 1
ATOM 3310 O O . LEU B 1 61 ? 10.57 -5.312 -5.453 1 98.94 61 LEU B O 1
ATOM 3314 N N . HIS B 1 62 ? 8.609 -4.414 -4.824 1 98.94 62 HIS B N 1
ATOM 3315 C CA . HIS B 1 62 ? 9.039 -3.051 -5.117 1 98.94 62 HIS B CA 1
ATOM 3316 C C . HIS B 1 62 ? 10.219 -2.643 -4.242 1 98.94 62 HIS B C 1
ATOM 3318 O O . HIS B 1 62 ? 11.227 -2.141 -4.742 1 98.94 62 HIS B O 1
ATOM 3324 N N . LEU B 1 63 ? 10.07 -2.836 -2.936 1 98.94 63 LEU B N 1
ATOM 3325 C CA . LEU B 1 63 ? 11.117 -2.455 -1.993 1 98.94 63 LEU B CA 1
ATOM 3326 C C . LEU B 1 63 ? 12.391 -3.246 -2.252 1 98.94 63 LEU B C 1
ATOM 3328 O O . LEU B 1 63 ? 13.492 -2.734 -2.047 1 98.94 63 LEU B O 1
ATOM 3332 N N . ALA B 1 64 ? 12.227 -4.52 -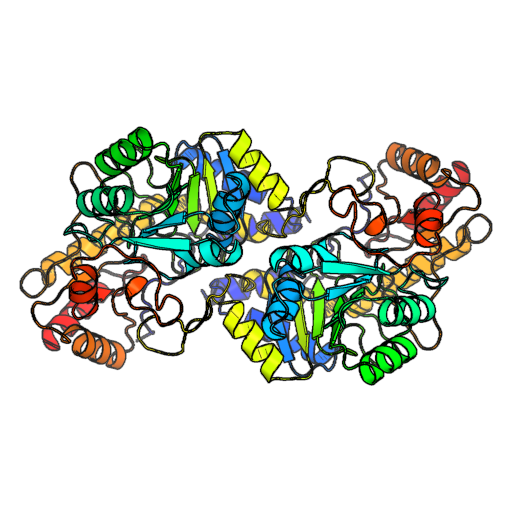2.689 1 98.94 64 ALA B N 1
ATOM 3333 C CA . ALA B 1 64 ? 13.414 -5.305 -3.029 1 98.94 64 ALA B CA 1
ATOM 3334 C C . ALA B 1 64 ? 14.258 -4.594 -4.082 1 98.94 64 ALA B C 1
ATOM 3336 O O . ALA B 1 64 ? 15.477 -4.48 -3.934 1 98.94 64 ALA B O 1
ATOM 3337 N N . LEU B 1 65 ? 13.633 -4.074 -5.109 1 98.94 65 LEU B N 1
ATOM 3338 C CA . LEU B 1 65 ? 14.367 -3.34 -6.141 1 98.94 65 LEU B CA 1
ATOM 3339 C C . LEU B 1 65 ? 14.969 -2.059 -5.574 1 98.94 65 LEU B C 1
ATOM 3341 O O . LEU B 1 65 ? 16.125 -1.748 -5.832 1 98.94 65 LEU B O 1
ATOM 3345 N N . ARG B 1 66 ? 14.164 -1.317 -4.754 1 98.81 66 ARG B N 1
ATOM 3346 C CA . ARG B 1 66 ? 14.602 -0.055 -4.168 1 98.81 66 ARG B CA 1
ATOM 3347 C C . ARG B 1 66 ? 15.836 -0.254 -3.293 1 98.81 66 ARG B C 1
ATOM 3349 O O . ARG B 1 66 ? 16.797 0.512 -3.383 1 98.81 66 ARG B O 1
ATOM 3356 N N . VAL B 1 67 ? 15.789 -1.276 -2.463 1 98.88 67 VAL B N 1
ATOM 3357 C CA . VAL B 1 67 ? 16.875 -1.522 -1.511 1 98.88 67 VAL B CA 1
ATOM 3358 C C . VAL B 1 67 ? 18.141 -1.9 -2.262 1 98.88 67 VAL B C 1
ATOM 3360 O O . VAL B 1 67 ? 19.25 -1.542 -1.844 1 98.88 67 VAL B O 1
ATOM 3363 N N . LEU B 1 68 ? 17.969 -2.598 -3.381 1 98.81 68 LEU B N 1
ATOM 3364 C CA . LEU B 1 68 ? 19.109 -3.031 -4.188 1 98.81 68 LEU B CA 1
ATOM 3365 C C . LEU B 1 68 ? 19.562 -1.917 -5.121 1 98.81 68 LEU B C 1
ATOM 3367 O O . LEU B 1 68 ? 20.5 -2.109 -5.914 1 98.81 68 LEU B O 1
ATOM 3371 N N . LYS B 1 69 ? 18.938 -0.751 -5.07 1 98.5 69 LYS B N 1
ATOM 3372 C CA . LYS B 1 69 ? 19.266 0.432 -5.859 1 98.5 69 LYS B CA 1
ATOM 3373 C C . LYS B 1 69 ? 19.172 0.14 -7.355 1 98.5 69 LYS B C 1
ATOM 3375 O O . LYS B 1 69 ? 20.031 0.569 -8.125 1 98.5 69 LYS B O 1
ATOM 3380 N N . ILE B 1 70 ? 18.219 -0.629 -7.742 1 98.81 70 ILE B N 1
ATOM 3381 C CA . ILE B 1 70 ? 17.953 -0.972 -9.133 1 98.81 70 ILE B CA 1
ATOM 3382 C C . ILE B 1 70 ? 16.906 -0.025 -9.711 1 98.81 70 ILE B C 1
ATOM 3384 O O . ILE B 1 70 ? 15.781 0.044 -9.203 1 98.81 70 ILE B O 1
ATOM 3388 N N . SER B 1 71 ? 17.234 0.759 -10.734 1 98.31 71 SER B N 1
ATOM 3389 C CA . SER B 1 71 ? 16.328 1.782 -11.242 1 98.31 71 SER B CA 1
ATOM 3390 C C . SER B 1 71 ? 16.781 2.291 -12.609 1 98.31 71 SER B C 1
ATOM 3392 O O . SER B 1 71 ? 17.906 2.037 -13.031 1 98.31 71 SER B O 1
ATOM 3394 N N . ASP B 1 72 ? 15.859 2.914 -13.359 1 97.69 72 ASP B N 1
ATOM 3395 C CA . ASP B 1 72 ? 16.062 3.816 -14.484 1 97.69 72 ASP B CA 1
ATOM 3396 C C . ASP B 1 72 ? 16.969 3.174 -15.547 1 97.69 72 ASP B C 1
ATOM 3398 O O . ASP B 1 72 ? 18.078 3.637 -15.781 1 97.69 72 ASP B O 1
ATOM 3402 N N . GLY B 1 73 ? 16.391 2.217 -16.188 1 97.75 73 GLY B N 1
ATOM 3403 C CA . GLY B 1 73 ? 17.047 1.613 -17.344 1 97.75 73 GLY B CA 1
ATOM 3404 C C . GLY B 1 73 ? 17.797 0.34 -17 1 97.75 73 GLY B C 1
ATOM 3405 O O . GLY B 1 73 ? 18.219 -0.395 -17.891 1 97.75 73 GLY B O 1
ATOM 3406 N N . ASP B 1 74 ? 17.969 0.03 -15.719 1 98.62 74 ASP B N 1
ATOM 3407 C CA . ASP B 1 74 ? 18.609 -1.231 -15.344 1 98.62 74 ASP B CA 1
ATOM 3408 C C . ASP B 1 74 ? 17.812 -2.422 -15.891 1 98.62 74 ASP B C 1
ATOM 3410 O O . ASP B 1 74 ? 16.594 -2.379 -15.977 1 98.62 74 ASP B O 1
ATOM 3414 N N . ALA B 1 75 ? 18.531 -3.48 -16.312 1 98.75 75 ALA B N 1
ATOM 3415 C CA . ALA B 1 75 ? 17.891 -4.703 -16.797 1 98.75 75 ALA B CA 1
ATOM 3416 C C . ALA B 1 75 ? 17.547 -5.641 -15.648 1 98.75 75 ALA B C 1
ATOM 3418 O O . ALA B 1 75 ? 18.375 -5.902 -14.781 1 98.75 75 ALA B O 1
ATOM 3419 N N . VAL B 1 76 ? 16.344 -6.098 -15.617 1 98.94 76 VAL B N 1
ATOM 3420 C CA . VAL B 1 76 ? 15.875 -7.035 -14.602 1 98.94 76 VAL B CA 1
ATOM 3421 C C . VAL B 1 76 ? 15.266 -8.266 -15.273 1 98.94 76 VAL B C 1
ATOM 3423 O O . VAL B 1 76 ? 14.352 -8.148 -16.094 1 98.94 76 VAL B O 1
ATOM 3426 N N . LEU B 1 77 ? 15.836 -9.453 -14.977 1 98.94 77 LEU B N 1
ATOM 3427 C CA . LEU B 1 77 ? 15.297 -10.727 -15.453 1 98.94 77 LEU B CA 1
ATOM 3428 C C . LEU B 1 77 ? 14.07 -11.133 -14.641 1 98.94 77 LEU B C 1
ATOM 3430 O O . LEU B 1 77 ? 13.992 -10.852 -13.445 1 98.94 77 LEU B O 1
ATOM 3434 N N . ALA B 1 78 ? 13.141 -11.805 -15.312 1 98.94 78 ALA B N 1
ATOM 3435 C CA . ALA B 1 78 ? 11.961 -12.234 -14.562 1 98.94 78 ALA B CA 1
ATOM 3436 C C . ALA B 1 78 ? 11.297 -13.43 -15.234 1 98.94 78 ALA B C 1
ATOM 3438 O O . ALA B 1 78 ? 11.406 -13.617 -16.453 1 98.94 78 ALA B O 1
ATOM 3439 N N . SER B 1 79 ? 10.578 -14.211 -14.422 1 98.94 79 SER B N 1
ATOM 3440 C CA . SER B 1 79 ? 9.719 -15.266 -14.953 1 98.94 79 SER B CA 1
ATOM 3441 C C . SER B 1 79 ? 8.648 -14.688 -15.867 1 98.94 79 SER B C 1
ATOM 3443 O O . SER B 1 79 ? 7.957 -13.734 -15.5 1 98.94 79 SER B O 1
ATOM 3445 N N . SER B 1 80 ? 8.516 -15.289 -17.062 1 98.94 80 SER B N 1
ATOM 3446 C CA . SER B 1 80 ? 7.414 -14.875 -17.922 1 98.94 80 SER B CA 1
ATOM 3447 C C . SER B 1 80 ? 6.094 -15.492 -17.484 1 98.94 80 SER B C 1
ATOM 3449 O O . SER B 1 80 ? 5.066 -14.812 -17.453 1 98.94 80 SER B O 1
ATOM 3451 N N . PHE B 1 81 ? 6.156 -16.797 -17.125 1 98.88 81 PHE B N 1
ATOM 3452 C CA . PHE B 1 81 ? 4.969 -17.547 -16.75 1 98.88 81 PHE B CA 1
ATOM 3453 C C . PHE B 1 81 ? 4.578 -17.266 -15.312 1 98.88 81 PHE B C 1
ATOM 3455 O O . PHE B 1 81 ? 4.852 -18.062 -14.414 1 98.88 81 PHE B O 1
ATOM 3462 N N . THR B 1 82 ? 3.959 -16.125 -15.117 1 98.62 82 THR B N 1
ATOM 3463 C CA . THR B 1 82 ? 3.572 -15.68 -13.781 1 98.62 82 THR B CA 1
ATOM 3464 C C . THR B 1 82 ? 2.465 -14.633 -13.859 1 98.62 82 THR B C 1
ATOM 3466 O O . THR B 1 82 ? 1.891 -14.406 -14.93 1 98.62 82 THR B O 1
ATOM 3469 N N . PHE B 1 83 ? 2.037 -14.156 -12.719 1 98.12 83 PHE B N 1
ATOM 3470 C CA . PHE B 1 83 ? 1.055 -13.086 -12.594 1 98.12 83 PHE B CA 1
ATOM 3471 C C . PHE B 1 83 ? 1.724 -11.719 -12.703 1 98.12 83 PHE B C 1
ATOM 3473 O O . PHE B 1 83 ? 2.873 -11.547 -12.289 1 98.12 83 PHE B O 1
ATOM 3480 N N . ALA B 1 84 ? 1.071 -10.703 -13.148 1 98.56 84 ALA B N 1
ATOM 3481 C CA . ALA B 1 84 ? 1.617 -9.391 -13.469 1 98.56 84 ALA B CA 1
ATOM 3482 C C . ALA B 1 84 ? 2.191 -8.719 -12.227 1 98.56 84 ALA B C 1
ATOM 3484 O O . ALA B 1 84 ? 3.174 -7.977 -12.305 1 98.56 84 ALA B O 1
ATOM 3485 N N . ALA B 1 85 ? 1.605 -8.938 -11.055 1 98.5 85 ALA B N 1
ATOM 3486 C CA . ALA B 1 85 ? 2.047 -8.297 -9.82 1 98.5 85 ALA B CA 1
ATOM 3487 C C . ALA B 1 85 ? 3.51 -8.617 -9.531 1 98.5 85 ALA B C 1
ATOM 3489 O O . ALA B 1 85 ? 4.195 -7.848 -8.852 1 98.5 85 ALA B O 1
ATOM 3490 N N . SER B 1 86 ? 4.004 -9.742 -10.016 1 98.5 86 SER B N 1
ATOM 3491 C CA . SER B 1 86 ? 5.387 -10.164 -9.797 1 98.5 86 SER B CA 1
ATOM 3492 C C . SER B 1 86 ? 6.363 -9.234 -10.508 1 98.5 86 SER B C 1
ATOM 3494 O O . SER B 1 86 ? 7.52 -9.109 -10.102 1 98.5 86 SER B O 1
ATOM 3496 N N . VAL B 1 87 ? 5.906 -8.562 -11.609 1 98.81 87 VAL B N 1
ATOM 3497 C CA . VAL B 1 87 ? 6.883 -7.895 -12.469 1 98.81 87 VAL B CA 1
ATOM 3498 C C . VAL B 1 87 ? 6.512 -6.422 -12.625 1 98.81 87 VAL B C 1
ATOM 3500 O O . VAL B 1 87 ? 7.328 -5.617 -13.078 1 98.81 87 VAL B O 1
ATOM 3503 N N . ASN B 1 88 ? 5.297 -6 -12.172 1 98.88 88 ASN B N 1
ATOM 3504 C CA . ASN B 1 88 ? 4.883 -4.605 -12.266 1 98.88 88 ASN B CA 1
ATOM 3505 C C . ASN B 1 88 ? 5.891 -3.674 -11.594 1 98.88 88 ASN B C 1
ATOM 3507 O O . ASN B 1 88 ? 6.168 -2.584 -12.094 1 98.88 88 ASN B O 1
ATOM 3511 N N . PRO B 1 89 ? 6.512 -4.055 -10.453 1 98.88 89 PRO B N 1
ATOM 3512 C CA . PRO B 1 89 ? 7.469 -3.17 -9.781 1 98.88 89 PRO B CA 1
ATOM 3513 C C . PRO B 1 89 ? 8.664 -2.822 -10.664 1 98.88 89 PRO B C 1
ATOM 3515 O O . PRO B 1 89 ? 9.305 -1.786 -10.461 1 98.88 89 PRO B O 1
ATOM 3518 N N . ILE B 1 90 ? 9.016 -3.729 -11.633 1 98.94 90 ILE B N 1
ATOM 3519 C CA . ILE B 1 90 ? 10.07 -3.412 -12.586 1 98.94 90 ILE B CA 1
ATOM 3520 C C . ILE B 1 90 ? 9.727 -2.125 -13.328 1 98.94 90 ILE B C 1
ATOM 3522 O O . ILE B 1 90 ? 10.602 -1.297 -13.594 1 98.94 90 ILE B O 1
ATOM 3526 N N . MET B 1 91 ? 8.43 -1.943 -13.625 1 98.69 91 MET B N 1
ATOM 3527 C CA . MET B 1 91 ? 7.949 -0.759 -14.328 1 98.69 91 MET B CA 1
ATOM 3528 C C . MET B 1 91 ? 7.914 0.451 -13.398 1 98.69 91 MET B C 1
ATOM 3530 O O . MET B 1 91 ? 8.156 1.579 -13.836 1 98.69 91 MET B O 1
ATOM 3534 N N . TYR B 1 92 ? 7.602 0.239 -12.055 1 98.69 92 TYR B N 1
ATOM 3535 C CA . TYR B 1 92 ? 7.602 1.338 -11.094 1 98.69 92 TYR B CA 1
ATOM 3536 C C . TYR B 1 92 ? 8.938 2.076 -11.109 1 98.69 92 TYR B C 1
ATOM 3538 O O . TYR B 1 92 ? 8.977 3.307 -11.047 1 98.69 92 TYR B O 1
ATOM 3546 N N . GLU B 1 93 ? 10.016 1.286 -11.242 1 98.69 93 GLU B N 1
ATOM 3547 C CA . GLU B 1 93 ? 11.367 1.828 -11.133 1 98.69 93 GLU B CA 1
ATOM 3548 C C . GLU B 1 93 ? 11.945 2.15 -12.508 1 98.69 93 GLU B C 1
ATOM 3550 O O . GLU B 1 93 ? 13.141 2.428 -12.633 1 98.69 93 GLU B O 1
ATOM 3555 N N . ARG B 1 94 ? 11.117 2.104 -13.578 1 98.38 94 ARG B N 1
ATOM 3556 C CA . ARG B 1 94 ? 11.516 2.408 -14.953 1 98.38 94 ARG B CA 1
ATOM 3557 C C . ARG B 1 94 ? 12.672 1.517 -15.398 1 98.38 94 ARG B C 1
ATOM 3559 O O . ARG B 1 94 ? 13.586 1.976 -16.078 1 98.38 94 ARG B O 1
ATOM 3566 N N . CYS B 1 95 ? 12.672 0.269 -14.914 1 98.62 95 CYS B N 1
ATOM 3567 C CA . CYS B 1 95 ? 13.648 -0.732 -15.336 1 98.62 95 CYS B CA 1
ATOM 3568 C C . CYS B 1 95 ? 13.203 -1.419 -16.625 1 98.62 95 CYS B C 1
ATOM 3570 O O . CYS B 1 95 ? 12.062 -1.234 -17.062 1 98.62 95 CYS B O 1
ATOM 3572 N N . GLU B 1 96 ? 14.117 -2.133 -17.234 1 98.25 96 GLU B N 1
ATOM 3573 C CA . GLU B 1 96 ? 13.828 -2.92 -18.422 1 98.25 96 GLU B CA 1
ATOM 3574 C C . GLU B 1 96 ? 13.656 -4.398 -18.094 1 98.25 96 GLU B C 1
ATOM 3576 O O . GLU B 1 96 ? 14.633 -5.086 -17.766 1 98.25 96 GLU B O 1
ATOM 3581 N N . PRO B 1 97 ? 12.484 -4.898 -18.219 1 98.75 97 PRO B N 1
ATOM 3582 C CA . PRO B 1 97 ? 12.305 -6.324 -17.953 1 98.75 97 PRO B CA 1
ATOM 3583 C C . PRO B 1 97 ? 12.82 -7.207 -19.094 1 98.75 97 PRO B C 1
ATOM 3585 O O . PRO B 1 97 ? 12.719 -6.832 -20.266 1 98.75 97 PRO B O 1
ATOM 3588 N N . ILE B 1 98 ? 13.383 -8.266 -18.781 1 98.94 98 ILE B N 1
ATOM 3589 C CA . ILE B 1 98 ? 13.695 -9.367 -19.688 1 98.94 98 ILE B CA 1
ATOM 3590 C C . ILE B 1 98 ? 13 -10.641 -19.234 1 98.94 98 ILE B C 1
ATOM 3592 O O . ILE B 1 98 ? 13.367 -11.227 -18.203 1 98.94 98 ILE B O 1
ATOM 3596 N N . PHE B 1 99 ? 12.039 -11.086 -20.016 1 98.94 99 PHE B N 1
ATOM 3597 C CA . PHE B 1 99 ? 11.203 -12.203 -19.609 1 98.94 99 PHE B CA 1
ATOM 3598 C C . PHE B 1 99 ? 11.781 -13.531 -20.094 1 98.94 99 PHE B C 1
ATOM 3600 O O . PHE B 1 99 ? 12.195 -13.641 -21.25 1 98.94 99 PHE B O 1
ATOM 3607 N N . ILE B 1 100 ? 11.805 -14.469 -19.219 1 98.94 100 ILE B N 1
ATOM 3608 C CA . ILE B 1 100 ? 12.359 -15.789 -19.516 1 98.94 100 ILE B CA 1
ATOM 3609 C C . ILE B 1 100 ? 11.258 -16.844 -19.391 1 98.94 100 ILE B C 1
ATOM 3611 O O . ILE B 1 100 ? 10.531 -16.875 -18.406 1 98.94 100 ILE B O 1
ATOM 3615 N N . ASP B 1 101 ? 11.156 -17.75 -20.297 1 98.94 101 ASP B N 1
ATOM 3616 C CA . ASP B 1 101 ? 10.117 -18.766 -20.359 1 98.94 101 ASP B CA 1
ATOM 3617 C C . ASP B 1 101 ? 10.375 -19.859 -19.328 1 98.94 101 ASP B C 1
ATOM 3619 O O . ASP B 1 101 ? 11.422 -19.875 -18.672 1 98.94 101 ASP B O 1
ATOM 3623 N N . CYS B 1 102 ? 9.367 -20.672 -19.141 1 98.88 102 CYS B N 1
ATOM 3624 C CA . CYS B 1 102 ? 9.469 -21.766 -18.188 1 98.88 102 CYS B CA 1
ATOM 3625 C C . CYS B 1 102 ? 9.945 -23.047 -18.875 1 98.88 102 CYS B C 1
ATOM 3627 O O . CYS B 1 102 ? 10.117 -23.062 -20.094 1 98.88 102 CYS B O 1
ATOM 3629 N N . ASP B 1 103 ? 10.359 -24.078 -18.094 1 98.69 103 ASP B N 1
ATOM 3630 C CA . ASP B 1 103 ? 10.609 -25.422 -18.609 1 98.69 103 ASP B CA 1
ATOM 3631 C C . ASP B 1 103 ? 9.539 -26.406 -18.141 1 98.69 103 ASP B C 1
ATOM 3633 O O . ASP B 1 103 ? 8.422 -26 -17.812 1 98.69 103 ASP B O 1
ATOM 3637 N N . GLU B 1 104 ? 9.766 -27.641 -18.156 1 98.25 104 GLU B N 1
ATOM 3638 C CA . GLU B 1 104 ? 8.766 -28.672 -17.875 1 98.25 104 GLU B CA 1
ATOM 3639 C C . GLU B 1 104 ? 8.312 -28.609 -16.422 1 98.25 104 GLU B C 1
ATOM 3641 O O . GLU B 1 104 ? 7.273 -29.172 -16.062 1 98.25 104 GLU B O 1
ATOM 3646 N N . SER B 1 105 ? 9.109 -27.984 -15.547 1 98.5 105 SER B N 1
ATOM 3647 C CA . SER B 1 105 ? 8.719 -27.797 -14.156 1 98.5 105 SER B CA 1
ATOM 3648 C C . SER B 1 105 ? 7.684 -26.688 -14.008 1 98.5 105 SER B C 1
ATOM 3650 O O . SER B 1 105 ? 7.129 -26.484 -12.93 1 98.5 105 SER B O 1
ATOM 3652 N N . TRP B 1 106 ? 7.406 -25.922 -15.086 1 98.81 106 TRP B N 1
ATOM 3653 C CA . TRP B 1 106 ? 6.496 -24.781 -15.188 1 98.81 106 TRP B CA 1
ATOM 3654 C C . TRP B 1 106 ? 7.133 -23.516 -14.625 1 98.81 106 TRP B C 1
ATOM 3656 O O . TRP B 1 106 ? 6.602 -22.422 -14.797 1 98.81 106 TRP B O 1
ATOM 3666 N N . ASN B 1 107 ? 8.219 -23.609 -13.906 1 98.88 107 ASN B N 1
ATOM 3667 C CA . ASN B 1 107 ? 8.984 -22.453 -13.43 1 98.88 107 ASN B CA 1
ATOM 3668 C C . ASN B 1 107 ? 10.086 -22.078 -14.414 1 98.88 107 ASN B C 1
ATOM 3670 O O . ASN B 1 107 ? 10.344 -22.797 -15.375 1 98.88 107 ASN B O 1
ATOM 3674 N N . LEU B 1 108 ? 10.68 -20.969 -14.211 1 98.94 108 LEU B N 1
ATOM 3675 C CA . LEU B 1 108 ? 11.688 -20.375 -15.078 1 98.94 108 LEU B CA 1
ATOM 3676 C C . LEU B 1 108 ? 12.75 -21.406 -15.445 1 98.94 108 LEU B C 1
ATOM 3678 O O . LEU B 1 108 ? 13.242 -22.141 -14.57 1 98.94 108 LEU B O 1
ATOM 3682 N N . SER B 1 109 ? 13.117 -21.516 -16.734 1 98.94 109 SER B N 1
ATOM 3683 C CA . SER B 1 109 ? 14.109 -22.453 -17.25 1 98.94 109 SER B CA 1
ATOM 3684 C C . SER B 1 109 ? 15.523 -21.953 -16.969 1 98.94 109 SER B C 1
ATOM 3686 O O . SER B 1 109 ? 15.938 -20.906 -17.469 1 98.94 109 SER B O 1
ATOM 3688 N N . PRO B 1 110 ? 16.297 -22.75 -16.266 1 98.88 110 PRO B N 1
ATOM 3689 C CA . PRO B 1 110 ? 17.688 -22.359 -16.062 1 98.88 110 PRO B CA 1
ATOM 3690 C C . PRO B 1 110 ? 18.469 -22.25 -17.375 1 98.88 110 PRO B C 1
ATOM 3692 O O . PRO B 1 110 ? 19.328 -21.375 -17.516 1 98.88 110 PRO B O 1
ATOM 3695 N N . LYS B 1 111 ? 18.156 -23.156 -18.281 1 98.88 111 LYS B N 1
ATOM 3696 C CA . LYS B 1 111 ? 18.828 -23.094 -19.594 1 98.88 111 LYS B CA 1
ATOM 3697 C C . LYS B 1 111 ? 18.531 -21.766 -20.281 1 98.88 111 LYS B C 1
ATOM 3699 O O . LYS B 1 111 ? 19.453 -21.109 -20.781 1 98.88 111 LYS B O 1
ATOM 3704 N N . LEU B 1 112 ? 17.328 -21.359 -20.328 1 98.94 112 LEU B N 1
ATOM 3705 C CA . LEU B 1 112 ? 16.953 -20.109 -20.969 1 98.94 112 LEU B CA 1
ATOM 3706 C C . LEU B 1 112 ? 17.469 -18.906 -20.188 1 98.94 112 LEU B C 1
ATOM 3708 O O . LEU B 1 112 ? 17.766 -17.859 -20.766 1 98.94 112 LEU B O 1
ATOM 3712 N N . LEU B 1 113 ? 17.562 -19.062 -18.859 1 98.94 113 LEU B N 1
ATOM 3713 C CA . LEU B 1 113 ? 18.172 -18.031 -18.047 1 98.94 113 LEU B CA 1
ATOM 3714 C C . LEU B 1 113 ? 19.594 -17.734 -18.5 1 98.94 113 LEU B C 1
ATOM 3716 O O . LEU B 1 113 ? 19.969 -16.578 -18.672 1 98.94 113 LEU B O 1
ATOM 3720 N N . LYS B 1 114 ? 20.359 -18.766 -18.703 1 98.75 114 LYS B N 1
ATOM 3721 C CA . LYS B 1 114 ? 21.719 -18.609 -19.188 1 98.75 114 LYS B CA 1
ATOM 3722 C C . LYS B 1 114 ? 21.75 -17.891 -20.531 1 98.75 114 LYS B C 1
ATOM 3724 O O . LYS B 1 114 ? 22.562 -17 -20.766 1 98.75 114 LYS B O 1
ATOM 3729 N N . ASP B 1 115 ? 20.875 -18.297 -21.391 1 98.75 115 ASP B N 1
ATOM 3730 C CA . ASP B 1 115 ? 20.781 -17.688 -22.703 1 98.75 115 ASP B CA 1
ATOM 3731 C C . ASP B 1 115 ? 20.453 -16.203 -22.594 1 98.75 115 ASP B C 1
ATOM 3733 O O . ASP B 1 115 ? 21.016 -15.375 -23.328 1 98.75 115 ASP B O 1
ATOM 3737 N N . ALA B 1 116 ? 19.547 -15.883 -21.75 1 98.81 116 ALA B N 1
ATOM 3738 C CA . ALA B 1 116 ? 19.109 -14.5 -21.562 1 98.81 116 ALA B CA 1
ATOM 3739 C C . ALA B 1 116 ? 20.266 -13.625 -21.094 1 98.81 116 ALA B C 1
ATOM 3741 O O . ALA B 1 116 ? 20.422 -12.492 -21.562 1 98.81 116 ALA B O 1
ATOM 3742 N N . ILE B 1 117 ? 21.016 -14.117 -20.156 1 98.69 117 ILE B N 1
ATOM 3743 C CA . ILE B 1 117 ? 22.156 -13.375 -19.625 1 98.69 117 ILE B CA 1
ATOM 3744 C C . ILE B 1 117 ? 23.172 -13.148 -20.734 1 98.69 117 ILE B C 1
ATOM 3746 O O . ILE B 1 117 ? 23.672 -12.031 -20.906 1 98.69 117 ILE B O 1
ATOM 3750 N N . ASN B 1 118 ? 23.391 -14.18 -21.531 1 97.75 118 ASN B N 1
ATOM 3751 C CA . ASN B 1 118 ? 24.391 -14.109 -22.609 1 97.75 118 ASN B CA 1
ATOM 3752 C C . ASN B 1 118 ? 23.953 -13.148 -23.703 1 97.75 118 ASN B C 1
ATOM 3754 O O . ASN B 1 118 ? 24.797 -12.5 -24.328 1 97.75 118 ASN B O 1
ATOM 3758 N N . LYS B 1 119 ? 22.719 -13.023 -23.938 1 96.62 119 LYS B N 1
ATOM 3759 C CA . LYS B 1 119 ? 22.203 -12.258 -25.062 1 96.62 119 LYS B CA 1
ATOM 3760 C C . LYS B 1 119 ? 21.906 -10.812 -24.656 1 96.62 119 LYS B C 1
ATOM 3762 O O . LYS B 1 119 ? 21.656 -9.961 -25.516 1 96.62 119 LYS B O 1
ATOM 3767 N N . SER B 1 120 ? 21.922 -10.578 -23.375 1 96.31 120 SER B N 1
ATOM 3768 C CA . SER B 1 120 ? 21.531 -9.258 -22.906 1 96.31 120 SER B CA 1
ATOM 3769 C C . SER B 1 120 ? 22.594 -8.211 -23.266 1 96.31 120 SER B C 1
ATOM 3771 O O . SER B 1 120 ? 23.781 -8.453 -23.125 1 96.31 120 SER B O 1
ATOM 3773 N N . ASP B 1 121 ? 22.109 -6.992 -23.734 1 93.81 121 ASP B N 1
ATOM 3774 C CA . ASP B 1 121 ? 23.016 -5.891 -24.047 1 93.81 121 ASP B CA 1
ATOM 3775 C C . ASP B 1 121 ? 23.625 -5.293 -22.781 1 93.81 121 ASP B C 1
ATOM 3777 O O . ASP B 1 121 ? 24.734 -4.75 -22.797 1 93.81 121 ASP B O 1
ATOM 3781 N N . LYS B 1 122 ? 22.875 -5.199 -21.766 1 94.5 122 LYS B N 1
ATOM 3782 C CA . LYS B 1 122 ? 23.297 -4.723 -20.453 1 94.5 122 LYS B CA 1
ATOM 3783 C C . LYS B 1 122 ? 23.25 -5.848 -19.422 1 94.5 122 LYS B C 1
ATOM 3785 O O . LYS B 1 122 ? 22.328 -6.668 -19.422 1 94.5 122 LYS B O 1
ATOM 3790 N N . LYS B 1 123 ? 24.281 -5.812 -18.594 1 97.56 123 LYS B N 1
ATOM 3791 C CA . LYS B 1 123 ? 24.281 -6.828 -17.531 1 97.56 123 LYS B CA 1
ATOM 3792 C C . LYS B 1 123 ? 23.047 -6.695 -16.641 1 97.56 123 LYS B C 1
ATOM 3794 O O . LYS B 1 123 ? 22.812 -5.637 -16.047 1 97.56 123 LYS B O 1
ATOM 3799 N N . PRO B 1 124 ? 22.266 -7.758 -16.516 1 98.81 124 PRO B N 1
ATOM 3800 C CA . PRO B 1 124 ? 21.125 -7.688 -15.609 1 98.81 124 PRO B CA 1
ATOM 3801 C C . PRO B 1 124 ? 21.531 -7.539 -14.148 1 98.81 124 PRO B C 1
ATOM 3803 O O . PRO B 1 124 ? 22.516 -8.148 -13.719 1 98.81 124 PRO B O 1
ATOM 3806 N N . LYS B 1 125 ? 20.781 -6.785 -13.43 1 98.88 125 LYS B N 1
ATOM 3807 C CA . LYS B 1 125 ? 21.141 -6.508 -12.039 1 98.88 125 LYS B CA 1
ATOM 3808 C C . LYS B 1 125 ? 20.422 -7.469 -11.086 1 98.88 125 LYS B C 1
ATOM 3810 O O . LYS B 1 125 ? 20.922 -7.734 -9.992 1 98.88 125 LYS B O 1
ATOM 3815 N N . ALA B 1 126 ? 19.281 -7.973 -11.477 1 98.94 126 ALA B N 1
ATOM 3816 C CA . ALA B 1 126 ? 18.5 -8.852 -10.609 1 98.94 126 ALA B CA 1
ATOM 3817 C C . ALA B 1 126 ? 17.656 -9.828 -11.422 1 98.94 126 ALA B C 1
ATOM 3819 O O . ALA B 1 126 ? 17.422 -9.609 -12.617 1 98.94 126 ALA B O 1
ATOM 3820 N N . LEU B 1 127 ? 17.281 -10.898 -10.797 1 98.94 127 LEU B N 1
ATOM 3821 C CA . LEU B 1 127 ? 16.266 -11.852 -11.258 1 98.94 127 LEU B CA 1
ATOM 3822 C C . LEU B 1 127 ? 15.109 -11.93 -10.273 1 98.94 127 LEU B C 1
ATOM 3824 O O . LEU B 1 127 ? 15.32 -12.156 -9.078 1 98.94 127 LEU B O 1
ATOM 3828 N N . ILE B 1 128 ? 13.945 -11.656 -10.758 1 99 128 ILE B N 1
ATOM 3829 C CA . ILE B 1 128 ? 12.742 -11.992 -9.992 1 99 128 ILE B CA 1
ATOM 3830 C C . ILE B 1 128 ? 12.234 -13.359 -10.422 1 99 128 ILE B C 1
ATOM 3832 O O . ILE B 1 128 ? 11.648 -13.508 -11.5 1 99 128 ILE B O 1
ATOM 3836 N N . ILE B 1 129 ? 12.445 -14.352 -9.617 1 98.94 129 ILE B N 1
ATOM 3837 C CA . ILE B 1 129 ? 12.031 -15.719 -9.898 1 98.94 129 ILE B CA 1
ATOM 3838 C C . ILE B 1 129 ? 10.773 -16.047 -9.109 1 98.94 129 ILE B C 1
ATOM 3840 O O . ILE B 1 129 ? 10.719 -15.859 -7.895 1 98.94 129 ILE B O 1
ATOM 3844 N N . THR B 1 130 ? 9.758 -16.5 -9.766 1 98.88 130 THR B N 1
ATOM 3845 C CA . THR B 1 130 ? 8.492 -16.875 -9.133 1 98.88 130 THR B CA 1
ATOM 3846 C C . THR B 1 130 ? 8.453 -18.375 -8.852 1 98.88 130 THR B C 1
ATOM 3848 O O . THR B 1 130 ? 8.867 -19.172 -9.688 1 98.88 130 THR B O 1
ATOM 3851 N N . HIS B 1 131 ? 8.031 -18.75 -7.648 1 98.94 131 HIS B N 1
ATOM 3852 C CA . HIS B 1 131 ? 7.641 -20.125 -7.359 1 98.94 131 HIS B CA 1
ATOM 3853 C C . HIS B 1 131 ? 6.168 -20.359 -7.664 1 98.94 131 HIS B C 1
ATOM 3855 O O . HIS B 1 131 ? 5.316 -20.219 -6.781 1 98.94 131 HIS B O 1
ATOM 3861 N N . LEU B 1 132 ? 5.969 -20.75 -8.875 1 98.75 132 LEU B N 1
ATOM 3862 C CA . LEU B 1 132 ? 4.637 -20.703 -9.469 1 98.75 132 LEU B CA 1
ATOM 3863 C C . LEU B 1 132 ? 3.719 -21.734 -8.828 1 98.75 132 LEU B C 1
ATOM 3865 O O . LEU B 1 132 ? 4.113 -22.891 -8.617 1 98.75 132 LEU B O 1
ATOM 3869 N N . TYR B 1 133 ? 2.465 -21.312 -8.461 1 98.56 133 TYR B N 1
ATOM 3870 C CA . TYR B 1 133 ? 1.365 -22.109 -7.934 1 98.56 133 TYR B CA 1
ATOM 3871 C C . TYR B 1 133 ? 1.798 -22.891 -6.695 1 98.56 133 TYR B C 1
ATOM 3873 O O . TYR B 1 133 ? 1.221 -23.922 -6.375 1 98.56 133 TYR B O 1
ATOM 3881 N N . GLY B 1 134 ? 2.844 -22.438 -6.055 1 98.56 134 GLY B N 1
ATOM 3882 C CA . GLY B 1 134 ? 3.27 -23 -4.785 1 98.56 134 GLY B CA 1
ATOM 3883 C C . GLY B 1 134 ? 4.316 -24.094 -4.938 1 98.56 134 GLY B C 1
ATOM 3884 O O . GLY B 1 134 ? 4.57 -24.844 -3.998 1 98.56 134 GLY B O 1
ATOM 3885 N N . GLN B 1 135 ? 4.895 -24.234 -6.145 1 98.56 135 GLN B N 1
ATOM 3886 C CA . GLN B 1 135 ? 5.902 -25.25 -6.426 1 98.56 135 GLN B CA 1
ATOM 3887 C C . GLN B 1 135 ? 7.277 -24.625 -6.629 1 98.56 135 GLN B C 1
ATOM 3889 O O . GLN B 1 135 ? 7.395 -23.547 -7.215 1 98.56 135 GLN B O 1
ATOM 3894 N N . ALA B 1 136 ? 8.289 -25.328 -6.234 1 98.81 136 ALA B N 1
ATOM 3895 C CA . ALA B 1 136 ? 9.656 -24.812 -6.215 1 98.81 136 ALA B CA 1
ATOM 3896 C C . ALA B 1 136 ? 10.219 -24.703 -7.629 1 98.81 136 ALA B C 1
ATOM 3898 O O . ALA B 1 136 ? 9.992 -25.578 -8.469 1 98.81 136 ALA B O 1
ATOM 3899 N N . ALA B 1 137 ? 10.945 -23.641 -7.902 1 98.88 137 ALA B N 1
ATOM 3900 C CA . ALA B 1 137 ? 11.836 -23.562 -9.062 1 98.88 137 ALA B CA 1
ATOM 3901 C C . ALA B 1 137 ? 13.133 -24.328 -8.805 1 98.88 137 ALA B C 1
ATOM 3903 O O . ALA B 1 137 ? 13.406 -24.734 -7.672 1 98.88 137 ALA B O 1
ATOM 3904 N N . LYS B 1 138 ? 13.883 -24.562 -9.891 1 98.81 138 LYS B N 1
ATOM 3905 C CA . LYS B 1 138 ? 15.164 -25.25 -9.789 1 98.81 138 LYS B CA 1
ATOM 3906 C C . LYS B 1 138 ? 16.234 -24.344 -9.211 1 98.81 138 LYS B C 1
ATOM 3908 O O . LYS B 1 138 ? 17.156 -23.922 -9.93 1 98.81 138 LYS B O 1
ATOM 3913 N N . MET B 1 139 ? 16.172 -24.156 -7.891 1 98.81 139 MET B N 1
ATOM 3914 C CA . MET B 1 139 ? 16.891 -23.062 -7.238 1 98.81 139 MET B CA 1
ATOM 3915 C C . MET B 1 139 ? 18.391 -23.344 -7.215 1 98.81 139 MET B C 1
ATOM 3917 O O . MET B 1 139 ? 19.203 -22.406 -7.254 1 98.81 139 MET B O 1
ATOM 3921 N N . ASP B 1 140 ? 18.828 -24.641 -7.191 1 98.75 140 ASP B N 1
ATOM 3922 C CA . ASP B 1 140 ? 20.266 -24.891 -7.246 1 98.75 140 ASP B CA 1
ATOM 3923 C C . ASP B 1 140 ? 20.875 -24.312 -8.516 1 98.75 140 ASP B C 1
ATOM 3925 O O . ASP B 1 140 ? 21.859 -23.594 -8.461 1 98.75 140 ASP B O 1
ATOM 3929 N N . GLU B 1 141 ? 20.328 -24.656 -9.648 1 98.81 141 GLU B N 1
ATOM 3930 C CA . GLU B 1 141 ? 20.828 -24.188 -10.93 1 98.81 141 GLU B CA 1
ATOM 3931 C C . GLU B 1 141 ? 20.719 -22.672 -11.039 1 98.81 141 GLU B C 1
ATOM 3933 O O . GLU B 1 141 ? 21.641 -22 -11.5 1 98.81 141 GLU B O 1
ATOM 3938 N N . ILE B 1 142 ? 19.641 -22.109 -10.617 1 98.88 142 ILE B N 1
ATOM 3939 C CA . ILE B 1 142 ? 19.375 -20.672 -10.727 1 98.88 142 ILE B CA 1
ATOM 3940 C C . ILE B 1 142 ? 20.375 -19.891 -9.875 1 98.88 142 ILE B C 1
ATOM 3942 O O . ILE B 1 142 ? 20.953 -18.906 -10.336 1 98.88 142 ILE B O 1
ATOM 3946 N N . VAL B 1 143 ? 20.547 -20.344 -8.633 1 98.88 143 VAL B N 1
ATOM 3947 C CA . VAL B 1 143 ? 21.469 -19.672 -7.73 1 98.88 143 VAL B CA 1
ATOM 3948 C C . VAL B 1 143 ? 22.891 -19.719 -8.312 1 98.88 143 VAL B C 1
ATOM 3950 O O . VAL B 1 143 ? 23.609 -18.734 -8.281 1 98.88 143 VAL B O 1
ATOM 3953 N N . GLU B 1 144 ? 23.25 -20.875 -8.82 1 98.88 144 GLU B N 1
ATOM 3954 C CA . GLU B 1 144 ? 24.578 -21.031 -9.414 1 98.88 144 GLU B CA 1
ATOM 3955 C C . GLU B 1 144 ? 24.781 -20.047 -10.562 1 98.88 144 GLU B C 1
ATOM 3957 O O . GLU B 1 144 ? 25.781 -19.328 -10.609 1 98.88 144 GLU B O 1
ATOM 3962 N N . ILE B 1 145 ? 23.859 -20 -11.477 1 98.88 145 ILE B N 1
ATOM 3963 C CA . ILE B 1 145 ? 23.938 -19.141 -12.656 1 98.88 145 ILE B CA 1
ATOM 3964 C C . ILE B 1 145 ? 24 -17.672 -12.227 1 98.88 145 ILE B C 1
ATOM 3966 O O . ILE B 1 145 ? 24.844 -16.922 -12.711 1 98.88 145 ILE B O 1
ATOM 3970 N N . CYS B 1 146 ? 23.141 -17.234 -11.281 1 98.88 146 CYS B N 1
ATOM 3971 C CA . CYS B 1 146 ? 23.078 -15.836 -10.859 1 98.88 146 CYS B CA 1
ATOM 3972 C C . CYS B 1 146 ? 24.344 -15.445 -10.086 1 98.88 146 CYS B C 1
ATOM 3974 O O . CYS B 1 146 ? 24.859 -14.344 -10.273 1 98.88 146 CYS B O 1
ATOM 3976 N N . THR B 1 147 ? 24.797 -16.344 -9.227 1 98.62 147 THR B N 1
ATOM 3977 C CA . THR B 1 147 ? 26 -16.062 -8.461 1 98.62 147 THR B CA 1
ATOM 3978 C C . THR B 1 147 ? 27.203 -15.875 -9.398 1 98.62 147 THR B C 1
ATOM 3980 O O . THR B 1 147 ? 27.969 -14.93 -9.234 1 98.62 147 THR B O 1
ATOM 3983 N N . GLU B 1 148 ? 27.312 -16.734 -10.375 1 98.44 148 GLU B N 1
ATOM 3984 C CA . GLU B 1 148 ? 28.422 -16.656 -11.328 1 98.44 148 GLU B CA 1
ATOM 3985 C C . GLU B 1 148 ? 28.391 -15.352 -12.117 1 98.44 148 GLU B C 1
ATOM 3987 O O . GLU B 1 148 ? 29.422 -14.898 -12.617 1 98.44 148 GLU B O 1
ATOM 3992 N N . ASN B 1 149 ? 27.281 -14.75 -12.219 1 98.62 149 ASN B N 1
ATOM 3993 C CA . ASN B 1 149 ? 27.141 -13.555 -13.031 1 98.62 149 ASN B CA 1
ATOM 3994 C C . ASN B 1 149 ? 26.859 -12.32 -12.172 1 98.62 149 ASN B C 1
ATOM 3996 O O . ASN B 1 149 ? 26.562 -11.25 -12.695 1 98.62 149 ASN B O 1
ATOM 4000 N N . ASN B 1 150 ? 26.938 -12.438 -10.836 1 98.5 150 ASN B N 1
ATOM 4001 C CA . ASN B 1 150 ? 26.734 -11.344 -9.891 1 98.5 150 ASN B CA 1
ATOM 4002 C C . ASN B 1 150 ? 25.359 -10.695 -10.086 1 98.5 150 ASN B C 1
ATOM 4004 O O . ASN B 1 150 ? 25.266 -9.477 -10.227 1 98.5 150 ASN B O 1
ATOM 4008 N N . ILE B 1 151 ? 24.344 -11.484 -10.211 1 98.94 151 ILE B N 1
ATOM 4009 C CA . ILE B 1 151 ? 22.953 -11.062 -10.344 1 98.94 151 ILE B CA 1
ATOM 4010 C C . ILE B 1 151 ? 22.203 -11.336 -9.047 1 98.94 151 ILE B C 1
ATOM 4012 O O . ILE B 1 151 ? 22.219 -12.461 -8.539 1 98.94 151 ILE B O 1
ATOM 4016 N N . ALA B 1 152 ? 21.562 -10.328 -8.438 1 98.94 152 ALA B N 1
ATOM 4017 C CA . ALA B 1 152 ? 20.781 -10.5 -7.215 1 98.94 152 ALA B CA 1
ATOM 4018 C C . ALA B 1 152 ? 19.531 -11.344 -7.477 1 98.94 152 ALA B C 1
ATOM 4020 O O . ALA B 1 152 ? 18.922 -11.242 -8.539 1 98.94 152 ALA B O 1
ATOM 4021 N N . ILE B 1 153 ? 19.156 -12.172 -6.535 1 98.94 153 ILE B N 1
ATOM 4022 C CA . ILE B 1 153 ? 17.984 -13.039 -6.695 1 98.94 153 ILE B CA 1
ATOM 4023 C C . ILE B 1 153 ? 16.859 -12.57 -5.766 1 98.94 153 ILE B C 1
ATOM 4025 O O . ILE B 1 153 ? 17.031 -12.547 -4.543 1 98.94 153 ILE B O 1
ATOM 4029 N N . ILE B 1 154 ? 15.82 -12.188 -6.309 1 99 154 ILE B N 1
ATOM 4030 C CA . ILE B 1 154 ? 14.586 -11.891 -5.602 1 99 154 ILE B CA 1
ATOM 4031 C C . ILE B 1 154 ? 13.578 -13.016 -5.832 1 99 154 ILE B C 1
ATOM 4033 O O . ILE B 1 154 ? 13.133 -13.242 -6.961 1 99 154 ILE B O 1
ATOM 4037 N N . GLU B 1 155 ? 13.195 -13.711 -4.77 1 99 155 GLU B N 1
ATOM 4038 C CA . GLU B 1 155 ? 12.195 -14.773 -4.867 1 99 155 GLU B CA 1
ATOM 4039 C C . GLU B 1 155 ? 10.789 -14.227 -4.672 1 99 155 GLU B C 1
ATOM 4041 O O . GLU B 1 155 ? 10.445 -13.75 -3.59 1 99 155 GLU B O 1
ATOM 4046 N N . ASP B 1 156 ? 10.031 -14.258 -5.762 1 98.94 156 ASP B N 1
ATOM 4047 C CA . ASP B 1 156 ? 8.594 -14.102 -5.59 1 98.94 156 ASP B CA 1
ATOM 4048 C C . ASP B 1 156 ? 7.961 -15.391 -5.074 1 98.94 156 ASP B C 1
ATOM 4050 O O . ASP B 1 156 ? 7.566 -16.25 -5.863 1 98.94 156 ASP B O 1
ATOM 4054 N N . ALA B 1 157 ? 7.789 -15.484 -3.807 1 98.94 157 ALA B N 1
ATOM 4055 C CA . ALA B 1 157 ? 7.188 -16.625 -3.127 1 98.94 157 ALA B CA 1
ATOM 4056 C C . ALA B 1 157 ? 5.777 -16.297 -2.643 1 98.94 157 ALA B C 1
ATOM 4058 O O . ALA B 1 157 ? 5.301 -16.875 -1.661 1 98.94 157 ALA B O 1
ATOM 4059 N N . ALA B 1 158 ? 5.145 -15.336 -3.289 1 98.75 158 ALA B N 1
ATOM 4060 C CA . ALA B 1 158 ? 3.791 -14.914 -2.938 1 98.75 158 ALA B CA 1
ATOM 4061 C C . ALA B 1 158 ? 2.854 -16.109 -2.842 1 98.75 158 ALA B C 1
ATOM 4063 O O . ALA B 1 158 ? 1.916 -16.109 -2.039 1 98.75 158 ALA B O 1
ATOM 4064 N N . GLU B 1 159 ? 3.121 -17.156 -3.572 1 98.56 159 GLU B N 1
ATOM 4065 C CA . GLU B 1 159 ? 2.23 -18.312 -3.664 1 98.56 159 GLU B CA 1
ATOM 4066 C C . GLU B 1 159 ? 2.822 -19.531 -2.953 1 98.56 159 GLU B C 1
ATOM 4068 O O . GLU B 1 159 ? 2.24 -20.609 -2.98 1 98.56 159 GLU B O 1
ATOM 4073 N N . ALA B 1 160 ? 3.963 -19.328 -2.234 1 98.88 160 ALA B N 1
ATOM 4074 C CA . ALA B 1 160 ? 4.727 -20.547 -1.987 1 98.88 160 ALA B CA 1
ATOM 4075 C C . ALA B 1 160 ? 5.066 -20.703 -0.507 1 98.88 160 ALA B C 1
ATOM 4077 O O . ALA B 1 160 ? 5.863 -21.562 -0.127 1 98.88 160 ALA B O 1
ATOM 4078 N N . LEU B 1 161 ? 4.504 -19.828 0.381 1 98.88 161 LEU B N 1
ATOM 4079 C CA . LEU B 1 161 ? 4.715 -20.047 1.808 1 98.88 161 LEU B CA 1
ATOM 4080 C C . LEU B 1 161 ? 4.289 -21.453 2.207 1 98.88 161 LEU B C 1
ATOM 4082 O O . LEU B 1 161 ? 3.199 -21.906 1.846 1 98.88 161 LEU B O 1
ATOM 4086 N N . GLY B 1 162 ? 5.125 -22.125 2.955 1 98.81 162 GLY B N 1
ATOM 4087 C CA . GLY B 1 162 ? 4.863 -23.5 3.314 1 98.81 162 GLY B CA 1
ATOM 4088 C C . GLY B 1 162 ? 5.562 -24.5 2.408 1 98.81 162 GLY B C 1
ATOM 4089 O O . GLY B 1 162 ? 5.578 -25.703 2.688 1 98.81 162 GLY B O 1
ATOM 4090 N N . GLY B 1 163 ? 6.145 -24.047 1.298 1 98.81 163 GLY B N 1
ATOM 4091 C CA . GLY B 1 163 ? 6.941 -24.875 0.407 1 98.81 163 GLY B CA 1
ATOM 4092 C C . GLY B 1 163 ? 8.414 -24.859 0.75 1 98.81 163 GLY B C 1
ATOM 4093 O O . GLY B 1 163 ? 8.922 -23.906 1.337 1 98.81 163 GLY B O 1
ATOM 4094 N N . PHE B 1 164 ? 9.078 -25.906 0.321 1 98.81 164 PHE B N 1
ATOM 4095 C CA . PHE B 1 164 ? 10.492 -26.078 0.666 1 98.81 164 PHE B CA 1
ATOM 4096 C C . PHE B 1 164 ? 11.273 -26.641 -0.513 1 98.81 164 PHE B C 1
ATOM 4098 O O . PHE B 1 164 ? 10.711 -27.344 -1.355 1 98.81 164 PHE B O 1
ATOM 4105 N N . TYR B 1 165 ? 12.484 -26.297 -0.623 1 98.88 165 TYR B N 1
ATOM 4106 C CA . TYR B 1 165 ? 13.477 -26.859 -1.531 1 98.88 165 TYR B CA 1
ATOM 4107 C C . TYR B 1 165 ? 14.742 -27.25 -0.782 1 98.88 165 TYR B C 1
ATOM 4109 O O . TYR B 1 165 ? 15.438 -26.375 -0.24 1 98.88 165 TYR B O 1
ATOM 4117 N N . LYS B 1 166 ? 15.039 -28.547 -0.73 1 98.38 166 LYS B N 1
ATOM 4118 C CA . LYS B 1 166 ? 16.172 -29.094 0.007 1 98.38 166 LYS B CA 1
ATOM 4119 C C . LYS B 1 166 ? 16.188 -28.609 1.449 1 98.38 166 LYS B C 1
ATOM 4121 O O . LYS B 1 166 ? 17.219 -28.156 1.951 1 98.38 166 LYS B O 1
ATOM 4126 N N . GLY B 1 167 ? 15.016 -28.547 2.047 1 97.75 167 GLY B N 1
ATOM 4127 C CA . GLY B 1 167 ? 14.859 -28.234 3.457 1 97.75 167 GLY B CA 1
ATOM 4128 C C . GLY B 1 167 ? 14.812 -26.75 3.734 1 97.75 167 GLY B C 1
ATOM 4129 O O . GLY B 1 167 ? 14.57 -26.328 4.871 1 97.75 167 GLY B O 1
ATOM 4130 N N . LYS B 1 168 ? 15.023 -25.938 2.762 1 98.69 168 LYS B N 1
ATOM 4131 C CA . LYS B 1 168 ? 14.953 -24.5 2.918 1 98.69 168 LYS B CA 1
ATOM 4132 C C . LYS B 1 168 ? 13.609 -23.953 2.441 1 98.69 168 LYS B C 1
ATOM 4134 O O . LYS B 1 168 ? 13.102 -24.375 1.396 1 98.69 168 LYS B O 1
ATOM 4139 N N . ALA B 1 169 ? 13.047 -23.094 3.277 1 98.88 169 ALA B N 1
ATOM 4140 C CA . ALA B 1 169 ? 11.766 -22.516 2.895 1 98.88 169 ALA B CA 1
ATOM 4141 C C . ALA B 1 169 ? 11.883 -21.734 1.589 1 98.88 169 ALA B C 1
ATOM 4143 O O . ALA B 1 169 ? 12.852 -21 1.383 1 98.88 169 ALA B O 1
ATOM 4144 N N . LEU B 1 170 ? 10.938 -21.984 0.67 1 98.94 170 LEU B N 1
ATOM 4145 C CA . LEU B 1 170 ? 10.883 -21.125 -0.507 1 98.94 170 LEU B CA 1
ATOM 4146 C C . LEU B 1 170 ? 10.719 -19.672 -0.106 1 98.94 170 LEU B C 1
ATOM 4148 O O . LEU B 1 170 ? 9.961 -19.359 0.818 1 98.94 170 LEU B O 1
ATOM 4152 N N . GLY B 1 171 ? 11.414 -18.734 -0.743 1 98.88 171 GLY B N 1
ATOM 4153 C CA . GLY B 1 171 ? 11.461 -17.328 -0.361 1 98.88 171 GLY B CA 1
ATOM 4154 C C . GLY B 1 171 ? 12.664 -16.984 0.497 1 98.88 171 GLY B C 1
ATOM 4155 O O . GLY B 1 171 ? 12.961 -15.812 0.72 1 98.88 171 GLY B O 1
ATOM 4156 N N . SER B 1 172 ? 13.391 -18.016 0.954 1 98.81 172 SER B N 1
ATOM 4157 C CA . SER B 1 172 ? 14.5 -17.75 1.865 1 98.81 172 SER B CA 1
ATOM 4158 C C . SER B 1 172 ? 15.828 -18.219 1.265 1 98.81 172 SER B C 1
ATOM 4160 O O . SER B 1 172 ? 16.812 -18.375 1.98 1 98.81 172 SER B O 1
ATOM 4162 N N . ILE B 1 173 ? 15.875 -18.5 -0.042 1 98.88 173 ILE B N 1
ATOM 4163 C CA . ILE B 1 173 ? 17.047 -19.094 -0.671 1 98.88 173 ILE B CA 1
ATOM 4164 C C . ILE B 1 173 ? 17.875 -18.016 -1.357 1 98.88 173 ILE B C 1
ATOM 4166 O O . ILE B 1 173 ? 19.109 -18 -1.26 1 98.88 173 ILE B O 1
ATOM 4170 N N . GLY B 1 174 ? 17.203 -17.062 -2.111 1 98.75 174 GLY B N 1
ATOM 4171 C CA . GLY B 1 174 ? 17.875 -15.953 -2.766 1 98.75 174 GLY B CA 1
ATOM 4172 C C . GLY B 1 174 ? 18.234 -14.82 -1.816 1 98.75 174 GLY B C 1
ATOM 4173 O O . GLY B 1 174 ? 18.406 -15.047 -0.616 1 98.75 174 GLY B O 1
ATOM 4174 N N . ASP B 1 175 ? 18.438 -13.594 -2.354 1 98.88 175 ASP B N 1
ATOM 4175 C CA . ASP B 1 175 ? 18.844 -12.438 -1.56 1 98.88 175 ASP B CA 1
ATOM 4176 C C . ASP B 1 175 ? 17.656 -11.859 -0.787 1 98.88 175 ASP B C 1
ATOM 4178 O O . ASP B 1 175 ? 17.812 -11.406 0.348 1 98.88 175 ASP B O 1
ATOM 4182 N N . ILE B 1 176 ? 16.578 -11.828 -1.434 1 98.94 176 ILE B N 1
ATOM 4183 C CA . ILE B 1 176 ? 15.344 -11.312 -0.869 1 98.94 176 ILE B CA 1
ATOM 4184 C C . ILE B 1 176 ? 14.172 -12.219 -1.26 1 98.94 176 ILE B C 1
ATOM 4186 O O . ILE B 1 176 ? 14.117 -12.711 -2.391 1 98.94 176 ILE B O 1
ATOM 4190 N N . GLY B 1 177 ? 13.305 -12.516 -0.357 1 98.94 177 GLY B N 1
ATOM 4191 C CA . GLY B 1 177 ? 12.055 -13.203 -0.637 1 98.94 177 GLY B CA 1
ATOM 4192 C C . GLY B 1 177 ? 10.828 -12.414 -0.217 1 98.94 177 GLY B C 1
ATOM 4193 O O . GLY B 1 177 ? 10.898 -11.57 0.679 1 98.94 177 GLY B O 1
ATOM 4194 N N . VAL B 1 178 ? 9.719 -12.711 -0.891 1 98.94 178 VAL B N 1
ATOM 4195 C CA . VAL B 1 178 ? 8.477 -12.008 -0.584 1 98.94 178 VAL B CA 1
ATOM 4196 C C . VAL B 1 178 ? 7.316 -12.992 -0.531 1 98.94 178 VAL B C 1
ATOM 4198 O O . VAL B 1 178 ? 7.184 -13.852 -1.405 1 98.94 178 VAL B O 1
ATOM 4201 N N . TYR B 1 179 ? 6.457 -12.906 0.512 1 98.94 179 TYR B N 1
ATOM 4202 C CA . TYR B 1 179 ? 5.238 -13.695 0.654 1 98.94 179 TYR B CA 1
ATOM 4203 C C . TYR B 1 179 ? 4 -12.812 0.527 1 98.94 179 TYR B C 1
ATOM 4205 O O . TYR B 1 179 ? 4.043 -11.625 0.856 1 98.94 179 TYR B O 1
ATOM 4213 N N . SER B 1 180 ? 2.889 -13.383 0.054 1 98.69 180 SER B N 1
ATOM 4214 C CA . SER B 1 180 ? 1.618 -12.672 -0.047 1 98.69 180 SER B CA 1
ATOM 4215 C C . SER B 1 180 ? 0.589 -13.242 0.925 1 98.69 180 SER B C 1
ATOM 4217 O O . SER B 1 180 ? 0.538 -14.453 1.145 1 98.69 180 SER B O 1
ATOM 4219 N N . PHE B 1 181 ? -0.213 -12.367 1.445 1 97.38 181 PHE B N 1
ATOM 4220 C CA . PHE B 1 181 ? -1.296 -12.758 2.338 1 97.38 181 PHE B CA 1
ATOM 4221 C C . PHE B 1 181 ? -2.635 -12.234 1.831 1 97.38 181 PHE B C 1
ATOM 4223 O O . PHE B 1 181 ? -3.504 -11.867 2.623 1 97.38 181 PHE B O 1
ATOM 4230 N N . ASN B 1 182 ? -2.695 -12.078 0.523 1 94.25 182 ASN B N 1
ATOM 4231 C CA . ASN B 1 182 ? -3.982 -11.789 -0.098 1 94.25 182 ASN B CA 1
ATOM 4232 C C . ASN B 1 182 ? -5.027 -12.844 0.257 1 94.25 182 ASN B C 1
ATOM 4234 O O . ASN B 1 182 ? -4.688 -13.914 0.762 1 94.25 182 ASN B O 1
ATOM 4238 N N . GLY B 1 183 ? -6.203 -12.578 0.028 1 91.12 183 GLY B N 1
ATOM 4239 C CA . GLY B 1 183 ? -7.328 -13.391 0.465 1 91.12 183 GLY B CA 1
ATOM 4240 C C . GLY B 1 183 ? -7.27 -14.82 -0.052 1 91.12 183 GLY B C 1
ATOM 4241 O O . GLY B 1 183 ? -7.672 -15.75 0.643 1 91.12 183 GLY B O 1
ATOM 4242 N N . ASN B 1 184 ? -6.727 -14.992 -1.164 1 91.69 184 ASN B N 1
ATOM 4243 C CA . ASN B 1 184 ? -6.812 -16.297 -1.804 1 91.69 184 ASN B CA 1
ATOM 4244 C C . ASN B 1 184 ? -5.543 -17.109 -1.59 1 91.69 184 ASN B C 1
ATOM 4246 O O . ASN B 1 184 ? -5.375 -18.188 -2.188 1 91.69 184 ASN B O 1
ATOM 4250 N N . LYS B 1 185 ? -4.652 -16.625 -0.815 1 95.56 185 LYS B N 1
ATOM 4251 C CA . LYS B 1 185 ? -3.385 -17.328 -0.619 1 95.56 185 LYS B CA 1
ATOM 4252 C C . LYS B 1 185 ? -3.504 -18.391 0.469 1 95.56 185 LYS B C 1
ATOM 4254 O O . LYS B 1 185 ? -4.59 -18.609 1.012 1 95.56 185 LYS B O 1
ATOM 4259 N N . ILE B 1 186 ? -2.432 -19.141 0.722 1 96.12 186 ILE B N 1
ATOM 4260 C CA . ILE B 1 186 ? -2.426 -20.297 1.621 1 96.12 186 ILE B CA 1
ATOM 4261 C C . ILE B 1 186 ? -2.873 -19.859 3.016 1 96.12 186 ILE B C 1
ATOM 4263 O O . ILE B 1 186 ? -3.564 -20.609 3.713 1 96.12 186 ILE B O 1
ATOM 4267 N N . ILE B 1 187 ? -2.396 -18.703 3.41 1 96.06 187 ILE B N 1
ATOM 4268 C CA . ILE B 1 187 ? -2.941 -17.984 4.559 1 96.06 187 ILE B CA 1
ATOM 4269 C C . ILE B 1 187 ? -3.201 -16.531 4.18 1 96.06 187 ILE B C 1
ATOM 4271 O O . ILE B 1 187 ? -2.693 -16.047 3.166 1 96.06 187 ILE B O 1
ATOM 4275 N N . THR B 1 188 ? -4.016 -15.859 5.012 1 95.19 188 THR B N 1
ATOM 4276 C CA . THR B 1 188 ? -4.402 -14.516 4.594 1 95.19 188 THR B CA 1
ATOM 4277 C C . THR B 1 188 ? -4.449 -13.57 5.793 1 95.19 188 THR B C 1
ATOM 4279 O O . THR B 1 188 ? -4.68 -14 6.922 1 95.19 188 THR B O 1
ATOM 4282 N N . THR B 1 189 ? -4.176 -12.32 5.566 1 94.94 189 THR B N 1
ATOM 4283 C CA . THR B 1 189 ? -4.473 -11.242 6.504 1 94.94 189 THR B CA 1
ATOM 4284 C C . THR B 1 189 ? -5.496 -10.273 5.914 1 94.94 189 THR B C 1
ATOM 4286 O O . THR B 1 189 ? -5.641 -9.148 6.391 1 94.94 189 THR B O 1
ATOM 4289 N N . GLY B 1 190 ? -6.207 -10.719 4.836 1 91.56 190 GLY B N 1
ATOM 4290 C CA . GLY B 1 190 ? -7.102 -9.828 4.117 1 91.56 190 GLY B CA 1
ATOM 4291 C C . GLY B 1 190 ? -6.387 -8.945 3.115 1 91.56 190 GLY B C 1
ATOM 4292 O O . GLY B 1 190 ? -7.02 -8.148 2.42 1 91.56 190 GLY B O 1
ATOM 4293 N N . GLY B 1 191 ? -5.246 -8.945 2.996 1 93.56 191 GLY B N 1
ATOM 4294 C CA . GLY B 1 191 ? -4.254 -8.195 2.244 1 93.56 191 GLY B CA 1
ATOM 4295 C C . GLY B 1 191 ? -2.965 -7.977 3.014 1 93.56 191 GLY B C 1
ATOM 4296 O O . GLY B 1 191 ? -2.994 -7.68 4.211 1 93.56 191 GLY B O 1
ATOM 4297 N N . GLY B 1 192 ? -1.873 -8.18 2.428 1 96.81 192 GLY B N 1
ATOM 4298 C CA . GLY B 1 192 ? -0.603 -8.07 3.125 1 96.81 192 GLY B CA 1
ATOM 4299 C C . GLY B 1 192 ? 0.527 -8.805 2.432 1 96.81 192 GLY B C 1
ATOM 4300 O O . GLY B 1 192 ? 0.298 -9.531 1.463 1 96.81 192 GLY B O 1
ATOM 4301 N N . GLY B 1 193 ? 1.687 -8.57 2.922 1 98.56 193 GLY B N 1
ATOM 4302 C CA . GLY B 1 193 ? 2.879 -9.258 2.449 1 98.56 193 GLY B CA 1
ATOM 4303 C C . GLY B 1 193 ? 4.004 -9.266 3.465 1 98.56 193 GLY B C 1
ATOM 4304 O O . GLY B 1 193 ? 3.873 -8.695 4.551 1 98.56 193 GLY B O 1
ATOM 4305 N N . MET B 1 194 ? 4.988 -9.969 3.188 1 98.94 194 MET B N 1
ATOM 4306 C CA . MET B 1 194 ? 6.18 -10.07 4.023 1 98.94 194 MET B CA 1
ATOM 4307 C C . MET B 1 194 ? 7.441 -10.117 3.17 1 98.94 194 MET B C 1
ATOM 4309 O O . MET B 1 194 ? 7.523 -10.906 2.221 1 98.94 194 MET B O 1
ATOM 4313 N N . LEU B 1 195 ? 8.344 -9.211 3.428 1 98.94 195 LEU B N 1
ATOM 4314 C CA . LEU B 1 195 ? 9.68 -9.297 2.848 1 98.94 195 LEU B CA 1
ATOM 4315 C C . LEU B 1 195 ? 10.648 -9.984 3.805 1 98.94 195 LEU B C 1
ATOM 4317 O O . LEU B 1 195 ? 10.711 -9.641 4.988 1 98.94 195 LEU B O 1
ATOM 4321 N N . VAL B 1 196 ? 11.359 -11.008 3.363 1 98.94 196 VAL B N 1
ATOM 4322 C CA . VAL B 1 196 ? 12.336 -11.695 4.211 1 98.94 196 VAL B CA 1
ATOM 4323 C C . VAL B 1 196 ? 13.711 -11.641 3.562 1 98.94 196 VAL B C 1
ATOM 4325 O O . VAL B 1 196 ? 13.828 -11.578 2.336 1 98.94 196 VAL B O 1
ATOM 4328 N N . SER B 1 197 ? 14.734 -11.617 4.336 1 98.88 197 SER B N 1
ATOM 4329 C CA . SER B 1 197 ? 16.125 -11.641 3.881 1 98.88 197 SER B CA 1
ATOM 4330 C C . SER B 1 197 ? 17.062 -12.125 4.988 1 98.88 197 SER B C 1
ATOM 4332 O O . SER B 1 197 ? 16.781 -11.93 6.172 1 98.88 197 SER B O 1
ATOM 4334 N N . HIS B 1 198 ? 18.141 -12.742 4.566 1 98.5 198 HIS B N 1
ATOM 4335 C CA . HIS B 1 198 ? 19.172 -13.102 5.531 1 98.5 198 HIS B CA 1
ATOM 4336 C C . HIS B 1 198 ? 20.047 -11.906 5.875 1 98.5 198 HIS B C 1
ATOM 4338 O O . HIS B 1 198 ? 20.781 -11.938 6.859 1 98.5 198 HIS B O 1
ATOM 4344 N N . ASP B 1 199 ? 20 -10.898 5.055 1 98.62 199 ASP B N 1
ATOM 4345 C CA . ASP B 1 199 ? 20.797 -9.688 5.262 1 98.62 199 ASP B CA 1
ATOM 4346 C C . ASP B 1 199 ? 20.016 -8.648 6.066 1 98.62 199 ASP B C 1
ATOM 4348 O O . ASP B 1 199 ? 19.047 -8.078 5.57 1 98.62 199 ASP B O 1
ATOM 4352 N N . GLU B 1 200 ? 20.469 -8.336 7.211 1 98.56 200 GLU B N 1
ATOM 4353 C CA . GLU B 1 200 ? 19.797 -7.41 8.117 1 98.56 200 GLU B CA 1
ATOM 4354 C C . GLU B 1 200 ? 19.75 -6.004 7.523 1 98.56 200 GLU B C 1
ATOM 4356 O O . GLU B 1 200 ? 18.781 -5.27 7.742 1 98.56 200 GLU B O 1
ATOM 4361 N N . ASN B 1 201 ? 20.766 -5.641 6.809 1 98.69 201 ASN B N 1
ATOM 4362 C CA . ASN B 1 201 ? 20.781 -4.32 6.191 1 98.69 201 ASN B CA 1
ATOM 4363 C C . ASN B 1 201 ? 19.672 -4.16 5.168 1 98.69 201 ASN B C 1
ATOM 4365 O O . ASN B 1 201 ? 19.078 -3.088 5.051 1 98.69 201 ASN B O 1
ATOM 4369 N N . ILE B 1 202 ? 19.406 -5.227 4.414 1 98.75 202 ILE B N 1
ATOM 4370 C CA . ILE B 1 202 ? 18.312 -5.223 3.441 1 98.75 202 ILE B CA 1
ATOM 4371 C C . ILE B 1 202 ? 16.984 -5.02 4.156 1 98.75 202 ILE B C 1
ATOM 4373 O O . ILE B 1 202 ? 16.188 -4.16 3.77 1 98.75 202 ILE B O 1
ATOM 4377 N N . ALA B 1 203 ? 16.75 -5.746 5.199 1 98.75 203 ALA B N 1
ATOM 4378 C CA . ALA B 1 203 ? 15.5 -5.676 5.938 1 98.75 203 ALA B CA 1
ATOM 4379 C C . ALA B 1 203 ? 15.312 -4.301 6.578 1 98.75 203 ALA B C 1
ATOM 4381 O O . ALA B 1 203 ? 14.219 -3.73 6.539 1 98.75 203 ALA B O 1
ATOM 4382 N N . ASN B 1 204 ? 16.375 -3.773 7.199 1 98.62 204 ASN B N 1
ATOM 4383 C CA . ASN B 1 204 ? 16.312 -2.463 7.836 1 98.62 204 ASN B CA 1
ATOM 4384 C C . ASN B 1 204 ? 16.016 -1.361 6.82 1 98.62 204 ASN B C 1
ATOM 4386 O O . ASN B 1 204 ? 15.227 -0.455 7.094 1 98.62 204 ASN B O 1
ATOM 4390 N N . LYS B 1 205 ? 16.656 -1.464 5.723 1 98.75 205 LYS B N 1
ATOM 4391 C CA . LYS B 1 205 ? 16.438 -0.468 4.68 1 98.75 205 LYS B CA 1
ATOM 4392 C C . LYS B 1 205 ? 15.023 -0.571 4.113 1 98.75 205 LYS B C 1
ATOM 4394 O O . LYS B 1 205 ? 14.398 0.444 3.801 1 98.75 205 LYS B O 1
ATOM 4399 N N . ALA B 1 206 ? 14.578 -1.81 3.926 1 98.88 206 ALA B N 1
ATOM 4400 C CA . ALA B 1 206 ? 13.195 -1.996 3.479 1 98.88 206 ALA B CA 1
ATOM 4401 C C . ALA B 1 206 ? 12.211 -1.377 4.465 1 98.88 206 ALA B C 1
ATOM 4403 O O . ALA B 1 206 ? 11.25 -0.718 4.062 1 98.88 206 ALA B O 1
ATOM 4404 N N . ARG B 1 207 ? 12.391 -1.603 5.75 1 98.31 207 ARG B N 1
ATOM 4405 C CA . ARG B 1 207 ? 11.555 -1.008 6.789 1 98.31 207 ARG B CA 1
ATOM 4406 C C . ARG B 1 207 ? 11.617 0.515 6.734 1 98.31 207 ARG B C 1
ATOM 4408 O O . ARG B 1 207 ? 10.594 1.186 6.844 1 98.31 207 ARG B O 1
ATOM 4415 N N . TYR B 1 208 ? 12.844 1.032 6.562 1 98.56 208 TYR B N 1
ATOM 4416 C CA . TYR B 1 208 ? 13.086 2.465 6.441 1 98.56 208 TYR B CA 1
ATOM 4417 C C . TYR B 1 208 ? 12.305 3.053 5.273 1 98.56 208 TYR B C 1
ATOM 4419 O O . TYR B 1 208 ? 11.547 4.012 5.449 1 98.56 208 TYR B O 1
ATOM 4427 N N . TYR B 1 209 ? 12.312 2.4 4.074 1 98.88 209 TYR B N 1
ATOM 4428 C CA . TYR B 1 209 ? 11.609 2.865 2.887 1 98.88 209 TYR B CA 1
ATOM 4429 C C . TYR B 1 209 ? 10.102 2.705 3.053 1 98.88 209 TYR B C 1
ATOM 4431 O O . TYR B 1 209 ? 9.32 3.52 2.547 1 98.88 209 TYR B O 1
ATOM 4439 N N . SER B 1 210 ? 9.68 1.702 3.801 1 98.44 210 SER B N 1
ATOM 4440 C CA . SER B 1 210 ? 8.258 1.37 3.898 1 98.44 210 SER B CA 1
ATOM 4441 C C . SER B 1 210 ? 7.52 2.367 4.781 1 98.44 210 SER B C 1
ATOM 4443 O O . SER B 1 210 ? 6.285 2.418 4.773 1 98.44 210 SER B O 1
ATOM 4445 N N . THR B 1 211 ? 8.242 3.203 5.539 1 96.75 211 THR B N 1
ATOM 4446 C CA . THR B 1 211 ? 7.648 4.152 6.48 1 96.75 211 THR B CA 1
ATOM 4447 C C . THR B 1 211 ? 8.133 5.57 6.191 1 96.75 211 THR B C 1
ATOM 4449 O O . THR B 1 211 ? 8.594 6.27 7.098 1 96.75 211 THR B O 1
ATOM 4452 N N . GLN B 1 212 ? 8.102 5.941 4.969 1 97.75 212 GLN B N 1
ATOM 4453 C CA . GLN B 1 212 ? 8.312 7.289 4.449 1 97.75 212 GLN B CA 1
ATOM 4454 C C . GLN B 1 212 ? 9.773 7.703 4.566 1 97.75 212 GLN B C 1
ATOM 4456 O O . GLN B 1 212 ? 10.102 8.883 4.418 1 97.75 212 GLN B O 1
ATOM 4461 N N . ALA B 1 213 ? 10.672 6.777 4.938 1 98.31 213 ALA B N 1
ATOM 4462 C CA . ALA B 1 213 ? 12.109 7.027 5.02 1 98.31 213 ALA B CA 1
ATOM 4463 C C . ALA B 1 213 ? 12.414 8.156 6.004 1 98.31 213 ALA B C 1
ATOM 4465 O O . ALA B 1 213 ? 13.195 9.055 5.703 1 98.31 213 ALA B O 1
ATOM 4466 N N . ARG B 1 214 ? 11.703 8.18 7.07 1 97.25 214 ARG B N 1
ATOM 4467 C CA . ARG B 1 214 ? 11.883 9.211 8.086 1 97.25 214 ARG B CA 1
ATOM 4468 C C . ARG B 1 214 ? 13.133 8.945 8.914 1 97.25 214 ARG B C 1
ATOM 4470 O O . ARG B 1 214 ? 13.367 7.82 9.352 1 97.25 214 ARG B O 1
ATOM 4477 N N . GLU B 1 215 ? 13.984 9.969 9.172 1 97.25 215 GLU B N 1
ATOM 4478 C CA . GLU B 1 215 ? 15.141 9.859 10.055 1 97.25 215 GLU B CA 1
ATOM 4479 C C . GLU B 1 215 ? 14.711 9.852 11.523 1 97.25 215 GLU B C 1
ATOM 4481 O O . GLU B 1 215 ? 13.672 10.414 11.875 1 97.25 215 GLU B O 1
ATOM 4486 N N . PRO B 1 216 ? 15.469 9.156 12.422 1 95.38 216 PRO B N 1
ATOM 4487 C CA . PRO B 1 216 ? 15.133 9.094 13.844 1 95.38 216 PRO B CA 1
ATOM 4488 C C . PRO B 1 216 ? 15.508 10.367 14.602 1 95.38 216 PRO B C 1
ATOM 4490 O O . PRO B 1 216 ? 16.328 10.32 15.523 1 95.38 216 PRO B O 1
ATOM 4493 N N . LEU B 1 217 ? 14.898 11.469 14.227 1 95.56 217 LEU B N 1
ATOM 4494 C CA . LEU B 1 217 ? 15.086 12.789 14.828 1 95.56 217 LEU B CA 1
ATOM 4495 C C . LEU B 1 217 ? 13.773 13.32 15.391 1 95.56 217 LEU B C 1
ATOM 4497 O O . LEU B 1 217 ? 12.703 12.773 15.102 1 95.56 217 LEU B O 1
ATOM 4501 N N . LEU B 1 218 ? 13.898 14.352 16.234 1 93.62 218 LEU B N 1
ATOM 4502 C CA . LEU B 1 218 ? 12.711 14.969 16.812 1 93.62 218 LEU B CA 1
ATOM 4503 C C . LEU B 1 218 ? 11.797 15.523 15.727 1 93.62 218 LEU B C 1
ATOM 4505 O O . LEU B 1 218 ? 10.594 15.281 15.734 1 93.62 218 LEU B O 1
ATOM 4509 N N . HIS B 1 219 ? 12.43 16.312 14.82 1 94.75 219 HIS B N 1
ATOM 4510 C CA . HIS B 1 219 ? 11.688 16.828 13.672 1 94.75 219 HIS B CA 1
ATOM 4511 C C . HIS B 1 219 ? 11.695 15.82 12.523 1 94.75 219 HIS B C 1
ATOM 4513 O O . HIS B 1 219 ? 12.508 14.891 12.508 1 94.75 219 HIS B O 1
ATOM 4519 N N . TYR B 1 220 ? 10.758 15.906 11.633 1 94.88 220 TYR B N 1
ATOM 4520 C CA . TYR B 1 220 ? 10.719 15.039 10.461 1 94.88 220 TYR B CA 1
ATOM 4521 C C . TYR B 1 220 ? 11.797 15.438 9.453 1 94.88 220 TYR B C 1
ATOM 4523 O O . TYR B 1 220 ? 11.758 16.547 8.914 1 94.88 220 TYR B O 1
ATOM 4531 N N . GLU B 1 221 ? 12.734 14.586 9.266 1 97.62 221 GLU B N 1
ATOM 4532 C CA . GLU B 1 221 ? 13.859 14.742 8.352 1 97.62 221 GLU B CA 1
ATOM 4533 C C . GLU B 1 221 ? 13.953 13.57 7.383 1 97.62 221 GLU B C 1
ATOM 4535 O O . GLU B 1 221 ? 13.781 12.414 7.777 1 97.62 221 GLU B O 1
ATOM 4540 N N . HIS B 1 222 ? 14.203 13.961 6.133 1 98.56 222 HIS B N 1
ATOM 4541 C CA . HIS B 1 222 ? 14.258 12.938 5.098 1 98.56 222 HIS B CA 1
ATOM 4542 C C . HIS B 1 222 ? 15.5 13.086 4.23 1 98.56 222 HIS B C 1
ATOM 4544 O O . HIS B 1 222 ? 15.711 14.133 3.615 1 98.56 222 HIS B O 1
ATOM 4550 N N . LEU B 1 223 ? 16.328 12.055 4.184 1 98.5 223 LEU B N 1
ATOM 4551 C CA . LEU B 1 223 ? 17.5 12 3.314 1 98.5 223 LEU B CA 1
ATOM 4552 C C . LEU B 1 223 ? 17.156 11.336 1.983 1 98.5 223 LEU B C 1
ATOM 4554 O O . LEU B 1 223 ? 17.891 11.484 1.005 1 98.5 223 LEU B O 1
ATOM 4558 N N . ASP B 1 224 ? 16.078 10.578 1.947 1 98.44 224 ASP B N 1
ATOM 4559 C CA . ASP B 1 224 ? 15.523 9.883 0.791 1 98.44 224 ASP B CA 1
ATOM 4560 C C . ASP B 1 224 ? 13.992 9.883 0.833 1 98.44 224 ASP B C 1
ATOM 4562 O O . ASP B 1 224 ? 13.398 10.312 1.822 1 98.44 224 ASP B O 1
ATOM 4566 N N . TYR B 1 225 ? 13.375 9.617 -0.308 1 98.69 225 TYR B N 1
ATOM 4567 C CA . TYR B 1 225 ? 11.922 9.469 -0.283 1 98.69 225 TYR B CA 1
ATOM 4568 C C . TYR B 1 225 ? 11.531 8.023 0.001 1 98.69 225 TYR B C 1
ATOM 4570 O O . TYR B 1 225 ? 12.289 7.094 -0.298 1 98.69 225 TYR B O 1
ATOM 4578 N N . GLY B 1 226 ? 10.461 7.824 0.682 1 98.69 226 GLY B N 1
ATOM 4579 C CA . GLY B 1 226 ? 9.93 6.508 1.008 1 98.69 226 GLY B CA 1
ATOM 4580 C C . GLY B 1 226 ? 8.477 6.336 0.62 1 98.69 226 GLY B C 1
ATOM 4581 O O . GLY B 1 226 ? 7.961 7.074 -0.222 1 98.69 226 GLY B O 1
ATOM 4582 N N . TYR B 1 227 ? 7.91 5.281 1.127 1 98.69 227 TYR B N 1
ATOM 4583 C CA . TYR B 1 227 ? 6.547 4.867 0.816 1 98.69 227 TYR B CA 1
ATOM 4584 C C . TYR B 1 227 ? 5.742 4.641 2.09 1 98.69 227 TYR B C 1
ATOM 4586 O O . TYR B 1 227 ? 6.27 4.766 3.197 1 98.69 227 TYR B O 1
ATOM 4594 N N . ASN B 1 228 ? 4.477 4.5 1.965 1 98.06 228 ASN B N 1
ATOM 4595 C CA . ASN B 1 228 ? 3.619 4.02 3.043 1 98.06 228 ASN B CA 1
ATOM 4596 C C . ASN B 1 228 ? 3.135 2.598 2.783 1 98.06 228 ASN B C 1
ATOM 4598 O O . ASN B 1 228 ? 2.008 2.395 2.33 1 98.06 228 ASN B O 1
ATOM 4602 N N . TYR B 1 229 ? 4.027 1.624 3.176 1 98.12 229 TYR B N 1
ATOM 4603 C CA . TYR B 1 229 ? 3.791 0.223 2.848 1 98.12 229 TYR B CA 1
ATOM 4604 C C . TYR B 1 229 ? 3.627 -0.612 4.113 1 98.12 229 TYR B C 1
ATOM 4606 O O . TYR B 1 229 ? 3.59 -1.844 4.051 1 98.12 229 TYR B O 1
ATOM 4614 N N . ARG B 1 230 ? 3.537 -0.035 5.25 1 95.31 230 ARG B N 1
ATOM 4615 C CA . ARG B 1 230 ? 3.479 -0.794 6.492 1 95.31 230 ARG B CA 1
ATOM 4616 C C . ARG B 1 230 ? 2.154 -1.542 6.617 1 95.31 230 ARG B C 1
ATOM 4618 O O . ARG B 1 230 ? 1.101 -1.012 6.262 1 95.31 230 ARG B O 1
ATOM 4625 N N . LEU B 1 231 ? 2.213 -2.744 7.145 1 97 231 LEU B N 1
ATOM 4626 C CA . LEU B 1 231 ? 1.02 -3.531 7.43 1 97 231 LEU B CA 1
ATOM 4627 C C . LEU B 1 231 ? 0.322 -3.023 8.688 1 97 231 LEU B C 1
ATOM 4629 O O . LEU B 1 231 ? 0.98 -2.682 9.672 1 97 231 LEU B O 1
ATOM 4633 N N . SER B 1 232 ? -0.99 -2.98 8.648 1 95 232 SER B N 1
ATOM 4634 C CA . SER B 1 232 ? -1.764 -2.604 9.828 1 95 232 SER B CA 1
ATOM 4635 C C . SER B 1 232 ? -1.585 -3.617 10.953 1 95 232 SER B C 1
ATOM 4637 O O . SER B 1 232 ? -1.497 -4.82 10.703 1 95 232 SER B O 1
ATOM 4639 N N . ASN B 1 233 ? -1.606 -3.105 12.18 1 95.06 233 ASN B N 1
ATOM 4640 C CA . ASN B 1 233 ? -1.491 -3.967 13.352 1 95.06 233 ASN B CA 1
ATOM 4641 C C . ASN B 1 233 ? -2.656 -4.949 13.438 1 95.06 233 ASN B C 1
ATOM 4643 O O . ASN B 1 233 ? -2.482 -6.086 13.891 1 95.06 233 ASN B O 1
ATOM 4647 N N . VAL B 1 234 ? -3.846 -4.547 13.047 1 94.38 234 VAL B N 1
ATOM 4648 C CA . VAL B 1 234 ? -5.031 -5.398 13.055 1 94.38 234 VAL B CA 1
ATOM 4649 C C . VAL B 1 234 ? -4.836 -6.566 12.086 1 94.38 234 VAL B C 1
ATOM 4651 O O . VAL B 1 234 ? -5.148 -7.711 12.414 1 94.38 234 VAL B O 1
ATOM 4654 N N . LEU B 1 235 ? -4.34 -6.273 10.945 1 95.69 235 LEU B N 1
ATOM 4655 C CA . LEU B 1 235 ? -4.082 -7.324 9.961 1 95.69 235 LEU B CA 1
ATOM 4656 C C . LEU B 1 235 ? -2.951 -8.234 10.43 1 95.69 235 LEU B C 1
ATOM 4658 O O . LEU B 1 235 ? -2.969 -9.438 10.172 1 95.69 235 LEU B O 1
ATOM 4662 N N . GLY B 1 236 ? -1.938 -7.586 11.117 1 96.69 236 GLY B N 1
ATOM 4663 C CA . GLY B 1 236 ? -0.913 -8.406 11.742 1 96.69 236 GLY B CA 1
ATOM 4664 C C . GLY B 1 236 ? -1.477 -9.43 12.711 1 96.69 236 GLY B C 1
ATOM 4665 O O . GLY B 1 236 ? -1.009 -10.57 12.758 1 96.69 236 GLY B O 1
ATOM 4666 N N . ALA B 1 237 ? -2.492 -9.031 13.469 1 96.19 237 ALA B N 1
ATOM 4667 C CA . ALA B 1 237 ? -3.152 -9.93 14.406 1 96.19 237 ALA B CA 1
ATOM 4668 C C . ALA B 1 237 ? -3.77 -11.125 13.68 1 96.19 237 ALA B C 1
ATOM 4670 O O . ALA B 1 237 ? -3.682 -12.258 14.148 1 96.19 237 ALA B O 1
ATOM 4671 N N . ILE B 1 238 ? -4.395 -10.875 12.57 1 96.06 238 ILE B N 1
ATOM 4672 C CA . ILE B 1 238 ? -4.953 -11.945 11.758 1 96.06 238 ILE B CA 1
ATOM 4673 C C . ILE B 1 238 ? -3.842 -12.891 11.312 1 96.06 238 ILE B C 1
ATOM 4675 O O . ILE B 1 238 ? -3.996 -14.109 11.359 1 96.06 238 ILE B O 1
ATOM 4679 N N . GLY B 1 239 ? -2.721 -12.281 10.891 1 97.38 239 GLY B N 1
ATOM 4680 C CA . GLY B 1 239 ? -1.59 -13.078 10.445 1 97.38 239 GLY B CA 1
ATOM 4681 C C . GLY B 1 239 ? -1.07 -14.023 11.516 1 97.38 239 GLY B C 1
ATOM 4682 O O . GLY B 1 239 ? -0.747 -15.18 11.227 1 97.38 239 GLY B O 1
ATOM 4683 N N . VAL B 1 240 ? -0.986 -13.523 12.734 1 97.62 240 VAL B N 1
ATOM 4684 C CA . VAL B 1 240 ? -0.536 -14.352 13.852 1 97.62 240 VAL B CA 1
ATOM 4685 C C . VAL B 1 240 ? -1.432 -15.578 13.984 1 97.62 240 VAL B C 1
ATOM 4687 O O . VAL B 1 240 ? -0.938 -16.703 14.102 1 97.62 240 VAL B O 1
ATOM 4690 N N . GLY B 1 241 ? -2.715 -15.359 13.953 1 97.56 241 GLY B N 1
ATOM 4691 C CA . GLY B 1 241 ? -3.648 -16.469 14.039 1 97.56 241 GLY B CA 1
ATOM 4692 C C . GLY B 1 241 ? -3.543 -17.422 12.867 1 97.56 241 GLY B C 1
ATOM 4693 O O . GLY B 1 241 ? -3.594 -18.641 13.047 1 97.56 241 GLY B O 1
ATOM 4694 N N . GLN B 1 242 ? -3.406 -16.953 11.68 1 97.31 242 GLN B N 1
ATOM 4695 C CA . GLN B 1 242 ? -3.365 -17.75 10.461 1 97.31 242 GLN B CA 1
ATOM 4696 C C . GLN B 1 242 ? -2.109 -18.625 10.422 1 97.31 242 GLN B C 1
ATOM 4698 O O . GLN B 1 242 ? -2.137 -19.734 9.891 1 97.31 242 GLN B O 1
ATOM 4703 N N . MET B 1 243 ? -1.006 -18.109 10.953 1 98.19 243 MET B N 1
ATOM 4704 C CA . MET B 1 243 ? 0.24 -18.859 10.953 1 98.19 243 MET B CA 1
ATOM 4705 C C . MET B 1 243 ? 0.098 -20.141 11.773 1 98.19 243 MET B C 1
ATOM 4707 O O . MET B 1 243 ? 0.776 -21.141 11.508 1 98.19 243 MET B O 1
ATOM 4711 N N . GLU B 1 244 ? -0.815 -20.172 12.734 1 97.69 244 GLU B N 1
ATOM 4712 C CA . GLU B 1 244 ? -1.021 -21.328 13.609 1 97.69 244 GLU B CA 1
ATOM 4713 C C . GLU B 1 244 ? -1.584 -22.516 12.828 1 97.69 244 GLU B C 1
ATOM 4715 O O . GLU B 1 244 ? -1.441 -23.656 13.25 1 97.69 244 GLU B O 1
ATOM 4720 N N . VAL B 1 245 ? -2.188 -22.281 11.656 1 96.88 245 VAL B N 1
ATOM 4721 C CA . VAL B 1 245 ? -2.861 -23.344 10.938 1 96.88 245 VAL B CA 1
ATOM 4722 C C . VAL B 1 245 ? -2.188 -23.562 9.586 1 96.88 245 VAL B C 1
ATOM 4724 O O . VAL B 1 245 ? -2.676 -24.344 8.758 1 96.88 245 VAL B O 1
ATOM 4727 N N . LEU B 1 246 ? -1.075 -22.938 9.32 1 97.94 246 LEU B N 1
ATOM 4728 C CA . LEU B 1 246 ? -0.397 -23 8.031 1 97.94 246 LEU B CA 1
ATOM 4729 C C . LEU B 1 246 ? -0.117 -24.438 7.629 1 97.94 246 LEU B C 1
ATOM 4731 O O . LEU B 1 246 ? -0.455 -24.859 6.52 1 97.94 246 LEU B O 1
ATOM 4735 N N . GLN B 1 247 ? 0.456 -25.203 8.484 1 97.44 247 GLN B N 1
ATOM 4736 C CA . GLN B 1 247 ? 0.869 -26.562 8.164 1 97.44 247 GLN B CA 1
ATOM 4737 C C . GLN B 1 247 ? -0.333 -27.438 7.793 1 97.44 247 GLN B C 1
ATOM 4739 O O . GLN B 1 247 ? -0.274 -28.219 6.844 1 97.44 247 GLN B O 1
ATOM 4744 N N . SER B 1 248 ? -1.407 -27.312 8.57 1 97.38 248 SER B N 1
ATOM 4745 C CA . SER B 1 248 ? -2.604 -28.094 8.266 1 97.38 248 SER B CA 1
ATOM 4746 C C . SER B 1 248 ? -3.182 -27.719 6.91 1 97.38 248 SER B C 1
ATOM 4748 O O . SER B 1 248 ? -3.713 -28.562 6.191 1 97.38 248 SER B O 1
ATOM 4750 N N . ARG B 1 249 ? -3.1 -26.453 6.562 1 97.44 249 ARG B N 1
ATOM 4751 C CA . ARG B 1 249 ? -3.586 -26 5.262 1 97.44 249 ARG B CA 1
ATOM 4752 C C . ARG B 1 249 ? -2.744 -26.578 4.129 1 97.44 249 ARG B C 1
ATOM 4754 O O . ARG B 1 249 ? -3.281 -27.016 3.109 1 97.44 249 ARG B O 1
ATOM 4761 N N . VAL B 1 250 ? -1.435 -26.531 4.312 1 98.31 250 VAL B N 1
ATOM 4762 C CA . VAL B 1 250 ? -0.544 -27.109 3.307 1 98.31 250 VAL B CA 1
ATOM 4763 C C . VAL B 1 250 ? -0.86 -28.594 3.119 1 98.31 250 VAL B C 1
ATOM 4765 O O . VAL B 1 250 ? -0.985 -29.062 1.988 1 98.31 250 VAL B O 1
ATOM 4768 N N . GLU B 1 251 ? -0.997 -29.297 4.195 1 98.38 251 GLU B N 1
ATOM 4769 C CA . GLU B 1 251 ? -1.296 -30.734 4.129 1 98.38 251 GLU B CA 1
ATOM 4770 C C . GLU B 1 251 ? -2.611 -30.984 3.396 1 98.38 251 GLU B C 1
ATOM 4772 O O . GLU B 1 251 ? -2.701 -31.891 2.566 1 98.38 251 GLU B O 1
ATOM 4777 N N . ARG B 1 252 ? -3.588 -30.203 3.725 1 98 252 ARG B N 1
ATOM 4778 C CA . ARG B 1 252 ? -4.891 -30.375 3.09 1 98 252 ARG B CA 1
ATOM 4779 C C . ARG B 1 252 ? -4.812 -30.094 1.592 1 98 252 ARG B C 1
ATOM 4781 O O . ARG B 1 252 ? -5.395 -30.828 0.79 1 98 252 ARG B O 1
ATOM 4788 N N . LYS B 1 253 ? -4.133 -29.016 1.205 1 98.31 253 LYS B N 1
ATOM 4789 C CA . LYS B 1 253 ? -3.986 -28.688 -0.21 1 98.31 253 LYS B CA 1
ATOM 4790 C C . LYS B 1 253 ? -3.27 -29.812 -0.961 1 98.31 253 LYS B C 1
ATOM 4792 O O . LYS B 1 253 ? -3.596 -30.094 -2.113 1 98.31 253 LYS B O 1
ATOM 4797 N N . ARG B 1 254 ? -2.299 -30.391 -0.369 1 98.62 254 ARG B N 1
ATOM 4798 C CA . ARG B 1 254 ? -1.588 -31.5 -0.986 1 98.62 254 ARG B CA 1
ATOM 4799 C C . ARG B 1 254 ? -2.492 -32.719 -1.112 1 98.62 254 ARG B C 1
ATOM 4801 O O . ARG B 1 254 ? -2.422 -33.469 -2.104 1 98.62 254 ARG B O 1
ATOM 4808 N N . GLN B 1 255 ? -3.371 -32.938 -0.091 1 98.75 255 GLN B N 1
ATOM 4809 C CA . GLN B 1 255 ? -4.355 -34.031 -0.19 1 98.75 255 GLN B CA 1
ATOM 4810 C C . GLN B 1 255 ? -5.305 -33.781 -1.36 1 98.75 255 GLN B C 1
ATOM 4812 O O . GLN B 1 255 ? -5.633 -34.719 -2.094 1 98.75 255 GLN B O 1
ATOM 4817 N N . ILE B 1 256 ? -5.777 -32.594 -1.463 1 98.69 256 ILE B N 1
ATOM 4818 C CA . ILE B 1 256 ? -6.68 -32.219 -2.547 1 98.69 256 ILE B CA 1
ATOM 4819 C C . ILE B 1 256 ? -6.012 -32.5 -3.893 1 98.69 256 ILE B C 1
ATOM 4821 O O . ILE B 1 256 ? -6.621 -33.094 -4.789 1 98.69 256 ILE B O 1
ATOM 4825 N N . PHE B 1 257 ? -4.766 -32.094 -4.035 1 98.69 257 PHE B N 1
ATOM 4826 C CA . PHE B 1 257 ? -3.994 -32.375 -5.234 1 98.69 257 PHE B CA 1
ATOM 4827 C C . PHE B 1 257 ? -3.988 -33.875 -5.523 1 98.69 257 PHE B C 1
ATOM 4829 O O . PHE B 1 257 ? -4.191 -34.281 -6.664 1 98.69 257 PHE B O 1
ATOM 4836 N N . ASP B 1 258 ? -3.756 -34.656 -4.516 1 98.69 258 ASP B N 1
ATOM 4837 C CA . ASP B 1 258 ? -3.67 -36.094 -4.68 1 98.69 258 ASP B CA 1
ATOM 4838 C C . ASP B 1 258 ? -4.996 -36.688 -5.168 1 98.69 258 ASP B C 1
ATOM 4840 O O . ASP B 1 258 ? -5.016 -37.562 -6.031 1 98.69 258 ASP B O 1
ATOM 4844 N N . ILE B 1 259 ? -6.07 -36.188 -4.621 1 98.75 259 ILE B N 1
ATOM 4845 C CA . ILE B 1 259 ? -7.387 -36.656 -5.027 1 98.75 259 ILE B CA 1
ATOM 4846 C C . ILE B 1 259 ? -7.625 -36.344 -6.5 1 98.75 259 ILE B C 1
ATOM 4848 O O . ILE B 1 259 ? -7.98 -37.219 -7.293 1 98.75 259 ILE B O 1
ATOM 4852 N N . TYR B 1 260 ? -7.418 -35.062 -6.902 1 98.75 260 TYR B N 1
ATOM 4853 C CA . TYR B 1 260 ? -7.59 -34.656 -8.289 1 98.75 260 TYR B CA 1
ATOM 4854 C C . TYR B 1 260 ? -6.723 -35.5 -9.219 1 98.75 260 TYR B C 1
ATOM 4856 O O . TYR B 1 260 ? -7.195 -35.969 -10.258 1 98.75 260 TYR B O 1
ATOM 4864 N N . SER B 1 261 ? -5.41 -35.594 -8.883 1 98.31 261 SER B N 1
ATOM 4865 C CA . SER B 1 261 ? -4.453 -36.281 -9.742 1 98.31 261 SER B CA 1
ATOM 4866 C C . SER B 1 261 ? -4.824 -37.75 -9.93 1 98.31 261 SER B C 1
ATOM 4868 O O . SER B 1 261 ? -4.672 -38.281 -11.023 1 98.31 261 SER B O 1
ATOM 4870 N N . ASN B 1 262 ? -5.281 -38.375 -8.891 1 98.25 262 ASN B N 1
ATOM 4871 C CA . ASN B 1 262 ? -5.691 -39.75 -8.977 1 98.25 262 ASN B CA 1
ATOM 4872 C C . ASN B 1 262 ? -6.91 -39.938 -9.875 1 98.25 262 ASN B C 1
ATOM 4874 O O . ASN B 1 262 ? -7.004 -40.906 -10.617 1 98.25 262 ASN B O 1
ATOM 4878 N N . LEU B 1 263 ? -7.762 -39.031 -9.797 1 98.38 263 LEU B N 1
ATOM 4879 C CA . LEU B 1 263 ? -9.031 -39.156 -10.5 1 98.38 263 LEU B CA 1
ATOM 4880 C C . LEU B 1 263 ? -8.898 -38.719 -11.961 1 98.38 263 LEU B C 1
ATOM 4882 O O . LEU B 1 263 ? -9.672 -39.156 -12.812 1 98.38 263 LEU B O 1
ATOM 4886 N N . LEU B 1 264 ? -7.906 -37.906 -12.258 1 98.31 264 LEU B N 1
ATOM 4887 C CA . LEU B 1 264 ? -7.902 -37.281 -13.57 1 98.31 264 LEU B CA 1
ATOM 4888 C C . LEU B 1 264 ? -6.594 -37.562 -14.305 1 98.31 264 LEU B C 1
ATOM 4890 O O . LEU B 1 264 ? -6.363 -37.031 -15.391 1 98.31 264 LEU B O 1
ATOM 4894 N N . LYS B 1 265 ? -5.664 -38.344 -13.781 1 96.88 265 LYS B N 1
ATOM 4895 C CA . LYS B 1 265 ? -4.332 -38.562 -14.328 1 96.88 265 LYS B CA 1
ATOM 4896 C C . LYS B 1 265 ? -4.406 -39.125 -15.742 1 96.88 265 LYS B C 1
ATOM 4898 O O . LYS B 1 265 ? -3.467 -38.969 -16.531 1 96.88 265 LYS B O 1
ATOM 4903 N N . ASP B 1 266 ? -5.492 -39.75 -16.078 1 97.12 266 ASP B N 1
ATOM 4904 C CA . ASP B 1 266 ? -5.613 -40.375 -17.391 1 97.12 266 ASP B CA 1
ATOM 4905 C C . ASP B 1 266 ? -6.012 -39.344 -18.453 1 97.12 266 ASP B C 1
ATOM 4907 O O . ASP B 1 266 ? -5.855 -39.594 -19.656 1 97.12 266 ASP B O 1
ATOM 4911 N N . VAL B 1 267 ? -6.523 -38.219 -18.078 1 97.19 267 VAL B N 1
ATOM 4912 C CA . VAL B 1 267 ? -7.055 -37.281 -19.047 1 97.19 267 VAL B CA 1
ATOM 4913 C C . VAL B 1 267 ? -6.281 -35.969 -18.984 1 97.19 267 VAL B C 1
ATOM 4915 O O . VAL B 1 267 ? -6.449 -35.094 -19.828 1 97.19 267 VAL B O 1
ATOM 4918 N N . ALA B 1 268 ? -5.434 -35.781 -18.031 1 97.94 268 ALA B N 1
ATOM 4919 C CA . ALA B 1 268 ? -4.691 -34.531 -17.859 1 97.94 268 ALA B CA 1
ATOM 4920 C C . ALA B 1 268 ? -3.332 -34.781 -17.219 1 97.94 268 ALA B C 1
ATOM 4922 O O . ALA B 1 268 ? -3.125 -35.812 -16.578 1 97.94 268 ALA B O 1
ATOM 4923 N N . GLU B 1 269 ? -2.387 -33.875 -17.438 1 98.31 269 GLU B N 1
ATOM 4924 C CA . GLU B 1 269 ? -1.095 -33.844 -16.75 1 98.31 269 GLU B CA 1
ATOM 4925 C C . GLU B 1 269 ? -1.058 -32.781 -15.68 1 98.31 269 GLU B C 1
ATOM 4927 O O . GLU B 1 269 ? -1.55 -31.656 -15.898 1 98.31 269 GLU B O 1
ATOM 4932 N N . PHE B 1 270 ? -0.56 -33.094 -14.555 1 98.62 270 PHE B N 1
ATOM 4933 C CA . PHE B 1 270 ? -0.514 -32.156 -13.445 1 98.62 270 PHE B CA 1
ATOM 4934 C C . PHE B 1 270 ? 0.882 -31.562 -13.297 1 98.62 270 PHE B C 1
ATOM 4936 O O . PHE B 1 270 ? 1.865 -32.156 -13.75 1 98.62 270 PHE B O 1
ATOM 4943 N N . MET B 1 271 ? 0.981 -30.297 -12.75 1 98.38 271 MET B N 1
ATOM 4944 C CA . MET B 1 271 ? 2.283 -29.672 -12.508 1 98.38 271 MET B CA 1
ATOM 4945 C C . MET B 1 271 ? 3.156 -30.578 -11.641 1 98.38 271 MET B C 1
ATOM 4947 O O . MET B 1 271 ? 2.736 -31.016 -10.562 1 98.38 271 MET B O 1
ATOM 4951 N N . PRO B 1 272 ? 4.336 -30.859 -12.125 1 97.5 272 PRO B N 1
ATOM 4952 C CA . PRO B 1 272 ? 5.191 -31.766 -11.359 1 97.5 272 PRO B CA 1
ATOM 4953 C C . PRO B 1 272 ? 5.875 -31.078 -10.18 1 97.5 272 PRO B C 1
ATOM 4955 O O . PRO B 1 272 ? 5.938 -29.844 -10.133 1 97.5 272 PRO B O 1
ATOM 4958 N N . GLU B 1 273 ? 6.215 -31.859 -9.211 1 97.44 273 GLU B N 1
ATOM 4959 C CA . GLU B 1 273 ? 7.117 -31.438 -8.141 1 97.44 273 GLU B CA 1
ATOM 4960 C C . GLU B 1 273 ? 8.555 -31.828 -8.445 1 97.44 273 GLU B C 1
ATOM 4962 O O . GLU B 1 273 ? 8.836 -33 -8.758 1 97.44 273 GLU B O 1
ATOM 4967 N N . ILE B 1 274 ? 9.523 -30.906 -8.453 1 98 274 ILE B N 1
ATOM 4968 C CA . ILE B 1 274 ? 10.898 -31.219 -8.812 1 98 274 ILE B CA 1
ATOM 4969 C C . ILE B 1 274 ? 11.562 -31.984 -7.672 1 98 274 ILE B C 1
ATOM 4971 O O . ILE B 1 274 ? 11.102 -31.938 -6.531 1 98 274 ILE B O 1
ATOM 4975 N N . PRO B 1 275 ? 12.648 -32.688 -7.949 1 98 275 PRO B N 1
ATOM 4976 C CA . PRO B 1 275 ? 13.328 -33.469 -6.91 1 98 275 PRO B CA 1
ATOM 4977 C C . PRO B 1 275 ? 13.75 -32.594 -5.715 1 98 275 PRO B C 1
ATOM 4979 O O . PRO B 1 275 ? 14.195 -31.469 -5.891 1 98 275 PRO B O 1
ATOM 4982 N N . ASN B 1 276 ? 13.617 -33.188 -4.559 1 97.81 276 ASN B N 1
ATOM 4983 C CA . ASN B 1 276 ? 14.055 -32.625 -3.291 1 97.81 276 ASN B CA 1
ATOM 4984 C C . ASN B 1 276 ? 13.258 -31.375 -2.939 1 97.81 276 ASN B C 1
ATOM 4986 O O . ASN B 1 276 ? 13.789 -30.453 -2.318 1 97.81 276 ASN B O 1
ATOM 4990 N N . SER B 1 277 ? 12.078 -31.328 -3.447 1 98.62 277 SER B N 1
ATOM 4991 C CA . SER B 1 277 ? 11.203 -30.203 -3.139 1 98.62 277 SER B CA 1
ATOM 4992 C C . SER B 1 277 ? 9.859 -30.672 -2.592 1 98.62 277 SER B C 1
ATOM 4994 O O . SER B 1 277 ? 9.508 -31.844 -2.729 1 98.62 277 SER B O 1
ATOM 4996 N N . ARG B 1 278 ? 9.242 -29.844 -1.855 1 98.62 278 ARG B N 1
ATOM 4997 C CA . ARG B 1 278 ? 7.883 -30.031 -1.351 1 98.62 278 ARG B CA 1
ATOM 4998 C C . ARG B 1 278 ? 7.078 -28.734 -1.466 1 98.62 278 ARG B C 1
ATOM 5000 O O . ARG B 1 278 ? 7.238 -27.828 -0.651 1 98.62 278 ARG B O 1
ATOM 5007 N N . GLY B 1 279 ? 6.273 -28.656 -2.459 1 98.62 279 GLY B N 1
ATOM 5008 C CA . GLY B 1 279 ? 5.461 -27.469 -2.648 1 98.62 279 GLY B CA 1
ATOM 5009 C C . GLY B 1 279 ? 4.254 -27.406 -1.729 1 98.62 279 GLY B C 1
ATOM 5010 O O . GLY B 1 279 ? 3.912 -28.406 -1.087 1 98.62 279 GLY B O 1
ATOM 5011 N N . ASN B 1 280 ? 3.607 -26.203 -1.603 1 98.62 280 ASN B N 1
ATOM 5012 C CA . ASN B 1 280 ? 2.414 -26.078 -0.772 1 98.62 280 ASN B CA 1
ATOM 5013 C C . ASN B 1 280 ? 1.146 -26.391 -1.561 1 98.62 280 ASN B C 1
ATOM 5015 O O . ASN B 1 280 ? 0.066 -26.516 -0.98 1 98.62 280 ASN B O 1
ATOM 5019 N N . ARG B 1 281 ? 1.345 -26.547 -2.898 1 98.19 281 ARG B N 1
ATOM 5020 C CA . ARG B 1 281 ? 0.2 -26.812 -3.766 1 98.19 281 ARG B CA 1
ATOM 5021 C C . ARG B 1 281 ? -0.919 -25.797 -3.51 1 98.19 281 ARG B C 1
ATOM 5023 O O . ARG B 1 281 ? -2.074 -26.188 -3.312 1 98.19 281 ARG B O 1
ATOM 5030 N N . TRP B 1 282 ? -0.52 -24.5 -3.541 1 98.25 282 TRP B N 1
ATOM 5031 C CA . TRP B 1 282 ? -1.529 -23.469 -3.361 1 98.25 282 TRP B CA 1
ATOM 5032 C C . TRP B 1 282 ? -2.736 -23.719 -4.258 1 98.25 282 TRP B C 1
ATOM 5034 O O . TRP B 1 282 ? -3.873 -23.75 -3.781 1 98.25 282 TRP B O 1
ATOM 5044 N N . LEU B 1 283 ? -2.459 -23.938 -5.531 1 98.44 283 LEU B N 1
ATOM 5045 C CA . LEU B 1 283 ? -3.488 -24.359 -6.477 1 98.44 283 LEU B CA 1
ATOM 5046 C C . LEU B 1 283 ? -3.113 -25.672 -7.145 1 98.44 283 LEU B C 1
ATOM 5048 O O . LEU B 1 283 ? -1.938 -25.938 -7.41 1 98.44 283 LEU B O 1
ATOM 5052 N N . THR B 1 284 ? -4.113 -26.5 -7.367 1 98.62 284 THR B N 1
ATOM 5053 C CA . THR B 1 284 ? -3.949 -27.656 -8.234 1 98.62 284 THR B CA 1
ATOM 5054 C C . THR B 1 284 ? -4.168 -27.281 -9.695 1 98.62 284 THR B C 1
ATOM 5056 O O . THR B 1 284 ? -5.246 -26.812 -10.062 1 98.62 284 THR B O 1
ATOM 5059 N N . THR B 1 285 ? -3.139 -27.484 -10.469 1 98.75 285 THR B N 1
ATOM 5060 C CA . THR B 1 285 ? -3.156 -27.062 -11.867 1 98.75 285 THR B CA 1
ATOM 5061 C C . THR B 1 285 ? -2.896 -28.25 -12.789 1 98.75 285 THR B C 1
ATOM 5063 O O . THR B 1 285 ? -2.223 -29.203 -12.398 1 98.75 285 THR B O 1
ATOM 5066 N N . LEU B 1 286 ? -3.469 -28.188 -13.969 1 98.69 286 LEU B N 1
ATOM 5067 C CA . LEU B 1 286 ? -3.322 -29.312 -14.875 1 98.69 286 LEU B CA 1
ATOM 5068 C C . LEU B 1 286 ? -3.309 -28.859 -16.328 1 98.69 286 LEU B C 1
ATOM 5070 O O . LEU B 1 286 ? -3.631 -27.703 -16.625 1 98.69 286 LEU B O 1
ATOM 5074 N N . LEU B 1 287 ? -2.814 -29.656 -17.203 1 98.69 287 LEU B N 1
ATOM 5075 C CA . LEU B 1 287 ? -2.789 -29.5 -18.641 1 98.69 287 LEU B CA 1
ATOM 5076 C C . LEU B 1 287 ? -3.594 -30.594 -19.328 1 98.69 287 LEU B C 1
ATOM 5078 O O . LEU B 1 287 ? -3.408 -31.781 -19.047 1 98.69 287 LEU B O 1
ATOM 5082 N N . PHE B 1 288 ? -4.445 -30.234 -20.219 1 98.5 288 PHE B N 1
ATOM 5083 C CA . PHE B 1 288 ? -5.094 -31.203 -21.109 1 98.5 288 PHE B CA 1
ATOM 5084 C C . PHE B 1 288 ? -4.254 -31.453 -22.344 1 98.5 288 PHE B C 1
ATOM 5086 O O . PHE B 1 288 ? -3.334 -30.688 -22.641 1 98.5 288 PHE B O 1
ATOM 5093 N N . LYS B 1 289 ? -4.559 -32.5 -23.047 1 96 289 LYS B N 1
ATOM 5094 C CA . LYS B 1 289 ? -3.803 -32.844 -24.25 1 96 289 LYS B CA 1
ATOM 5095 C C . LYS B 1 289 ? -4.141 -31.891 -25.406 1 96 289 LYS B C 1
ATOM 5097 O O . LYS B 1 289 ? -3.254 -31.469 -26.141 1 96 289 LYS B O 1
ATOM 5102 N N . GLU B 1 290 ? -5.359 -31.609 -25.5 1 96 290 GLU B N 1
ATOM 5103 C CA . GLU B 1 290 ? -5.812 -30.812 -26.625 1 96 290 GLU B CA 1
ATOM 5104 C C . GLU B 1 290 ? -5.918 -29.328 -26.25 1 96 290 GLU B C 1
ATOM 5106 O O . GLU B 1 290 ? -6.398 -29 -25.156 1 96 290 GLU B O 1
ATOM 5111 N N . LYS B 1 291 ? -5.531 -28.5 -27.203 1 96.75 291 LYS B N 1
ATOM 5112 C CA . LYS B 1 291 ? -5.66 -27.047 -27.031 1 96.75 291 LYS B CA 1
ATOM 5113 C C . LYS B 1 291 ? -7.121 -26.641 -26.859 1 96.75 291 LYS B C 1
ATOM 5115 O O . LYS B 1 291 ? -8.008 -27.219 -27.5 1 96.75 291 LYS B O 1
ATOM 5120 N N . ASN B 1 292 ? -7.383 -25.703 -25.938 1 96.38 292 ASN B N 1
ATOM 5121 C CA . ASN B 1 292 ? -8.664 -25.031 -25.719 1 96.38 292 ASN B CA 1
ATOM 5122 C C . ASN B 1 292 ? -9.641 -25.938 -24.969 1 96.38 292 ASN B C 1
ATOM 5124 O O . ASN B 1 292 ? -10.734 -25.5 -24.609 1 96.38 292 ASN B O 1
ATOM 5128 N N . LYS B 1 293 ? -9.25 -27.141 -24.688 1 97 293 LYS B N 1
ATOM 5129 C CA . LYS B 1 293 ? -10.117 -28.016 -23.906 1 97 293 LYS B CA 1
ATOM 5130 C C . LYS B 1 293 ? -10.406 -27.422 -22.516 1 97 293 LYS B C 1
ATOM 5132 O O . LYS B 1 293 ? -11.492 -27.609 -21.984 1 97 293 LYS B O 1
ATOM 5137 N N . HIS B 1 294 ? -9.406 -26.75 -21.938 1 98.12 294 HIS B N 1
ATOM 5138 C CA . HIS B 1 294 ? -9.57 -26.156 -20.625 1 98.12 294 HIS B CA 1
ATOM 5139 C C . HIS B 1 294 ? -10.727 -25.156 -20.609 1 98.12 294 HIS B C 1
ATOM 5141 O O . HIS B 1 294 ? -11.422 -25.016 -19.609 1 98.12 294 HIS B O 1
ATOM 5147 N N . LEU B 1 295 ? -11.016 -24.453 -21.719 1 98.12 295 LEU B N 1
ATOM 5148 C CA . LEU B 1 295 ? -12.086 -23.453 -21.781 1 98.12 295 LEU B CA 1
ATOM 5149 C C . LEU B 1 295 ? -13.453 -24.125 -21.672 1 98.12 295 LEU B C 1
ATOM 5151 O O . LEU B 1 295 ? -14.352 -23.594 -21.016 1 98.12 295 LEU B O 1
ATOM 5155 N N . LYS B 1 296 ? -13.578 -25.297 -22.281 1 97.62 296 LYS B N 1
ATOM 5156 C CA . LYS B 1 296 ? -14.812 -26.062 -22.172 1 97.62 296 LYS B CA 1
ATOM 5157 C C . LYS B 1 296 ? -15.055 -26.531 -20.734 1 97.62 296 LYS B C 1
ATOM 5159 O O . LYS B 1 296 ? -16.188 -26.5 -20.25 1 97.62 296 LYS B O 1
ATOM 5164 N N . VAL B 1 297 ? -14.039 -26.969 -20.172 1 98.56 297 VAL B N 1
ATOM 5165 C CA . VAL B 1 297 ? -14.125 -27.469 -18.797 1 98.56 297 VAL B CA 1
ATOM 5166 C C . VAL B 1 297 ? -14.477 -26.312 -17.859 1 98.56 297 VAL B C 1
ATOM 5168 O O . VAL B 1 297 ? -15.312 -26.469 -16.953 1 98.56 297 VAL B O 1
ATOM 5171 N N . ILE B 1 298 ? -13.836 -25.156 -17.984 1 98.56 298 ILE B N 1
ATOM 5172 C CA . ILE B 1 298 ? -14.102 -23.984 -17.172 1 98.56 298 ILE B CA 1
ATOM 5173 C C . ILE B 1 298 ? -15.57 -23.578 -17.297 1 98.56 298 ILE B C 1
ATOM 5175 O O . ILE B 1 298 ? -16.219 -23.266 -16.297 1 98.56 298 ILE B O 1
ATOM 5179 N N . GLU B 1 299 ? -16.094 -23.594 -18.5 1 98.19 299 GLU B N 1
ATOM 5180 C CA . GLU B 1 299 ? -17.5 -23.281 -18.719 1 98.19 299 GLU B CA 1
ATOM 5181 C C . GLU B 1 299 ? -18.422 -24.266 -18.016 1 98.19 299 GLU B C 1
ATOM 5183 O O . GLU B 1 299 ? -19.406 -23.875 -17.406 1 98.19 299 GLU B O 1
ATOM 5188 N N . ALA B 1 300 ? -18.109 -25.547 -18.125 1 98.25 300 ALA B N 1
ATOM 5189 C CA . ALA B 1 300 ? -18.891 -26.578 -17.469 1 98.25 300 ALA B CA 1
ATOM 5190 C C . ALA B 1 300 ? -18.922 -26.391 -15.961 1 98.25 300 ALA B C 1
ATOM 5192 O O . ALA B 1 300 ? -19.969 -26.531 -15.328 1 98.25 300 ALA B O 1
ATOM 5193 N N . LEU B 1 301 ? -17.766 -26.141 -15.422 1 98.5 301 LEU B N 1
ATOM 5194 C CA . LEU B 1 301 ? -17.672 -25.922 -13.984 1 98.5 301 LEU B CA 1
ATOM 5195 C C . LEU B 1 301 ? -18.484 -24.688 -13.578 1 98.5 301 LEU B C 1
ATOM 5197 O O . LEU B 1 301 ? -19.172 -24.703 -12.562 1 98.5 301 LEU B O 1
ATOM 5201 N N . ASN B 1 302 ? -18.359 -23.641 -14.359 1 97.62 302 ASN B N 1
ATOM 5202 C CA . ASN B 1 302 ? -19.094 -22.422 -14.078 1 97.62 302 ASN B CA 1
ATOM 5203 C C . ASN B 1 302 ? -20.594 -22.656 -14.062 1 97.62 302 ASN B C 1
ATOM 5205 O O . ASN B 1 302 ? -21.312 -22.031 -13.281 1 97.62 302 ASN B O 1
ATOM 5209 N N . LYS B 1 303 ? -21.141 -23.469 -14.914 1 97.25 303 LYS B N 1
ATOM 5210 C CA . LYS B 1 303 ? -22.562 -23.828 -14.953 1 97.25 303 LYS B CA 1
ATOM 5211 C C . LYS B 1 303 ? -23 -24.453 -13.641 1 97.25 303 LYS B C 1
ATOM 5213 O O . LYS B 1 303 ? -24.188 -24.406 -13.297 1 97.25 303 LYS B O 1
ATOM 5218 N N . HIS B 1 304 ? -22.094 -25.062 -12.945 1 97.19 304 HIS B N 1
ATOM 5219 C CA . HIS B 1 304 ? -22.391 -25.672 -11.656 1 97.19 304 HIS B CA 1
ATOM 5220 C C . HIS B 1 304 ? -21.984 -24.75 -10.508 1 97.19 304 HIS B C 1
ATOM 5222 O O . HIS B 1 304 ? -21.828 -25.203 -9.375 1 97.19 304 HIS B O 1
ATOM 5228 N N . ASP B 1 305 ? -21.609 -23.5 -10.75 1 97.06 305 ASP B N 1
ATOM 5229 C CA . ASP B 1 305 ? -21.25 -22.469 -9.789 1 97.06 305 ASP B CA 1
ATOM 5230 C C 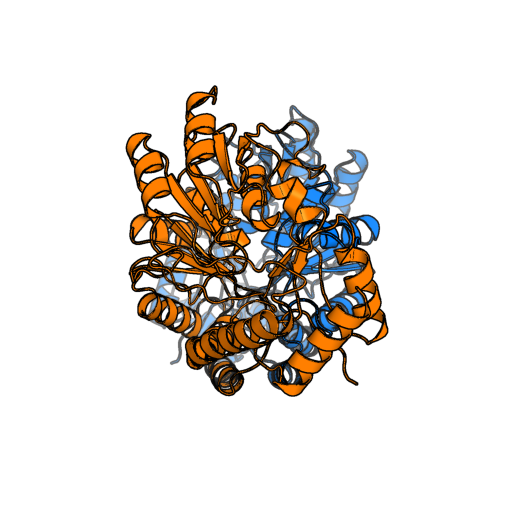. ASP B 1 305 ? -19.922 -22.797 -9.109 1 97.06 305 ASP B C 1
ATOM 5232 O O . ASP B 1 305 ? -19.766 -22.594 -7.902 1 97.06 305 ASP B O 1
ATOM 5236 N N . ILE B 1 306 ? -19.047 -23.406 -9.898 1 97.81 306 ILE B N 1
ATOM 5237 C CA . ILE B 1 306 ? -17.703 -23.734 -9.438 1 97.81 306 ILE B CA 1
ATOM 5238 C C . ILE B 1 306 ? -16.672 -22.891 -10.203 1 97.81 306 ILE B C 1
ATOM 5240 O O . ILE B 1 306 ? -16.609 -22.953 -11.438 1 97.81 306 ILE B O 1
ATOM 5244 N N . GLU B 1 307 ? -15.883 -22.109 -9.406 1 96.62 307 GLU B N 1
ATOM 5245 C CA . GLU B 1 307 ? -14.891 -21.234 -10.008 1 96.62 307 GLU B CA 1
ATOM 5246 C C . GLU B 1 307 ? -13.641 -22.016 -10.422 1 96.62 307 GLU B C 1
ATOM 5248 O O . GLU B 1 307 ? -13.195 -22.906 -9.695 1 96.62 307 GLU B O 1
ATOM 5253 N N . SER B 1 308 ? -13.125 -21.766 -11.539 1 97.75 308 SER B N 1
ATOM 5254 C CA . SER B 1 308 ? -11.828 -22.172 -12.07 1 97.75 308 SER B CA 1
ATOM 5255 C C . SER B 1 308 ? -11.25 -21.109 -13 1 97.75 308 SER B C 1
ATOM 5257 O O . SER B 1 308 ? -11.938 -20.141 -13.352 1 97.75 308 SER B O 1
ATOM 5259 N N . ARG B 1 309 ? -9.977 -21.25 -13.281 1 97.81 309 ARG B N 1
ATOM 5260 C CA . ARG B 1 309 ? -9.305 -20.234 -14.086 1 97.81 309 ARG B CA 1
ATOM 5261 C C . ARG B 1 309 ? -8.273 -20.859 -15.016 1 97.81 309 ARG B C 1
ATOM 5263 O O . ARG B 1 309 ? -7.695 -21.891 -14.695 1 97.81 309 ARG B O 1
ATOM 5270 N N . PRO B 1 310 ? -8.055 -20.125 -16.203 1 98.38 310 PRO B N 1
ATOM 5271 C CA . PRO B 1 310 ? -6.867 -20.531 -16.953 1 98.38 310 PRO B CA 1
ATOM 5272 C C . PRO B 1 310 ? -5.574 -20.359 -16.156 1 98.38 310 PRO B C 1
ATOM 5274 O O . PRO B 1 310 ? -5.562 -19.641 -15.148 1 98.38 310 PRO B O 1
ATOM 5277 N N . LEU B 1 311 ? -4.566 -21.094 -16.609 1 98.69 311 LEU B N 1
ATOM 5278 C CA . LEU B 1 311 ? -3.244 -20.766 -16.094 1 98.69 311 LEU B CA 1
ATOM 5279 C C . LEU B 1 311 ? -2.891 -19.312 -16.391 1 98.69 311 LEU B C 1
ATOM 5281 O O . LEU B 1 311 ? -3.561 -18.656 -17.203 1 98.69 311 LEU B O 1
ATOM 5285 N N . TRP B 1 312 ? -1.888 -18.797 -15.75 1 98.38 312 TRP B N 1
ATOM 5286 C CA . TRP B 1 312 ? -1.446 -17.422 -16 1 98.38 312 TRP B CA 1
ATOM 5287 C C . TRP B 1 312 ? -1.084 -17.234 -17.469 1 98.38 312 TRP B C 1
ATOM 5289 O O . TRP B 1 312 ? -0.429 -18.094 -18.078 1 98.38 312 TRP B O 1
ATOM 5299 N N . LYS B 1 313 ? -1.546 -16.156 -18.094 1 98.62 313 LYS B N 1
ATOM 5300 C CA . LYS B 1 313 ? -1.023 -15.758 -19.391 1 98.62 313 LYS B CA 1
ATOM 5301 C C . LYS B 1 313 ? 0.394 -15.203 -19.281 1 98.62 313 LYS B C 1
ATOM 5303 O O . LYS B 1 313 ? 0.632 -14.25 -18.531 1 98.62 313 LYS B O 1
ATOM 5308 N N . PRO B 1 314 ? 1.344 -15.805 -19.953 1 98.81 314 PRO B N 1
ATOM 5309 C CA . PRO B 1 314 ? 2.734 -15.375 -19.797 1 98.81 314 PRO B CA 1
ATOM 5310 C C . PRO B 1 314 ? 2.92 -13.883 -20.031 1 98.81 314 PRO B C 1
ATOM 5312 O O . PRO B 1 314 ? 2.217 -13.289 -20.844 1 98.81 314 PRO B O 1
ATOM 5315 N N . MET B 1 315 ? 3.889 -13.297 -19.359 1 98.88 315 MET B N 1
ATOM 5316 C CA . MET B 1 315 ? 4.125 -11.852 -19.375 1 98.88 315 MET B CA 1
ATOM 5317 C C . MET B 1 315 ? 4.551 -11.391 -20.766 1 98.88 315 MET B C 1
ATOM 5319 O O . MET B 1 315 ? 4.16 -10.305 -21.203 1 98.88 315 MET B O 1
ATOM 5323 N N . HIS B 1 316 ? 5.352 -12.195 -21.531 1 98.75 316 HIS B N 1
ATOM 5324 C CA . HIS B 1 316 ? 5.832 -11.789 -22.844 1 98.75 316 HIS B CA 1
ATOM 5325 C C . HIS B 1 316 ? 4.688 -11.703 -23.844 1 98.75 316 HIS B C 1
ATOM 5327 O O . HIS B 1 316 ? 4.84 -11.133 -24.922 1 98.75 316 HIS B O 1
ATOM 5333 N N . LEU B 1 317 ? 3.551 -12.281 -23.469 1 98.62 317 LEU B N 1
ATOM 5334 C CA . LEU B 1 317 ? 2.379 -12.219 -24.328 1 98.62 317 LEU B CA 1
ATOM 5335 C C . LEU B 1 317 ? 1.452 -11.078 -23.906 1 98.62 317 LEU B C 1
ATOM 5337 O O . LEU B 1 317 ? 0.477 -10.781 -24.609 1 98.62 317 LEU B O 1
ATOM 5341 N N . GLN B 1 318 ? 1.633 -10.453 -22.75 1 98.75 318 GLN B N 1
ATOM 5342 C CA . GLN B 1 318 ? 0.773 -9.383 -22.25 1 98.75 318 GLN B CA 1
ATOM 5343 C C . GLN B 1 318 ? 0.964 -8.102 -23.047 1 98.75 318 GLN B C 1
ATOM 5345 O O . GLN B 1 318 ? 2.096 -7.664 -23.266 1 98.75 318 GLN B O 1
ATOM 5350 N N . PRO B 1 319 ? -0.116 -7.395 -23.406 1 98.62 319 PRO B N 1
ATOM 5351 C CA . PRO B 1 319 ? -0.011 -6.148 -24.172 1 98.62 319 PRO B CA 1
ATOM 5352 C C . PRO B 1 319 ? 0.841 -5.098 -23.469 1 98.62 319 PRO B C 1
ATOM 5354 O O . PRO B 1 319 ? 1.574 -4.352 -24.125 1 98.62 319 PRO B O 1
ATOM 5357 N N . VAL B 1 320 ? 0.824 -4.984 -22.203 1 98.5 320 VAL B N 1
ATOM 5358 C CA . VAL B 1 320 ? 1.555 -3.984 -21.422 1 98.5 320 VAL B CA 1
ATOM 5359 C C . VAL B 1 320 ? 3.057 -4.18 -21.625 1 98.5 320 VAL B C 1
ATOM 5361 O O . VAL B 1 320 ? 3.836 -3.234 -21.484 1 98.5 320 VAL B O 1
ATOM 5364 N N . PHE B 1 321 ? 3.479 -5.395 -22 1 98.56 321 PHE B N 1
ATOM 5365 C CA . PHE B 1 321 ? 4.902 -5.695 -22.125 1 98.56 321 PHE B CA 1
ATOM 5366 C C . PHE B 1 321 ? 5.281 -5.934 -23.578 1 98.56 321 PHE B C 1
ATOM 5368 O O . PHE B 1 321 ? 6.27 -6.609 -23.875 1 98.56 321 PHE B O 1
ATOM 5375 N N . LYS B 1 322 ? 4.398 -5.457 -24.484 1 97.75 322 LYS B N 1
ATOM 5376 C CA . LYS B 1 322 ? 4.727 -5.555 -25.906 1 97.75 322 LYS B CA 1
ATOM 5377 C C . LYS B 1 322 ? 6.082 -4.922 -26.203 1 97.75 322 LYS B C 1
ATOM 5379 O O . LYS B 1 322 ? 6.348 -3.789 -25.797 1 97.75 322 LYS B O 1
ATOM 5384 N N . GLY B 1 323 ? 6.957 -5.625 -26.812 1 96.75 323 GLY B N 1
ATOM 5385 C CA . GLY B 1 323 ? 8.25 -5.098 -27.203 1 96.75 323 GLY B CA 1
ATOM 5386 C C . GLY B 1 323 ? 9.336 -5.371 -26.188 1 96.75 323 GLY B C 1
ATOM 5387 O O . GLY B 1 323 ? 10.523 -5.188 -26.469 1 96.75 323 GLY B O 1
ATOM 5388 N N . ALA B 1 324 ? 8.961 -5.836 -25.016 1 97.88 324 ALA B N 1
ATOM 5389 C CA . ALA B 1 324 ? 9.969 -6.18 -24.016 1 97.88 324 ALA B CA 1
ATOM 5390 C C . ALA B 1 324 ? 10.852 -7.332 -24.5 1 97.88 324 ALA B C 1
ATOM 5392 O O . ALA B 1 324 ? 10.391 -8.211 -25.234 1 97.88 324 ALA B O 1
ATOM 5393 N N . LYS B 1 325 ? 12.062 -7.312 -24.094 1 98.31 325 LYS B N 1
ATOM 5394 C CA . LYS B 1 325 ? 12.961 -8.414 -24.422 1 98.31 325 LYS B CA 1
ATOM 5395 C C . LYS B 1 325 ? 12.508 -9.703 -23.734 1 98.31 325 LYS B C 1
ATOM 5397 O O . LYS B 1 325 ? 11.992 -9.672 -22.609 1 98.31 325 LYS B O 1
ATOM 5402 N N . CYS B 1 326 ? 12.648 -10.805 -24.453 1 98.56 326 CYS B N 1
ATOM 5403 C CA . CYS B 1 326 ? 12.289 -12.094 -23.875 1 98.56 326 CYS B CA 1
ATOM 5404 C C . CYS B 1 326 ? 13.086 -13.219 -24.516 1 98.56 326 CYS B C 1
ATOM 5406 O O . CYS B 1 326 ? 13.555 -13.094 -25.641 1 98.56 326 CYS B O 1
ATOM 5408 N N . VAL B 1 327 ? 13.391 -14.164 -23.766 1 98.88 327 VAL B N 1
ATOM 5409 C CA . VAL B 1 327 ? 13.953 -15.43 -24.203 1 98.88 327 VAL B CA 1
ATOM 5410 C C . VAL B 1 327 ? 12.969 -16.562 -23.938 1 98.88 327 VAL B C 1
ATOM 5412 O O . VAL B 1 327 ? 12.844 -17.031 -22.797 1 98.88 327 VAL B O 1
ATOM 5415 N N . VAL B 1 328 ? 12.312 -16.984 -25.016 1 98.62 328 VAL B N 1
ATOM 5416 C CA . VAL B 1 328 ? 11.188 -17.906 -24.875 1 98.62 328 VAL B CA 1
ATOM 5417 C C . VAL B 1 328 ? 11.305 -19.031 -25.891 1 98.62 328 VAL B C 1
ATOM 5419 O O . VAL B 1 328 ? 11.93 -18.859 -26.938 1 98.62 328 VAL B O 1
ATOM 5422 N N . ASP B 1 329 ? 10.734 -20.188 -25.578 1 98.56 329 ASP B N 1
ATOM 5423 C CA . ASP B 1 329 ? 10.734 -21.297 -26.516 1 98.56 329 ASP B CA 1
ATOM 5424 C C . ASP B 1 329 ? 9.312 -21.797 -26.766 1 98.56 329 ASP B C 1
ATOM 5426 O O . ASP B 1 329 ? 9.117 -22.875 -27.344 1 98.56 329 ASP B O 1
ATOM 5430 N N . GLY B 1 330 ? 8.312 -21.078 -26.188 1 98.56 330 GLY B N 1
ATOM 5431 C CA . GLY B 1 330 ? 6.918 -21.375 -26.484 1 98.56 330 GLY B CA 1
ATOM 5432 C C . GLY B 1 330 ? 6.273 -22.281 -25.438 1 98.56 330 GLY B C 1
ATOM 5433 O O . GLY B 1 330 ? 5.066 -22.516 -25.484 1 98.56 330 GLY B O 1
ATOM 5434 N N . THR B 1 331 ? 7.016 -22.672 -24.469 1 98.81 331 THR B N 1
ATOM 5435 C CA . THR B 1 331 ? 6.508 -23.625 -23.484 1 98.81 331 THR B CA 1
ATOM 5436 C C . THR B 1 331 ? 5.336 -23.031 -22.703 1 98.81 331 THR B C 1
ATOM 5438 O O . THR B 1 331 ? 4.273 -23.641 -22.609 1 98.81 331 THR B O 1
ATOM 5441 N N . SER B 1 332 ? 5.508 -21.859 -22.172 1 98.81 332 SER B N 1
ATOM 5442 C CA . SER B 1 332 ? 4.438 -21.25 -21.375 1 98.81 332 SER B CA 1
ATOM 5443 C C . SER B 1 332 ? 3.229 -20.922 -22.234 1 98.81 332 SER B C 1
ATOM 5445 O O . SER B 1 332 ? 2.09 -20.969 -21.766 1 98.81 332 SER B O 1
ATOM 5447 N N . GLU B 1 333 ? 3.428 -20.547 -23.5 1 98.69 333 GLU B N 1
ATOM 5448 C CA . GLU B 1 333 ? 2.322 -20.328 -24.422 1 98.69 333 GLU B CA 1
ATOM 5449 C C . GLU B 1 333 ? 1.479 -21.594 -24.594 1 98.69 333 GLU B C 1
ATOM 5451 O O . GLU B 1 333 ? 0.248 -21.531 -24.594 1 98.69 333 GLU B O 1
ATOM 5456 N N . ASP B 1 334 ? 2.217 -22.609 -24.797 1 98.75 334 ASP B N 1
ATOM 5457 C CA . ASP B 1 334 ? 1.539 -23.906 -24.922 1 98.75 334 ASP B CA 1
ATOM 5458 C C . ASP B 1 334 ? 0.74 -24.219 -23.672 1 98.75 334 ASP B C 1
ATOM 5460 O O . ASP B 1 334 ? -0.425 -24.625 -23.75 1 98.75 334 ASP B O 1
ATOM 5464 N N . TYR B 1 335 ? 1.351 -24.125 -22.5 1 98.81 335 TYR B N 1
ATOM 5465 C CA . TYR B 1 335 ? 0.688 -24.422 -21.234 1 98.81 335 TYR B CA 1
ATOM 5466 C C . TYR B 1 335 ? -0.54 -23.531 -21.047 1 98.81 335 TYR B C 1
ATOM 5468 O O . TYR B 1 335 ? -1.601 -24.016 -20.641 1 98.81 335 TYR B O 1
ATOM 5476 N N . PHE B 1 336 ? -0.46 -22.25 -21.375 1 98.69 336 PHE B N 1
ATOM 5477 C CA . PHE B 1 336 ? -1.574 -21.312 -21.25 1 98.69 336 PHE B CA 1
ATOM 5478 C C . PHE B 1 336 ? -2.729 -21.734 -22.156 1 98.69 336 PHE B C 1
ATOM 5480 O O . PHE B 1 336 ? -3.896 -21.562 -21.797 1 98.69 336 PHE B O 1
ATOM 5487 N N . SER B 1 337 ? -2.441 -22.281 -23.281 1 98.56 337 SER B N 1
ATOM 5488 C CA . SER B 1 337 ? -3.445 -22.578 -24.297 1 98.56 337 SER B CA 1
ATOM 5489 C C . SER B 1 337 ? -4.254 -23.828 -23.938 1 98.56 337 SER B C 1
ATOM 5491 O O . SER B 1 337 ? -5.285 -24.094 -24.547 1 98.56 337 SER B O 1
ATOM 5493 N N . ARG B 1 338 ? -3.807 -24.578 -22.859 1 98.31 338 ARG B N 1
ATOM 5494 C CA . ARG B 1 338 ? -4.512 -25.828 -22.609 1 98.31 338 ARG B CA 1
ATOM 5495 C C . ARG B 1 338 ? -4.543 -26.156 -21.125 1 98.31 338 ARG B C 1
ATOM 5497 O O . ARG B 1 338 ? -4.879 -27.281 -20.734 1 98.31 338 ARG B O 1
ATOM 5504 N N . GLY B 1 339 ? -4.152 -25.266 -20.281 1 98.69 339 GLY B N 1
ATOM 5505 C CA . GLY B 1 339 ? -4.055 -25.531 -18.859 1 98.69 339 GLY B CA 1
ATOM 5506 C C . GLY B 1 339 ? -5.02 -24.719 -18.031 1 98.69 339 GLY B C 1
ATOM 5507 O O . GLY B 1 339 ? -5.523 -23.688 -18.484 1 98.69 339 GLY B O 1
ATOM 5508 N N . MET B 1 340 ? -5.289 -25.141 -16.859 1 98.62 340 MET B N 1
ATOM 5509 C CA . MET B 1 340 ? -6.215 -24.438 -15.977 1 98.62 340 MET B CA 1
ATOM 5510 C C . MET B 1 340 ? -5.883 -24.703 -14.516 1 98.62 340 MET B C 1
ATOM 5512 O O . MET B 1 340 ? -5.082 -25.594 -14.203 1 98.62 340 MET B O 1
ATOM 5516 N N . CYS B 1 341 ? -6.379 -23.922 -13.648 1 98.69 341 CYS B N 1
ATOM 5517 C CA . CYS B 1 341 ? -6.363 -24.078 -12.195 1 98.69 341 CYS B CA 1
ATOM 5518 C C . CYS B 1 341 ? -7.691 -24.625 -11.688 1 98.69 341 CYS B C 1
ATOM 5520 O O . CYS B 1 341 ? -8.758 -24.109 -12.031 1 98.69 341 CYS B O 1
ATOM 5522 N N . LEU B 1 342 ? -7.68 -25.625 -10.898 1 98.69 342 LEU B N 1
ATOM 5523 C CA . LEU B 1 342 ? -8.875 -26.188 -10.273 1 98.69 342 LEU B CA 1
ATOM 5524 C C . LEU B 1 342 ? -9.109 -25.578 -8.898 1 98.69 342 LEU B C 1
ATOM 5526 O O . LEU B 1 342 ? -8.164 -25.125 -8.242 1 98.69 342 LEU B O 1
ATOM 5530 N N . PRO B 1 343 ? -10.438 -25.516 -8.5 1 97.81 343 PRO B N 1
ATOM 5531 C CA . PRO B 1 343 ? -10.641 -25.094 -7.113 1 97.81 343 PRO B CA 1
ATOM 5532 C C . PRO B 1 343 ? -9.836 -25.922 -6.113 1 97.81 343 PRO B C 1
ATOM 5534 O O . PRO B 1 343 ? -9.812 -27.141 -6.207 1 97.81 343 PRO B O 1
ATOM 5537 N N . SER B 1 344 ? -9.172 -25.219 -5.203 1 97.25 344 SER B N 1
ATOM 5538 C CA . SER B 1 344 ? -8.219 -25.875 -4.316 1 97.25 344 SER B CA 1
ATOM 5539 C C . SER B 1 344 ? -8.312 -25.328 -2.898 1 97.25 344 SER B C 1
ATOM 5541 O O . SER B 1 344 ? -7.336 -25.359 -2.146 1 97.25 344 SER B O 1
ATOM 5543 N N . GLY B 1 345 ? -9.422 -24.781 -2.512 1 94.62 345 GLY B N 1
ATOM 5544 C CA . GLY B 1 345 ? -9.562 -24.266 -1.161 1 94.62 345 GLY B CA 1
ATOM 5545 C C . GLY B 1 345 ? -9.328 -25.312 -0.091 1 94.62 345 GLY B C 1
ATOM 5546 O O . GLY B 1 345 ? -9.75 -26.469 -0.24 1 94.62 345 GLY B O 1
ATOM 5547 N N . ALA B 1 346 ? -8.68 -24.875 0.966 1 93.44 346 ALA B N 1
ATOM 5548 C CA . ALA B 1 346 ? -8.305 -25.812 2.027 1 93.44 346 ALA B CA 1
ATOM 5549 C C . ALA B 1 346 ? -9.539 -26.297 2.783 1 93.44 346 ALA B C 1
ATOM 5551 O O . ALA B 1 346 ? -9.477 -27.281 3.525 1 93.44 346 ALA B O 1
ATOM 5552 N N . ASP B 1 347 ? -10.617 -25.688 2.604 1 91 347 ASP B N 1
ATOM 5553 C CA . ASP B 1 347 ? -11.844 -26.047 3.312 1 91 347 ASP B CA 1
ATOM 5554 C C . ASP B 1 347 ? -12.688 -27.016 2.494 1 91 347 ASP B C 1
ATOM 5556 O O . ASP B 1 347 ? -13.758 -27.438 2.932 1 91 347 ASP B O 1
ATOM 5560 N N . MET B 1 348 ? -12.258 -27.422 1.33 1 95.75 348 MET B N 1
ATOM 5561 C CA . MET B 1 348 ? -13.023 -28.312 0.471 1 95.75 348 MET B CA 1
ATOM 5562 C C . MET B 1 348 ? -13.055 -29.734 1.047 1 95.75 348 MET B C 1
ATOM 5564 O O . MET B 1 348 ? -12.031 -30.25 1.507 1 95.75 348 MET B O 1
ATOM 5568 N N . SER B 1 349 ? -14.203 -30.328 1.02 1 96.62 349 SER B N 1
ATOM 5569 C CA . SER B 1 349 ? -14.32 -31.734 1.39 1 96.62 349 SER B CA 1
ATOM 5570 C C . SER B 1 349 ? -13.859 -32.625 0.256 1 96.62 349 SER B C 1
ATOM 5572 O O . SER B 1 349 ? -13.812 -32.219 -0.903 1 96.62 349 SER B O 1
ATOM 5574 N N . ASP B 1 350 ? -13.602 -33.875 0.674 1 98.12 350 ASP B N 1
ATOM 5575 C CA . ASP B 1 350 ? -13.234 -34.844 -0.348 1 98.12 350 ASP B CA 1
ATOM 5576 C C . ASP B 1 350 ? -14.367 -35.062 -1.352 1 98.12 350 ASP B C 1
ATOM 5578 O O . ASP B 1 350 ? -14.125 -35.188 -2.553 1 98.12 350 ASP B O 1
ATOM 5582 N N . GLU B 1 351 ? -15.555 -35.031 -0.892 1 97.94 351 GLU B N 1
ATOM 5583 C CA . GLU B 1 351 ? -16.719 -35.219 -1.752 1 97.94 351 GLU B CA 1
ATOM 5584 C C . GLU B 1 351 ? -16.828 -34.125 -2.787 1 97.94 351 GLU B C 1
ATOM 5586 O O . GLU B 1 351 ? -17.156 -34.375 -3.949 1 97.94 351 GLU B O 1
ATOM 5591 N N . LEU B 1 352 ? -16.594 -32.906 -2.299 1 97.5 352 LEU B N 1
ATOM 5592 C CA . LEU B 1 352 ? -16.656 -31.781 -3.213 1 97.5 352 LEU B CA 1
ATOM 5593 C C . LEU B 1 352 ? -15.555 -31.875 -4.266 1 97.5 352 LEU B C 1
ATOM 5595 O O . LEU B 1 352 ? -15.789 -31.578 -5.441 1 97.5 352 LEU B O 1
ATOM 5599 N N . VAL B 1 353 ? -14.352 -32.281 -3.865 1 98.5 353 VAL B N 1
ATOM 5600 C CA . VAL B 1 353 ? -13.227 -32.438 -4.789 1 98.5 353 VAL B CA 1
ATOM 5601 C C . VAL B 1 353 ? -13.578 -33.5 -5.836 1 98.5 353 VAL B C 1
ATOM 5603 O O . VAL B 1 353 ? -13.328 -33.312 -7.027 1 98.5 353 VAL B O 1
ATOM 5606 N N . GLU B 1 354 ? -14.156 -34.562 -5.418 1 98.5 354 GLU B N 1
ATOM 5607 C CA . GLU B 1 354 ? -14.562 -35.656 -6.32 1 98.5 354 GLU B CA 1
ATOM 5608 C C . GLU B 1 354 ? -15.633 -35.188 -7.293 1 98.5 354 GLU B C 1
ATOM 5610 O O . GLU B 1 354 ? -15.617 -35.531 -8.477 1 98.5 354 GLU B O 1
ATOM 5615 N N . LYS B 1 355 ? -16.547 -34.406 -6.738 1 98.06 355 LYS B N 1
ATOM 5616 C CA . LYS B 1 355 ? -17.578 -33.844 -7.594 1 98.06 355 LYS B CA 1
ATOM 5617 C C . LYS B 1 355 ? -16.984 -33 -8.703 1 98.06 355 LYS B C 1
ATOM 5619 O O . LYS B 1 355 ? -17.391 -33.094 -9.859 1 98.06 355 LYS B O 1
ATOM 5624 N N . VAL B 1 356 ? -16.062 -32.125 -8.344 1 98.56 356 VAL B N 1
ATOM 5625 C CA . VAL B 1 356 ? -15.391 -31.281 -9.32 1 98.56 356 VAL B CA 1
ATOM 5626 C C . VAL B 1 356 ? -14.703 -32.156 -10.375 1 98.56 356 VAL B C 1
ATOM 5628 O O . VAL B 1 356 ? -14.844 -31.906 -11.578 1 98.56 356 VAL B O 1
ATOM 5631 N N . ALA B 1 357 ? -13.984 -33.156 -9.938 1 98.62 357 ALA B N 1
ATOM 5632 C CA . ALA B 1 357 ? -13.273 -34.062 -10.844 1 98.62 357 ALA B CA 1
ATOM 5633 C C . ALA B 1 357 ? -14.234 -34.719 -11.812 1 98.62 357 ALA B C 1
ATOM 5635 O O . ALA B 1 357 ? -13.914 -34.906 -12.992 1 98.62 357 ALA B O 1
ATOM 5636 N N . ASN B 1 358 ? -15.367 -35.094 -11.32 1 98.19 358 ASN B N 1
ATOM 5637 C CA . ASN B 1 358 ? -16.359 -35.75 -12.156 1 98.19 358 ASN B CA 1
ATOM 5638 C C . ASN B 1 358 ? -16.906 -34.812 -13.227 1 98.19 358 ASN B C 1
ATOM 5640 O O . ASN B 1 358 ? -17.141 -35.219 -14.359 1 98.19 358 ASN B O 1
ATOM 5644 N N . ILE B 1 359 ? -17.141 -33.594 -12.812 1 98.25 359 ILE B N 1
ATOM 5645 C CA . ILE B 1 359 ? -17.594 -32.625 -13.773 1 98.25 359 ILE B CA 1
ATOM 5646 C C . ILE B 1 359 ? -16.531 -32.406 -14.852 1 98.25 359 ILE B C 1
ATOM 5648 O O . ILE B 1 359 ? -16.859 -32.281 -16.031 1 98.25 359 ILE B O 1
ATOM 5652 N N . VAL B 1 360 ? -15.266 -32.344 -14.453 1 98.38 360 VAL B N 1
ATOM 5653 C CA . VAL B 1 360 ? -14.156 -32.188 -15.398 1 98.38 360 VAL B CA 1
ATOM 5654 C C . VAL B 1 360 ? -14.164 -33.344 -16.391 1 98.38 360 VAL B C 1
ATOM 5656 O O . VAL B 1 360 ? -14.109 -33.125 -17.609 1 98.38 360 VAL B O 1
ATOM 5659 N N . ARG B 1 361 ? -14.328 -34.5 -15.93 1 96.94 361 ARG B N 1
ATOM 5660 C CA . ARG B 1 361 ? -14.312 -35.688 -16.781 1 96.94 361 ARG B CA 1
ATOM 5661 C C . ARG B 1 361 ? -15.477 -35.688 -17.75 1 96.94 361 ARG B C 1
ATOM 5663 O O . ARG B 1 361 ? -15.32 -36.031 -18.922 1 96.94 361 ARG B O 1
ATOM 5670 N N . SER B 1 362 ? -16.578 -35.281 -17.266 1 96.75 362 SER B N 1
ATOM 5671 C CA . SER B 1 362 ? -17.781 -35.281 -18.094 1 96.75 362 SER B CA 1
ATOM 5672 C C . SER B 1 362 ? -17.703 -34.25 -19.203 1 96.75 362 SER B C 1
ATOM 5674 O O . SER B 1 362 ? -18.344 -34.406 -20.25 1 96.75 362 SER B O 1
ATOM 5676 N N . ALA B 1 363 ? -17 -33.219 -18.922 1 96.69 363 ALA B N 1
ATOM 5677 C CA . ALA B 1 363 ? -16.906 -32.125 -19.875 1 96.69 363 ALA B CA 1
ATOM 5678 C C . ALA B 1 363 ? -15.906 -32.469 -20.984 1 96.69 363 ALA B C 1
ATOM 5680 O O . ALA B 1 363 ? -15.82 -31.75 -21.984 1 96.69 363 ALA B O 1
ATOM 5681 N N . LEU B 1 364 ? -15.133 -33.5 -20.828 1 94.75 364 LEU B N 1
ATOM 5682 C CA . LEU B 1 364 ? -14.117 -33.906 -21.797 1 94.75 364 LEU B CA 1
ATOM 5683 C C . LEU B 1 364 ? -14.695 -34.875 -22.828 1 94.75 364 LEU B C 1
ATOM 5685 O O . LEU B 1 364 ? -14.266 -34.875 -23.984 1 94.75 364 LEU B O 1
#

pLDDT: mean 96.71, std 5.37, range [58.84, 99.0]

InterPro domains:
  IPR000653 DegT/DnrJ/EryC1/StrS aminotransferase [PF01041] (11-360)
  IPR000653 DegT/DnrJ/EryC1/StrS aminotransferase [PIRSF000390] (6-363)
  IPR000653 DegT/DnrJ/EryC1/StrS aminotransferase [PTHR30244] (5-362)
  IPR000653 DegT/DnrJ/EryC1/StrS aminotransferase [cd00616] (15-361)
  IPR015421 Pyridoxal phosphate-dependent transferase, major domain [G3DSA:3.40.640.10] (2-245)
  IPR015422 Pyridoxal phosphate-dependent transferase, small domain [G3DSA:3.90.1150.10] (246-364)
  IPR015424 Pyridoxal phosphate-dependent transferase [SSF53383] (5-363)

Nearest PDB structures (foldseek):
  4ztc-assembly1_A-2  TM=9.919E-01  e=2.318E-54  Campylobacter jejuni
  1o69-assembly1_A  TM=9.853E-01  e=4.292E-52  Campylobacter jejuni
  1o69-assembly1_B  TM=9.600E-01  e=1.400E-48  Campylobacter jejuni
  3dr4-assembly2_D  TM=9.549E-01  e=6.856E-38  Caulobacter vibrioides
  4qgr-assembly1_B  TM=9.428E-01  e=7.350E-32  Brucella abortus 2308

Organism: NCBI:txid3161138

Secondary structure (DSSP, 8-state):
-PPBPSS-----SSHHHHHHHHHHTT--SSS-HHHHHHHHHHHHHHT-SEEEEES-HHHHHHHHHHHTT--TT-EEEEESSS-GGGTHHHHHTT-EEEEE-B-TTSSBPHHHHHHHHHH-SS---EEEEE-GGG----HHHHHHHHHHTT-EEEEE-TTTTT-EETTEETTSSSSEEEEE--TTSSS-SSS-EEEEES-HHHHHHHHHHHBTT--SSSS---SS---B-BPPHHHHHHHHHHHTTHHHHHHHHHHHHHHHHHHHTTTEEEPPPPTTEE---SSEEEEESSTTHHHHHHHHHHHTTB--EEPPPPGGGSGGGTT-EEE--SHHHHHHHHEEEEP--TT--HHHHHHHHHHHHHH-/-PPBPSS-----SSHHHHHHHHHHTT--SSSSHHHHHHHHHHHHHHT-SEEEEES-HHHHHHHHHHHTT--TT-EEEEESSS-GGGTHHHHHTT-EEEEE-B-TTSSBPHHHHHHHHHH-SS---EEEEE-GGG----HHHHHHHHHHTT-EEEEE-TTTTT-EETTEETTSSSSEEEEE--TTSSS-SSS-EEEEES-HHHHHHHHHHHBTT--SSSS---SS---B-BPPHHHHHHHHHHHTTHHHHHHHHHHHHHHHHHHHTTTEEEPPPPTTEE---SSEEEEESSTTHHHHHHHHHHHTTB--EEPPPPGGGSGGGTT-EEE--SHHHHHHHHEEEEP--TT--HHHHHHHHHHHHHH-

Solvent-accessible surface area (backbone atoms only — not comparable to full-atom values): 35142 Å² total; per-residue (Å²): 132,78,74,40,53,39,32,56,56,78,86,71,74,49,24,63,58,38,33,51,50,34,58,70,67,56,37,40,23,41,80,28,71,30,33,54,50,25,28,48,53,50,21,65,73,46,68,26,85,27,53,38,57,18,43,18,27,47,54,29,55,34,39,51,35,56,64,68,70,53,43,70,61,38,31,32,36,30,46,13,51,38,62,66,65,80,52,31,42,45,57,63,38,46,31,38,57,31,28,24,29,30,43,91,65,55,20,53,23,57,70,43,48,53,50,43,64,71,68,43,92,56,80,46,54,32,32,40,44,44,22,50,56,3,31,62,46,65,55,70,59,43,51,52,56,27,58,77,62,69,28,46,34,34,27,40,12,42,45,11,67,81,10,26,48,75,86,37,30,50,29,61,76,54,58,31,11,19,29,31,15,35,26,57,35,83,45,38,32,21,42,16,16,31,29,29,21,77,45,60,67,56,42,52,46,36,51,38,32,26,58,43,22,60,48,101,54,87,49,76,41,31,76,45,77,33,39,77,33,60,30,31,10,50,36,17,15,25,33,45,28,30,60,77,42,42,66,61,37,33,53,41,18,45,49,51,39,50,53,47,47,70,75,36,52,90,67,32,47,62,74,56,79,54,87,65,47,43,50,15,32,46,41,40,41,37,31,44,87,48,75,52,50,38,60,51,30,43,51,54,36,44,75,71,41,30,40,55,38,54,36,54,46,30,41,74,75,26,66,55,38,62,86,53,51,64,37,71,87,55,52,38,59,54,46,36,45,12,13,28,33,45,55,30,31,58,82,62,48,70,65,56,51,50,50,52,48,50,52,47,59,70,55,104,130,78,74,39,53,40,32,55,57,77,88,73,74,48,22,65,58,39,34,50,52,32,58,72,68,56,35,39,24,39,79,28,72,30,32,54,51,27,28,49,52,48,20,65,73,45,67,27,85,28,51,37,57,19,43,18,26,47,55,30,54,34,37,52,35,57,64,69,68,54,45,70,62,39,31,32,36,30,45,13,50,37,62,66,67,79,52,31,40,44,58,63,39,46,30,37,58,34,28,24,30,28,42,90,66,55,20,53,23,55,70,43,46,54,50,44,62,71,67,43,92,54,81,45,54,32,32,40,44,44,22,51,56,3,31,62,46,66,54,70,60,42,52,52,56,27,58,76,64,69,27,45,36,34,25,42,13,42,46,10,67,82,10,26,46,75,86,36,29,51,30,61,76,54,57,31,12,18,29,30,14,35,25,57,34,83,43,38,32,19,42,17,16,29,29,30,20,78,45,62,65,56,42,52,46,35,51,38,33,25,58,43,21,59,48,102,54,86,50,74,41,31,76,45,78,34,37,77,33,60,29,30,11,51,35,18,16,26,32,45,27,31,61,76,41,42,68,62,35,32,52,40,17,46,49,51,39,49,53,48,46,70,73,37,52,90,66,33,47,62,74,56,78,55,88,65,46,43,50,16,32,45,42,40,42,39,32,43,87,49,74,52,49,39,59,52,31,43,51,53,36,44,76,71,43,31,40,54,38,56,37,54,46,29,42,74,74,27,65,54,37,61,86,52,50,65,38,70,84,54,51,40,59,53,46,37,46,12,14,28,34,44,55,29,30,59,83,61,48,71,66,56,52,51,50,52,48,50,52,47,58,71,56,105

Sequence (728 aa):
MARVFLSAPYMGGNELKYVNEAFKSNYIAPLGEFVDRFENSIKDYTKSPNAVALSSATAGLHLALRVLKISDGDAVLASSFTFAASVNPIMYERCEPIFIDCDESWNLSPKLLKDAINKSDKKPKALIITHLYGQAAKMDEIVEICTENNIAIIEDAAEALGGFYKGKALGSIGDIGVYSFNGNKIITTGGGGMLVSHDENIANKARYYSTQAREPLLHYEHLDYGYNYRLSNVLGAIGVGQMEVLQSRVERKRQIFDIYSNLLKDVAEFMPEIPNSRGNRWLTTLLFKEKNKHLKVIEALNKHDIESRPLWKPMHLQPVFKGAKCVVDGTSEDYFSRGMCLPSGADMSDELVEKVANIVRSALMARVFLSAPYMGGNELKYVNEAFKSNYIAPLGEFVDRFENSIKDYTKSPNAVALSSATAGLHLALRVLKISDGDAVLASSFTFAASVNPIMYERCEPIFIDCDESWNLSPKLLKDAINKSDKKPKALIITHLYGQAAKMDEIVEICTENNIAIIEDAAEALGGFYKGKALGSIGDIGVYSFNGNKIITTGGGGMLVSHDENIANKARYYSTQAREPLLHYEHLDYGYNYRLSNVLGAIGVGQMEVLQSRVERKRQIFDIYSNLLKDVAEFMPEIPNSRGNRWLTTLLFKEKNKHLKVIEALNKHDIESRPLWKPMHLQPVFKGAKCVVDGTSEDYFSRGMCLPSGADMSDELVEKVANIVRSAL